Protein AF-0000000082537809 (afdb_homodimer)

pLDDT: mean 84.59, std 18.75, range [27.34, 98.88]

Secondary structure (DSSP, 8-state):
-HHHHHHHHHHHHHHHHHHHHTTT---------PEEEEEEEEHHHHHHTBTTTBS-----BTTB--TTHHHHHHTT-GGGTHHHH-SEEEEEEEEP-HHHHHHHHHHHHHSS--HHHHHHHHHHHHHH--HHHHHHHHSS-EEEE-SS-BSTTSTTTT--B-SHHHHHHHHTT--GGG-S-SHHHHHHTEEEEEEEE--TT--GGGEEEEEEETTEEEEEEES-TTS--HHHHTS-HHHHHHHHHHHHHHHHHHIIIIIHHH-TT-SSEEEEEEE-TTS-EEEEEEEE-STTSS---TTS-TTTTHHHHTTTTSEEEEEEEE-TTS-------S--PPPHHHHHHHHHHH-/-HHHHHHHHHHHHHHHHHHHHTTT---------PEEEEEEEEHHHHHHTBTTTBS-----BTTB--TTHHHHHHTT-GGGTHHHH-SEEEEEEEEP-HHHHHHHHHHHHHSS--HHHHHHHHHHHHHH--HHHHHHHHSS-EEEE-SS-BSTTSTTTT--B-SHHHHHHHHTT--GGG-S-SHHHHHHTEEEEEEEE--TT--GGGEEEEEEETTEEEEEEES-TTS--HHHHTS-HHHHHHHHHHHHHHHHHHIIIIIHHH-TT-SSEEEEEEE-TTS-EEEEEEEE-STTSS---TTS-TTTTHHHHTT-SSEEEEEEEE-TTS--EE---S--PPPHHHHHHHHHHH-

Foldseek 3Di:
DVLVVVLVVVVVVLVVVLVVVVVPDPPPPVPVFFWEFEFADALVVCVVCPCNFFFDAQDDDVSDADPCQVVLQLLFFCVQFVVQADVDWDKDKAFDDPVLQVLLVVLQVVLDRDPVVLVVLVVSCVVPVDPVNLCVLAVAWWQKDFRRATLQQFPQHRDRGRGDSRVSRSQSNGHPLHHPCDDVQVVVRITMMMTDHDDPQFDQLFKWKFWFAQLDTQEIERQPANDANPLLQVDDDVVNVQLVLLSVLQVVVCSVVRVSVSSVPDRTWIWTWGQGLQLHIDTDGIGGDARNHDGTRGGGDCPVCVCRSNCVVSHYYYYGYYHPPDPGRDTDTRDPRGDSNSSSVSSVSSD/DVLVVVLVVVVVVLVVVLVVVVVPDPPPPVPVWFWEFEWADALVVCVVCPCNFFFDAQDDDVSDADPCQVVLQLLFFCVQFVVQADVDWDKDKAFDDPVLQVLLVVLQVVLDRDPVVLVVLVVSCVPPVDPVNLCVLAVAWWQKDFRRATLQQFPQHRDRGRGDSRVSRSQSNGHPLHHPPDDVQVVVRITMMMTDHDDPQFDQLFKWKFWFAQLDTQEIERQPANDANPLLQVDDDVVNVLLVLLSVLQVVVCSVVRVSVSSVPDRTWIWTWGQGLQLHIDTDGIGGDARNHDGTRGGGDCPVCVCRSNCVVSHYYYYGYYHPPDPTGDGGTTRPRGDSNSSSVSSVSSD

Structure (mmCIF, N/CA/C/O backbone):
data_AF-0000000082537809-model_v1
#
loop_
_entity.id
_entity.type
_entity.pdbx_description
1 polymer 'Uncharacterized protein'
#
loop_
_atom_site.group_PDB
_atom_site.id
_atom_site.type_symbol
_atom_site.label_atom_id
_atom_site.label_alt_id
_atom_site.label_comp_id
_atom_site.label_asym_id
_atom_site.label_entity_id
_atom_site.label_seq_id
_atom_site.pdbx_PDB_ins_code
_atom_site.Cartn_x
_atom_site.Cartn_y
_atom_site.Cartn_z
_atom_site.occupancy
_atom_site.B_iso_or_equiv
_atom_site.auth_seq_id
_atom_site.auth_comp_id
_atom_site.auth_asym_id
_atom_site.auth_atom_id
_atom_site.pdbx_PDB_model_num
ATOM 1 N N . MET A 1 1 ? 3.301 32.938 42.406 1 27.34 1 MET A N 1
ATOM 2 C CA . MET A 1 1 ? 4.316 34 42.344 1 27.34 1 MET A CA 1
ATOM 3 C C . MET A 1 1 ? 5.707 33.375 42.156 1 27.34 1 MET A C 1
ATOM 5 O O . MET A 1 1 ? 6.527 33.938 41.406 1 27.34 1 MET A O 1
ATOM 9 N N . ALA A 1 2 ? 5.922 32.344 42.938 1 39 2 ALA A N 1
ATOM 10 C CA . ALA A 1 2 ? 7.242 31.719 42.875 1 39 2 ALA A CA 1
ATOM 11 C C . ALA A 1 2 ? 7.426 31 41.531 1 39 2 ALA A C 1
ATOM 13 O O . ALA A 1 2 ? 8.508 31.047 40.938 1 39 2 ALA A O 1
ATOM 14 N N . GLU A 1 3 ? 6.41 30.328 41.156 1 34.38 3 GLU A N 1
ATOM 15 C CA . GLU A 1 3 ? 6.469 29.5 39.938 1 34.38 3 GLU A CA 1
ATOM 16 C C . GLU A 1 3 ? 6.555 30.359 38.688 1 34.38 3 GLU A C 1
ATOM 18 O O . GLU A 1 3 ? 7.18 29.969 37.719 1 34.38 3 GLU A O 1
ATOM 23 N N . GLU A 1 4 ? 5.984 31.516 38.688 1 39.38 4 GLU A N 1
ATOM 24 C CA . GLU A 1 4 ? 6.094 32.5 37.594 1 39.38 4 GLU A CA 1
ATOM 25 C C . GLU A 1 4 ? 7.516 33.031 37.469 1 39.38 4 GLU A C 1
ATOM 27 O O . GLU A 1 4 ? 8.008 33.25 36.375 1 39.38 4 GLU A O 1
ATOM 32 N N . SER A 1 5 ? 8.133 33.219 38.531 1 43.84 5 SER A N 1
ATOM 33 C CA . SER A 1 5 ? 9.469 33.812 38.562 1 43.84 5 SER A CA 1
ATOM 34 C C . SER A 1 5 ? 10.508 32.844 37.969 1 43.84 5 SER A C 1
ATOM 36 O O . SER A 1 5 ? 11.414 33.281 37.25 1 43.84 5 SER A O 1
ATOM 38 N N . ASN A 1 6 ? 10.336 31.625 38.25 1 43.31 6 ASN A N 1
ATOM 39 C CA . ASN A 1 6 ? 11.32 30.656 37.781 1 43.31 6 ASN A CA 1
ATOM 40 C C . ASN A 1 6 ? 11.195 30.406 36.281 1 43.31 6 ASN A C 1
ATOM 42 O O . ASN A 1 6 ? 12.195 30.156 35.594 1 43.31 6 ASN A O 1
ATOM 46 N N . MET A 1 7 ? 10.008 30.609 35.75 1 42.69 7 MET A N 1
ATOM 47 C CA . MET A 1 7 ? 9.789 30.453 34.344 1 42.69 7 MET A CA 1
ATOM 48 C C . MET A 1 7 ? 10.406 31.609 33.562 1 42.69 7 MET A C 1
ATOM 50 O O . MET A 1 7 ? 10.977 31.406 32.469 1 42.69 7 MET A O 1
ATOM 54 N N . GLY A 1 8 ? 10.406 32.812 34.156 1 44.53 8 GLY A N 1
ATOM 55 C CA . GLY A 1 8 ? 11.039 33.969 33.562 1 44.53 8 GLY A CA 1
ATOM 56 C C . GLY A 1 8 ? 12.547 33.844 33.469 1 44.53 8 GLY A C 1
ATOM 57 O O . GLY A 1 8 ? 13.148 34.188 32.438 1 44.53 8 GLY A O 1
ATOM 58 N N . SER A 1 9 ? 13 33.281 34.5 1 49.69 9 SER A N 1
ATOM 59 C CA . SER A 1 9 ? 14.453 33.188 34.562 1 49.69 9 SER A CA 1
ATOM 60 C C . SER A 1 9 ? 14.992 32.188 33.562 1 49.69 9 SER A C 1
ATOM 62 O O . SER A 1 9 ? 15.977 32.438 32.875 1 49.69 9 SER A O 1
ATOM 64 N N . LEU A 1 10 ? 14.344 31.125 33.531 1 46.69 10 LEU A N 1
ATOM 65 C CA . LEU A 1 10 ? 14.789 30.094 32.594 1 46.69 10 LEU A CA 1
ATOM 66 C C . LEU A 1 10 ? 14.609 30.531 31.156 1 46.69 10 LEU A C 1
ATOM 68 O O . LEU A 1 10 ? 15.477 30.281 30.312 1 46.69 10 LEU A O 1
ATOM 72 N N . PHE A 1 11 ? 13.586 31.266 30.969 1 47.44 11 PHE A N 1
ATOM 73 C CA . PHE A 1 11 ? 13.391 31.859 29.656 1 47.44 11 PHE A CA 1
ATOM 74 C C . PHE A 1 11 ? 14.523 32.812 29.312 1 47.44 11 PHE A C 1
ATOM 76 O O . PHE A 1 11 ? 15.078 32.781 28.219 1 47.44 11 PHE A O 1
ATOM 83 N N . ASP A 1 12 ? 14.852 33.594 30.312 1 51.78 12 ASP A N 1
ATOM 84 C CA . ASP A 1 12 ? 15.922 34.562 30.094 1 51.78 12 ASP A CA 1
ATOM 85 C C . ASP A 1 12 ? 17.25 33.875 29.828 1 51.78 12 ASP A C 1
ATOM 87 O O . ASP A 1 12 ? 18.031 34.344 28.984 1 51.78 12 ASP A O 1
ATOM 91 N N . ASP A 1 13 ? 17.359 32.812 30.406 1 50.72 13 ASP A N 1
ATOM 92 C CA . ASP A 1 13 ? 18.609 32.062 30.219 1 50.72 13 ASP A CA 1
ATOM 93 C C . ASP A 1 13 ? 18.688 31.438 28.844 1 50.72 13 ASP A C 1
ATOM 95 O O . ASP A 1 13 ? 19.719 31.469 28.188 1 50.72 13 ASP A O 1
ATOM 99 N N . VAL A 1 14 ? 17.562 30.938 28.453 1 51.16 14 VAL A N 1
ATOM 100 C CA . VAL A 1 14 ? 17.547 30.266 27.156 1 51.16 14 VAL A CA 1
ATOM 101 C C . VAL A 1 14 ? 17.625 31.297 26.031 1 51.16 14 VAL A C 1
ATOM 103 O O . VAL A 1 14 ? 18.344 31.109 25.047 1 51.16 14 VAL A O 1
ATOM 106 N N . VAL A 1 15 ? 17.016 32.406 26.297 1 50.25 15 VAL A N 1
ATOM 107 C CA . VAL A 1 15 ? 17.047 33.469 25.312 1 50.25 15 VAL A CA 1
ATOM 108 C C . VAL A 1 15 ? 18.453 34.062 25.219 1 50.25 15 VAL A C 1
ATOM 110 O O . VAL A 1 15 ? 18.938 34.344 24.125 1 50.25 15 VAL A O 1
ATOM 113 N N . THR A 1 16 ? 19.047 34.219 26.359 1 48.84 16 THR A N 1
ATOM 114 C CA . THR A 1 16 ? 20.406 34.75 26.406 1 48.84 16 THR A CA 1
ATOM 115 C C . THR A 1 16 ? 21.391 33.781 25.734 1 48.84 16 THR A C 1
ATOM 117 O O . THR A 1 16 ? 22.266 34.219 24.984 1 48.84 16 THR A O 1
ATOM 120 N N . ASP A 1 17 ? 21.156 32.625 25.953 1 48.09 17 ASP A N 1
ATOM 121 C CA . ASP A 1 17 ? 22.047 31.641 25.375 1 48.09 17 ASP A CA 1
ATOM 122 C C . ASP A 1 17 ? 21.844 31.562 23.859 1 48.09 17 ASP A C 1
ATOM 124 O O . ASP A 1 17 ? 22.812 31.391 23.109 1 48.09 17 ASP A O 1
ATOM 128 N N . CYS A 1 18 ? 20.656 31.719 23.438 1 45.19 18 CYS A N 1
ATOM 129 C CA . CYS A 1 18 ? 20.359 31.719 22.016 1 45.19 18 CYS A CA 1
ATOM 130 C C . CYS A 1 18 ? 20.922 32.938 21.328 1 45.19 18 CYS A C 1
ATOM 132 O O . CYS A 1 18 ? 21.422 32.875 20.203 1 45.19 18 CYS A O 1
ATOM 134 N N . ARG A 1 19 ? 20.922 34.125 21.953 1 45.09 19 ARG A N 1
ATOM 135 C CA . ARG A 1 19 ? 21.469 35.344 21.406 1 45.09 19 ARG A CA 1
ATOM 136 C C . ARG A 1 19 ? 22.984 35.281 21.312 1 45.09 19 ARG A C 1
ATOM 138 O O . ARG A 1 19 ? 23.578 35.781 20.344 1 45.09 19 ARG A O 1
ATOM 145 N N . ASN A 1 20 ? 23.609 34.594 22.203 1 47.22 20 ASN A N 1
ATOM 146 C CA . ASN A 1 20 ? 25.062 34.562 22.203 1 47.22 20 ASN A CA 1
ATOM 147 C C . ASN A 1 20 ? 25.594 33.562 21.172 1 47.22 20 ASN A C 1
ATOM 149 O O . ASN A 1 20 ? 26.688 33.719 20.656 1 47.22 20 ASN A O 1
ATOM 153 N N . SER A 1 21 ? 24.875 32.5 20.891 1 41.09 21 SER A N 1
ATOM 154 C CA . SER A 1 21 ? 25.375 31.531 19.906 1 41.09 21 SER A CA 1
ATOM 155 C C . SER A 1 21 ? 25.188 32.062 18.484 1 41.09 21 SER A C 1
ATOM 157 O O . SER A 1 21 ? 25.828 31.578 17.547 1 41.09 21 SER A O 1
ATOM 159 N N . GLN A 1 22 ? 24.344 32.938 18.188 1 37.31 22 GLN A N 1
ATOM 160 C CA . GLN A 1 22 ? 24.188 33.562 16.875 1 37.31 22 GLN A CA 1
ATOM 161 C C . GLN A 1 22 ? 25.406 34.375 16.5 1 37.31 22 GLN A C 1
ATOM 163 O O . GLN A 1 22 ? 25.672 34.625 15.328 1 37.31 22 GLN A O 1
ATOM 168 N N . GLU A 1 23 ? 26.156 34.938 17.391 1 38.75 23 GLU A N 1
ATOM 169 C CA . GLU A 1 23 ? 27.25 35.844 17.016 1 38.75 23 GLU A CA 1
ATOM 170 C C . GLU A 1 23 ? 28.359 35.062 16.281 1 38.75 23 GLU A C 1
ATOM 172 O O . GLU A 1 23 ? 29.125 35.656 15.516 1 38.75 23 GLU A O 1
ATOM 177 N N . SER A 1 24 ? 28.609 33.75 16.516 1 36.19 24 SER A N 1
ATOM 178 C CA . SER A 1 24 ? 29.844 33.25 15.93 1 36.19 24 SER A CA 1
ATOM 179 C C . SER A 1 24 ? 29.594 32.656 14.531 1 36.19 24 SER A C 1
ATOM 181 O O . SER A 1 24 ? 30.531 32.438 13.773 1 36.19 24 SER A O 1
ATOM 183 N N . SER A 1 25 ? 28.531 31.859 14.188 1 35.66 25 SER A N 1
ATOM 184 C CA . SER A 1 25 ? 28.562 31.203 12.891 1 35.66 25 SER A CA 1
ATOM 185 C C . SER A 1 25 ? 28.141 32.156 11.773 1 35.66 25 SER A C 1
ATOM 187 O O . SER A 1 25 ? 26.969 32.531 11.695 1 35.66 25 SER A O 1
ATOM 189 N N . ASP A 1 26 ? 28.922 33.031 11.188 1 33.06 26 ASP A N 1
ATOM 190 C CA . ASP A 1 26 ? 28.875 33.875 9.992 1 33.06 26 ASP A CA 1
ATOM 191 C C . ASP A 1 26 ? 28.562 33.031 8.75 1 33.06 26 ASP A C 1
ATOM 193 O O . ASP A 1 26 ? 28.844 33.469 7.629 1 33.06 26 ASP A O 1
ATOM 197 N N . LYS A 1 27 ? 28.375 31.672 8.727 1 37.72 27 LYS A N 1
ATOM 198 C CA . LYS A 1 27 ? 28.062 31.172 7.387 1 37.72 27 LYS A CA 1
ATOM 199 C C . LYS A 1 27 ? 26.781 31.812 6.852 1 37.72 27 LYS A C 1
ATOM 201 O O . LYS A 1 27 ? 25.734 31.797 7.512 1 37.72 27 LYS A O 1
ATOM 206 N N . HIS A 1 28 ? 26.828 32.781 5.887 1 33.31 28 HIS A N 1
ATOM 207 C CA . HIS A 1 28 ? 25.859 33.438 5.039 1 33.31 28 HIS A CA 1
ATOM 208 C C . HIS A 1 28 ? 24.781 32.469 4.566 1 33.31 28 HIS A C 1
ATOM 210 O O . HIS A 1 28 ? 24.859 31.953 3.451 1 33.31 28 HIS A O 1
ATOM 216 N N . THR A 1 29 ? 24.406 31.562 5.258 1 35.88 29 THR A N 1
ATOM 217 C CA . THR A 1 29 ? 23.203 30.969 4.672 1 35.88 29 THR A CA 1
ATOM 218 C C . THR A 1 29 ? 22.188 32.031 4.305 1 35.88 29 THR A C 1
ATOM 220 O O . THR A 1 29 ? 21.875 32.906 5.113 1 35.88 29 THR A O 1
ATOM 223 N N . GLU A 1 30 ? 22.125 32.438 3.041 1 37.31 30 GLU A N 1
ATOM 224 C CA . GLU A 1 30 ? 21.031 33.281 2.547 1 37.31 30 GLU A CA 1
ATOM 225 C C . GLU A 1 30 ? 19.75 33 3.33 1 37.31 30 GLU A C 1
ATOM 227 O O . GLU A 1 30 ? 19.109 31.969 3.172 1 37.31 30 GLU A O 1
ATOM 232 N N . GLU A 1 31 ? 19.766 33.219 4.547 1 40.88 31 GLU A N 1
ATOM 233 C CA . GLU A 1 31 ? 18.547 33.25 5.348 1 40.88 31 GLU A CA 1
ATOM 234 C C . GLU A 1 31 ? 17.391 33.875 4.57 1 40.88 31 GLU A C 1
ATOM 236 O O . GLU A 1 31 ? 17.469 35.062 4.168 1 40.88 31 GLU A O 1
ATOM 241 N N . LYS A 1 32 ? 16.719 33.219 3.764 1 50.81 32 LYS A N 1
ATOM 242 C CA . LYS A 1 32 ? 15.5 33.656 3.096 1 50.81 32 LYS A CA 1
ATOM 243 C C . LYS A 1 32 ? 14.625 34.5 4.039 1 50.81 32 LYS A C 1
ATOM 245 O O . LYS A 1 32 ? 14 33.938 4.949 1 50.81 32 LYS A O 1
ATOM 250 N N . ASP A 1 33 ? 14.945 35.781 4.23 1 56.56 33 ASP A N 1
ATOM 251 C CA . ASP A 1 33 ? 14.375 36.812 5.074 1 56.56 33 ASP A CA 1
ATOM 252 C C . ASP A 1 33 ? 12.883 37 4.805 1 56.56 33 ASP A C 1
ATOM 254 O O . ASP A 1 33 ? 12.484 37.406 3.709 1 56.56 33 ASP A O 1
ATOM 258 N N . PHE A 1 34 ? 12.031 36.125 5.293 1 67.81 34 PHE A N 1
ATOM 259 C CA . PHE A 1 34 ? 10.625 36.5 5.152 1 67.81 34 PHE A CA 1
ATOM 260 C C . PHE A 1 34 ? 10.109 37.156 6.414 1 67.81 34 PHE A C 1
ATOM 262 O O . PHE A 1 34 ? 10.688 37 7.492 1 67.81 34 PHE A O 1
ATOM 269 N N . GLU A 1 35 ? 9.148 38.156 6.203 1 87.12 35 GLU A N 1
ATOM 270 C CA . GLU A 1 35 ? 8.422 38.812 7.289 1 87.12 35 GLU A CA 1
ATOM 271 C C . GLU A 1 35 ? 7.324 37.906 7.844 1 87.12 35 GLU A C 1
ATOM 273 O O . GLU A 1 35 ? 6.527 37.344 7.086 1 87.12 35 GLU A O 1
ATOM 278 N N . LEU A 1 36 ? 7.402 37.719 9.172 1 92.19 36 LEU A N 1
ATOM 279 C CA . LEU A 1 36 ? 6.414 36.875 9.867 1 92.19 36 LEU A CA 1
ATOM 280 C C . LEU A 1 36 ? 5.398 37.75 10.594 1 92.19 36 LEU A C 1
ATOM 282 O O . LEU A 1 36 ? 5.773 38.688 11.328 1 92.19 36 LEU A O 1
ATOM 286 N N . VAL A 1 37 ? 4.141 37.562 10.312 1 92.88 37 VAL A N 1
ATOM 287 C CA . VAL A 1 37 ? 3.049 38.219 11.008 1 92.88 37 VAL A CA 1
ATOM 288 C C . VAL A 1 37 ? 2.332 37.25 11.922 1 92.88 37 VAL A C 1
ATOM 290 O O . VAL A 1 37 ? 1.848 36.188 11.461 1 92.88 37 VAL A O 1
ATOM 293 N N . ILE A 1 38 ? 2.287 37.562 13.195 1 93.62 38 ILE A N 1
ATOM 294 C CA . ILE A 1 38 ? 1.622 36.719 14.18 1 93.62 38 ILE A CA 1
ATOM 295 C C . ILE A 1 38 ? 0.316 37.375 14.625 1 93.62 38 ILE A C 1
ATOM 297 O O . ILE A 1 38 ? 0.313 38.5 15.086 1 93.62 38 ILE A O 1
ATOM 301 N N . GLU A 1 39 ? -0.75 36.656 14.453 1 92.94 39 GLU A N 1
ATOM 302 C CA . GLU A 1 39 ? -2.059 37.188 14.82 1 92.94 39 GLU A CA 1
ATOM 303 C C . GLU A 1 39 ? -2.797 36.25 15.766 1 92.94 39 GLU A C 1
ATOM 305 O O . GLU A 1 39 ? -2.85 35.031 15.523 1 92.94 39 GLU A O 1
ATOM 310 N N . ALA A 1 40 ? -3.283 36.812 16.812 1 93.69 40 ALA A N 1
ATOM 311 C CA . ALA A 1 40 ? -4.168 36.094 17.703 1 93.69 40 ALA A CA 1
ATOM 312 C C . ALA A 1 40 ? -5.633 36.375 17.406 1 93.69 40 ALA A C 1
ATOM 314 O O . ALA A 1 40 ? -5.996 37.531 17.109 1 93.69 40 ALA A O 1
ATOM 315 N N . VAL A 1 41 ? -6.426 35.312 17.422 1 94.62 41 VAL A N 1
ATOM 316 C CA . VAL A 1 41 ? -7.859 35.469 17.203 1 94.62 41 VAL A CA 1
ATOM 317 C C . VAL A 1 41 ? -8.625 35.062 18.453 1 94.62 41 VAL A C 1
ATOM 319 O O . VAL A 1 41 ? -8.406 33.938 18.969 1 94.62 41 VAL A O 1
ATOM 322 N N . ALA A 1 42 ? -9.547 35.906 18.891 1 94.06 42 ALA A N 1
ATOM 323 C CA . ALA A 1 42 ? -10.328 35.562 20.078 1 94.06 42 ALA A CA 1
ATOM 324 C C . ALA A 1 42 ? -11.227 34.375 19.828 1 94.06 42 ALA A C 1
ATOM 326 O O . ALA A 1 42 ? -11.859 34.281 18.766 1 94.06 42 ALA A O 1
ATOM 327 N N . VAL A 1 43 ? -11.297 33.531 20.844 1 95.38 43 VAL A N 1
ATOM 328 C CA . VAL A 1 43 ? -12.031 32.281 20.703 1 95.38 43 VAL A CA 1
ATOM 329 C C . VAL A 1 43 ? -13.492 32.562 20.391 1 95.38 43 VAL A C 1
ATOM 331 O O . VAL A 1 43 ? -14.133 31.859 19.609 1 95.38 43 VAL A O 1
ATOM 334 N N . THR A 1 44 ? -14.039 33.625 20.938 1 95 44 THR A N 1
ATOM 335 C CA .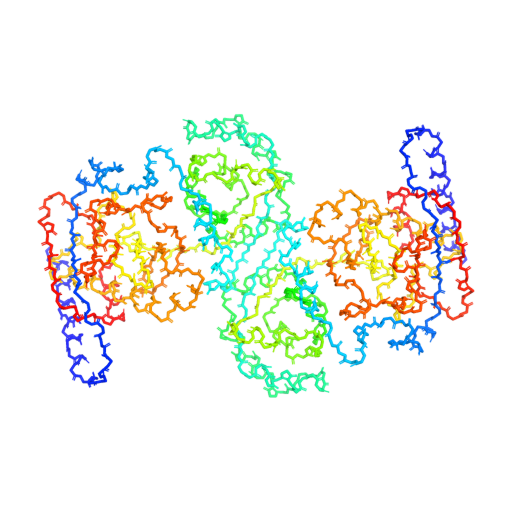 THR A 1 44 ? -15.43 33.969 20.688 1 95 44 THR A CA 1
ATOM 336 C C . THR A 1 44 ? -15.625 34.406 19.234 1 95 44 THR A C 1
ATOM 338 O O . THR A 1 44 ? -16.672 34.125 18.625 1 95 44 THR A O 1
ATOM 341 N N . ASP A 1 45 ? -14.688 35.094 18.719 1 94.12 45 ASP A N 1
ATOM 342 C CA . ASP A 1 45 ? -14.742 35.469 17.312 1 94.12 45 ASP A CA 1
ATOM 343 C C . ASP A 1 45 ? -14.68 34.25 16.391 1 94.12 45 ASP A C 1
ATOM 345 O O . ASP A 1 45 ? -15.367 34.188 15.375 1 94.12 45 ASP A O 1
ATOM 349 N N . VAL A 1 46 ? -13.805 33.312 16.734 1 96.12 46 VAL A N 1
ATOM 350 C CA . VAL A 1 46 ? -13.664 32.094 15.953 1 96.12 46 VAL A CA 1
ATOM 351 C C . VAL A 1 46 ? -15 31.359 15.914 1 96.12 46 VAL A C 1
ATOM 353 O O . VAL A 1 46 ? -15.461 30.953 14.844 1 96.12 46 VAL A O 1
ATOM 356 N N . LEU A 1 47 ? -15.578 31.203 17.047 1 96.38 47 LEU A N 1
ATOM 357 C CA . LEU A 1 47 ? -16.844 30.484 17.156 1 96.38 47 LEU A CA 1
ATOM 358 C C . LEU A 1 47 ? -17.938 31.219 16.391 1 96.38 47 LEU A C 1
ATOM 360 O O . LEU A 1 47 ? -18.734 30.594 15.68 1 96.38 47 LEU A O 1
ATOM 364 N N . ALA A 1 48 ? -17.984 32.5 16.5 1 95.19 48 ALA A N 1
ATOM 365 C CA . ALA A 1 48 ? -19 33.312 15.836 1 95.19 48 ALA A CA 1
ATOM 366 C C . ALA A 1 48 ? -18.812 33.312 14.32 1 95.19 48 ALA A C 1
ATOM 368 O O . ALA A 1 48 ? -19.797 33.375 13.57 1 95.19 48 ALA A O 1
ATOM 369 N N . GLY A 1 49 ? -17.625 33.219 13.891 1 96 49 GLY A N 1
ATOM 370 C CA . GLY A 1 49 ? -17.328 33.344 12.477 1 96 49 GLY A CA 1
ATOM 371 C C . GLY A 1 49 ? -17.094 31.984 11.812 1 96 49 GLY A C 1
ATOM 372 O O . GLY A 1 49 ? -16.625 31.906 10.68 1 96 49 GLY A O 1
ATOM 373 N N . ASP A 1 50 ? -17.406 30.906 12.461 1 95.94 50 ASP A N 1
ATOM 374 C CA . ASP A 1 50 ? -17.172 29.562 11.953 1 95.94 50 ASP A CA 1
ATOM 375 C C . ASP A 1 50 ? -17.906 29.328 10.641 1 95.94 50 ASP A C 1
ATOM 377 O O . ASP A 1 50 ? -19.109 29.625 10.531 1 95.94 50 ASP A O 1
ATOM 381 N N . LYS A 1 51 ? -17.188 28.844 9.617 1 95 51 LYS A N 1
ATOM 382 C CA . LYS A 1 51 ? -17.703 28.469 8.305 1 95 51 LYS A CA 1
ATOM 383 C C . LYS A 1 51 ? -18.172 29.703 7.531 1 95 51 LYS A C 1
ATOM 385 O O . LYS A 1 51 ? -18.859 29.594 6.52 1 95 51 LYS A O 1
ATOM 390 N N . GLU A 1 52 ? -17.812 30.859 7.98 1 95.12 52 GLU A N 1
ATOM 391 C CA . GLU A 1 52 ? -18.062 32.125 7.285 1 95.12 52 GLU A CA 1
ATOM 392 C C . GLU A 1 52 ? -16.766 32.906 7.086 1 95.12 52 GLU A C 1
ATOM 394 O O . GLU A 1 52 ? -16.375 33.188 5.953 1 95.12 52 GLU A O 1
ATOM 399 N N . ARG A 1 53 ? -16.141 33.125 8.203 1 95.31 53 ARG A N 1
ATOM 400 C CA . ARG A 1 53 ? -14.867 33.844 8.148 1 95.31 53 ARG A CA 1
ATOM 401 C C . ARG A 1 53 ? -13.703 32.875 8.32 1 95.31 53 ARG A C 1
ATOM 403 O O . ARG A 1 53 ? -12.594 33.125 7.848 1 95.31 53 ARG A O 1
ATOM 410 N N . PHE A 1 54 ? -13.977 31.844 9.023 1 97.31 54 PHE A N 1
ATOM 411 C CA . PHE A 1 54 ? -12.961 30.844 9.328 1 97.31 54 PHE A CA 1
ATOM 412 C C . PHE A 1 54 ? -13.414 29.453 8.867 1 97.31 54 PHE A C 1
ATOM 414 O O . PHE A 1 54 ? -14.609 29.203 8.711 1 97.31 54 PHE A O 1
ATOM 421 N N . ASN A 1 55 ? -12.422 28.594 8.562 1 97.56 55 ASN A N 1
ATOM 422 C CA . ASN A 1 55 ? -12.656 27.188 8.281 1 97.56 55 ASN A CA 1
ATOM 423 C C . ASN A 1 55 ? -13.672 27 7.168 1 97.56 55 ASN A C 1
ATOM 425 O O . ASN A 1 55 ? -14.578 26.156 7.281 1 97.56 55 ASN A O 1
ATOM 429 N N . THR A 1 56 ? -13.594 27.812 6.125 1 96.38 56 THR A N 1
ATOM 430 C CA . THR A 1 56 ? -14.461 27.719 4.961 1 96.38 56 THR A CA 1
ATOM 431 C C . THR A 1 56 ? -13.859 26.797 3.906 1 96.38 56 THR A C 1
ATOM 433 O O . THR A 1 56 ? -12.648 26.594 3.871 1 96.38 56 THR A O 1
ATOM 436 N N . ASN A 1 57 ? -14.648 26.172 3.113 1 96.06 57 ASN A N 1
ATOM 437 C CA . ASN A 1 57 ? -14.234 25.344 1.995 1 96.06 57 ASN A CA 1
ATOM 438 C C . ASN A 1 57 ? -15.367 25.141 0.994 1 96.06 57 ASN A C 1
ATOM 440 O O . ASN A 1 57 ? -16.484 25.625 1.205 1 96.06 57 ASN A O 1
ATOM 444 N N . ASN A 1 58 ? -15.016 24.594 -0.094 1 95.94 58 ASN A N 1
ATOM 445 C CA . ASN A 1 58 ? -16 24.234 -1.106 1 95.94 58 ASN A CA 1
ATOM 446 C C . ASN A 1 58 ? -16.812 25.438 -1.556 1 95.94 58 ASN A C 1
ATOM 448 O O . ASN A 1 58 ? -18.047 25.375 -1.598 1 95.94 58 ASN A O 1
ATOM 452 N N . ILE A 1 59 ? -16.156 26.469 -1.75 1 96.75 59 ILE A N 1
ATOM 453 C CA . ILE A 1 59 ? -16.797 27.672 -2.262 1 96.75 59 ILE A CA 1
ATOM 454 C C . ILE A 1 59 ? -16.828 27.641 -3.787 1 96.75 59 ILE A C 1
ATOM 456 O O . ILE A 1 59 ? -15.82 27.938 -4.438 1 96.75 59 ILE A O 1
ATOM 460 N N . TRP A 1 60 ? -17.984 27.375 -4.254 1 95.88 60 TRP A N 1
ATOM 461 C CA . TRP A 1 60 ? -18.125 27.141 -5.688 1 95.88 60 TRP A CA 1
ATOM 462 C C . TRP A 1 60 ? -18.812 28.328 -6.359 1 95.88 60 TRP A C 1
ATOM 464 O O . TRP A 1 60 ? -19.641 29 -5.742 1 95.88 60 TRP A O 1
ATOM 474 N N . THR A 1 61 ? -18.438 28.609 -7.539 1 91.44 61 THR A N 1
ATOM 475 C CA . THR A 1 61 ? -19.094 29.641 -8.344 1 91.44 61 THR A CA 1
ATOM 476 C C . THR A 1 61 ? -20.391 29.109 -8.945 1 91.44 61 THR A C 1
ATOM 478 O O . THR A 1 61 ? -20.406 28.047 -9.57 1 91.44 61 THR A O 1
ATOM 481 N N . ASP A 1 62 ? -21.5 29.766 -8.719 1 92.25 62 ASP A N 1
ATOM 482 C CA . ASP A 1 62 ? -22.812 29.406 -9.242 1 92.25 62 ASP A CA 1
ATOM 483 C C . ASP A 1 62 ? -23.203 28 -8.805 1 92.25 62 ASP A C 1
ATOM 485 O O . ASP A 1 62 ? -23.766 27.234 -9.586 1 92.25 62 ASP A O 1
ATOM 489 N N . SER A 1 63 ? -22.641 27.594 -7.691 1 91 63 SER A N 1
ATOM 490 C CA . SER A 1 63 ? -22.953 26.312 -7.07 1 91 63 SER A CA 1
ATOM 491 C C . SER A 1 63 ? -22.516 25.141 -7.941 1 91 63 SER A C 1
ATOM 493 O O . SER A 1 63 ? -23.125 24.078 -7.93 1 91 63 SER A O 1
ATOM 495 N N . LYS A 1 64 ? -21.578 25.516 -8.719 1 93.62 64 LYS A N 1
ATOM 496 C CA . LYS A 1 64 ? -21.078 24.469 -9.602 1 93.62 64 LYS A CA 1
ATOM 497 C C . LYS A 1 64 ? -19.734 23.938 -9.133 1 93.62 64 LYS A C 1
ATOM 499 O O . LYS A 1 64 ? -18.781 24.703 -9 1 93.62 64 LYS A O 1
ATOM 504 N N . LYS A 1 65 ? -19.625 22.688 -8.883 1 94.5 65 LYS A N 1
ATOM 505 C CA . LYS A 1 65 ? -18.391 22 -8.539 1 94.5 65 LYS A CA 1
ATOM 506 C C . LYS A 1 65 ? -17.375 22.094 -9.68 1 94.5 65 LYS A C 1
ATOM 508 O O . LYS A 1 65 ? -17.734 21.906 -10.844 1 94.5 65 LYS A O 1
ATOM 513 N N . PRO A 1 66 ? -16.141 22.5 -9.32 1 96.25 66 PRO A N 1
ATOM 514 C CA . PRO A 1 66 ? -15.156 22.625 -10.398 1 96.25 66 PRO A CA 1
ATOM 515 C C . PRO A 1 66 ? -14.875 21.297 -11.094 1 96.25 66 PRO A C 1
ATOM 517 O O . PRO A 1 66 ? -14.906 20.234 -10.453 1 96.25 66 PRO A O 1
ATOM 520 N N . ASP A 1 67 ? -14.5 21.359 -12.391 1 96.06 67 ASP A N 1
ATOM 521 C CA . ASP A 1 67 ? -14.281 20.172 -13.211 1 96.06 67 ASP A CA 1
ATOM 522 C C . ASP A 1 67 ? -13.094 19.359 -12.695 1 96.06 67 ASP A C 1
ATOM 524 O O . ASP A 1 67 ? -13.055 18.141 -12.859 1 96.06 67 ASP A O 1
ATOM 528 N N . ASP A 1 68 ? -12.148 20.016 -12.078 1 96.81 68 ASP A N 1
ATOM 529 C CA . ASP A 1 68 ? -10.93 19.328 -11.664 1 96.81 68 ASP A CA 1
ATOM 530 C C . ASP A 1 68 ? -10.984 18.969 -10.188 1 96.81 68 ASP A C 1
ATOM 532 O O . ASP A 1 68 ? -9.961 18.625 -9.586 1 96.81 68 ASP A O 1
ATOM 536 N N . TYR A 1 69 ? -12.164 19.047 -9.547 1 96.44 69 TYR A N 1
ATOM 537 C CA . TYR A 1 69 ? -12.328 18.812 -8.117 1 96.44 69 TYR A CA 1
ATOM 538 C C . TYR A 1 69 ? -11.758 17.453 -7.719 1 96.44 69 TYR A C 1
ATOM 540 O O . TYR A 1 69 ? -10.977 17.359 -6.773 1 96.44 69 TYR A O 1
ATOM 548 N N . GLU A 1 70 ? -12.117 16.453 -8.469 1 92.75 70 GLU A N 1
ATOM 549 C CA . GLU A 1 70 ? -11.672 15.094 -8.156 1 92.75 70 GLU A CA 1
ATOM 550 C C . GLU A 1 70 ? -10.172 14.938 -8.398 1 92.75 70 GLU A C 1
ATOM 552 O O . GLU A 1 70 ? -9.477 14.297 -7.609 1 92.75 70 GLU A O 1
ATOM 557 N N . PHE A 1 71 ? -9.719 15.523 -9.461 1 96.12 71 PHE A N 1
ATOM 558 C CA . PHE A 1 71 ? -8.305 15.438 -9.805 1 96.12 71 PHE A CA 1
ATOM 559 C C . PHE A 1 71 ? -7.449 16.062 -8.711 1 96.12 71 PHE A C 1
ATOM 561 O O . PHE A 1 71 ? -6.469 15.453 -8.266 1 96.12 71 PHE A O 1
ATOM 568 N N . VAL A 1 72 ? -7.824 17.219 -8.211 1 96.81 72 VAL A N 1
ATOM 569 C CA . VAL A 1 72 ? -7.07 17.922 -7.176 1 96.81 72 VAL A CA 1
ATOM 570 C C . VAL A 1 72 ? -7.098 17.125 -5.879 1 96.81 72 VAL A C 1
ATOM 572 O O . VAL A 1 72 ? -6.078 17 -5.199 1 96.81 72 VAL A O 1
ATOM 575 N N . GLY A 1 73 ? -8.219 16.609 -5.578 1 95.81 73 GLY A N 1
ATOM 576 C CA . GLY A 1 73 ? -8.328 15.742 -4.418 1 95.81 73 GLY A CA 1
ATOM 577 C C . GLY A 1 73 ? -7.418 14.523 -4.5 1 95.81 73 GLY A C 1
ATOM 578 O O . GLY A 1 73 ? -6.762 14.172 -3.521 1 95.81 73 GLY A O 1
ATOM 579 N N . GLU A 1 74 ? -7.32 13.93 -5.66 1 94.88 74 GLU A N 1
ATOM 580 C CA . GLU A 1 74 ? -6.543 12.711 -5.863 1 94.88 74 GLU A CA 1
ATOM 581 C C . GLU A 1 74 ? -5.047 12.977 -5.73 1 94.88 74 GLU A C 1
ATOM 583 O O . GLU A 1 74 ? -4.281 12.086 -5.363 1 94.88 74 GLU A O 1
ATOM 588 N N . GLN A 1 75 ? -4.676 14.172 -5.973 1 97.12 75 GLN A N 1
ATOM 589 C CA . GLN A 1 75 ? -3.27 14.531 -5.805 1 97.12 75 GLN A CA 1
ATOM 590 C C . GLN A 1 75 ? -2.857 14.461 -4.336 1 97.12 75 GLN A C 1
ATOM 592 O O . GLN A 1 75 ? -1.667 14.383 -4.023 1 97.12 75 GLN A O 1
ATOM 597 N N . CYS A 1 76 ? -3.863 14.453 -3.482 1 97.5 76 CYS A N 1
ATOM 598 C CA . CYS A 1 76 ? -3.564 14.477 -2.057 1 97.5 76 CYS A CA 1
ATOM 599 C C . CYS A 1 76 ? -3.875 13.133 -1.408 1 97.5 76 CYS A C 1
ATOM 601 O O . CYS A 1 76 ? -3.848 13.008 -0.182 1 97.5 76 CYS A O 1
ATOM 603 N N . ASN A 1 77 ? -4.113 12.125 -2.234 1 96.12 77 ASN A N 1
ATOM 604 C CA . ASN A 1 77 ? -4.418 10.797 -1.717 1 96.12 77 ASN A CA 1
ATOM 605 C C . ASN A 1 77 ? -3.26 10.242 -0.891 1 96.12 77 ASN A C 1
ATOM 607 O O . ASN A 1 77 ? -2.094 10.5 -1.192 1 96.12 77 ASN A O 1
ATOM 611 N N . THR A 1 78 ? -3.588 9.414 0.089 1 97.25 78 THR A N 1
ATOM 612 C CA . THR A 1 78 ? -2.617 8.812 0.994 1 97.25 78 THR A CA 1
ATOM 613 C C . THR A 1 78 ? -1.574 8.016 0.215 1 97.25 78 THR A C 1
ATOM 615 O O . THR A 1 78 ? -0.384 8.07 0.529 1 97.25 78 THR A O 1
ATOM 618 N N . CYS A 1 79 ? -1.984 7.371 -0.82 1 96.19 79 CYS A N 1
ATOM 619 C CA . CYS A 1 79 ? -1.093 6.5 -1.577 1 96.19 79 CYS A CA 1
ATOM 620 C C . CYS A 1 79 ? 0.013 7.305 -2.25 1 96.19 79 CYS A C 1
ATOM 622 O O . CYS A 1 79 ? 1.042 6.746 -2.639 1 96.19 79 CYS A O 1
ATOM 624 N N . ARG A 1 80 ? -0.143 8.586 -2.348 1 96.56 80 ARG A N 1
ATOM 625 C CA . ARG A 1 80 ? 0.814 9.406 -3.08 1 96.56 80 ARG A CA 1
ATOM 626 C C . ARG A 1 80 ? 1.937 9.883 -2.164 1 96.56 80 ARG A C 1
ATOM 628 O O . ARG A 1 80 ? 2.973 10.359 -2.639 1 96.56 80 ARG A O 1
ATOM 635 N N . TRP A 1 81 ? 1.694 9.766 -0.881 1 97.25 81 TRP A N 1
ATOM 636 C CA . TRP A 1 81 ? 2.721 10.344 -0.017 1 97.25 81 TRP A CA 1
ATOM 637 C C . TRP A 1 81 ? 3.127 9.359 1.074 1 97.25 81 TRP A C 1
ATOM 639 O O . TRP A 1 81 ? 4.16 9.531 1.722 1 97.25 81 TRP A O 1
ATOM 649 N N . ILE A 1 82 ? 2.408 8.305 1.371 1 97.75 82 ILE A N 1
ATOM 650 C CA . ILE A 1 82 ? 2.617 7.477 2.553 1 97.75 82 ILE A CA 1
ATOM 651 C C . ILE A 1 82 ? 3.986 6.805 2.475 1 97.75 82 ILE A C 1
ATOM 653 O O . ILE A 1 82 ? 4.703 6.723 3.475 1 97.75 82 ILE A O 1
ATOM 657 N N . ASP A 1 83 ? 4.402 6.359 1.318 1 95.44 83 ASP A N 1
ATOM 658 C CA . ASP A 1 83 ? 5.68 5.672 1.151 1 95.44 83 ASP A CA 1
ATOM 659 C C . ASP A 1 83 ? 6.848 6.629 1.349 1 95.44 83 ASP A C 1
ATOM 661 O O . ASP A 1 83 ? 7.969 6.203 1.637 1 95.44 83 ASP A O 1
ATOM 665 N N . LYS A 1 84 ? 6.586 7.895 1.189 1 94.75 84 LYS A N 1
ATOM 666 C CA . LYS A 1 84 ? 7.629 8.906 1.278 1 94.75 84 LYS A CA 1
ATOM 667 C C . LYS A 1 84 ? 7.855 9.336 2.725 1 94.75 84 LYS A C 1
ATOM 669 O O . LYS A 1 84 ? 8.938 9.82 3.072 1 94.75 84 LYS A O 1
ATOM 674 N N . PHE A 1 85 ? 6.863 9.125 3.551 1 95.69 85 PHE A N 1
ATOM 675 C CA . PHE A 1 85 ? 6.965 9.703 4.887 1 95.69 85 PHE A CA 1
ATOM 676 C C . PHE A 1 85 ? 6.883 8.617 5.953 1 95.69 85 PHE A C 1
ATOM 678 O O . PHE A 1 85 ? 7.125 8.883 7.133 1 95.69 85 PHE A O 1
ATOM 685 N N . HIS A 1 86 ? 6.531 7.395 5.559 1 94.81 86 HIS A N 1
ATOM 686 C CA . HIS A 1 86 ? 6.453 6.293 6.512 1 94.81 86 HIS A CA 1
ATOM 687 C C . HIS A 1 86 ? 7.332 5.125 6.074 1 94.81 86 HIS A C 1
ATOM 689 O O . HIS A 1 86 ? 7.168 4.598 4.973 1 94.81 86 HIS A O 1
ATOM 695 N N . GLN A 1 87 ? 8.18 4.719 6.957 1 93.12 87 GLN A N 1
ATOM 696 C CA . GLN A 1 87 ? 9.031 3.566 6.68 1 93.12 87 GLN A CA 1
ATOM 697 C C . GLN A 1 87 ? 8.234 2.268 6.758 1 93.12 87 GLN A C 1
ATOM 699 O O . GLN A 1 87 ? 8.602 1.269 6.137 1 93.12 87 GLN A O 1
ATOM 704 N N . GLN A 1 88 ? 7.234 2.357 7.543 1 95.31 88 GLN A N 1
ATOM 705 C CA . GLN A 1 88 ? 6.406 1.169 7.727 1 95.31 88 GLN A CA 1
ATOM 706 C C . GLN A 1 88 ? 4.945 1.545 7.938 1 95.31 88 GLN A C 1
ATOM 708 O O . GLN A 1 88 ? 4.641 2.502 8.648 1 95.31 88 GLN A O 1
ATOM 713 N N . TYR A 1 89 ? 4.016 0.797 7.32 1 97.25 89 TYR A N 1
ATOM 714 C CA . TYR A 1 89 ? 2.582 0.857 7.582 1 97.25 89 TYR A CA 1
ATOM 715 C C . TYR A 1 89 ? 1.903 -0.453 7.203 1 97.25 89 TYR A C 1
ATOM 717 O O . TYR A 1 89 ? 2.535 -1.343 6.629 1 97.25 89 TYR A O 1
ATOM 725 N N . SER A 1 90 ? 0.701 -0.607 7.613 1 97.12 90 SER A N 1
ATOM 726 C CA . SER A 1 90 ? -0.088 -1.773 7.23 1 97.12 90 SER A CA 1
ATOM 727 C C . SER A 1 90 ? -1.33 -1.366 6.445 1 97.12 90 SER A C 1
ATOM 729 O O . SER A 1 90 ? -1.746 -0.207 6.488 1 97.12 90 SER A O 1
ATOM 731 N N . VAL A 1 91 ? -1.821 -2.291 5.668 1 97.75 91 VAL A N 1
ATOM 732 C CA . VAL A 1 91 ? -3.043 -2.078 4.898 1 97.75 91 VAL A CA 1
ATOM 733 C C . VAL A 1 91 ? -4.074 -3.145 5.262 1 97.75 91 VAL A C 1
ATOM 735 O O . VAL A 1 91 ? -3.736 -4.324 5.402 1 97.75 91 VAL A O 1
ATOM 738 N N . VAL A 1 92 ? -5.281 -2.705 5.445 1 96.56 92 VAL A N 1
ATOM 739 C CA . VAL A 1 92 ? -6.422 -3.604 5.57 1 96.56 92 VAL A CA 1
ATOM 740 C C . VAL A 1 92 ? -7.488 -3.234 4.543 1 96.56 92 VAL A C 1
ATOM 742 O O . VAL A 1 92 ? -7.891 -2.072 4.445 1 96.56 92 VAL A O 1
ATOM 745 N N . ASN A 1 93 ? -7.879 -4.176 3.77 1 94.56 93 ASN A N 1
ATOM 746 C CA . ASN A 1 93 ? -8.992 -4.023 2.836 1 94.56 93 ASN A CA 1
ATOM 747 C C . ASN A 1 93 ? -10.297 -4.559 3.426 1 94.56 93 ASN A C 1
ATOM 749 O O . ASN A 1 93 ? -10.453 -5.77 3.6 1 94.56 93 ASN A O 1
ATOM 753 N N . ILE A 1 94 ? -11.219 -3.676 3.646 1 91.81 94 ILE A N 1
ATOM 754 C CA . ILE A 1 94 ? -12.461 -4.02 4.336 1 91.81 94 ILE A CA 1
ATOM 755 C C . ILE A 1 94 ? -13.578 -4.207 3.316 1 91.81 94 ILE A C 1
ATOM 757 O O . ILE A 1 94 ? -13.953 -3.268 2.609 1 91.81 94 ILE A O 1
ATOM 761 N N . PRO A 1 95 ? -14.148 -5.414 3.291 1 91.25 95 PRO A N 1
ATOM 762 C CA . PRO A 1 95 ? -15.312 -5.57 2.414 1 91.25 95 PRO A CA 1
ATOM 763 C C . PRO A 1 95 ? -16.484 -4.688 2.828 1 91.25 95 PRO A C 1
ATOM 765 O O . PRO A 1 95 ? -16.75 -4.512 4.023 1 91.25 95 PRO A O 1
ATOM 768 N N . VAL A 1 96 ? -17.141 -4.094 1.896 1 89.5 96 VAL A N 1
ATOM 769 C CA . VAL A 1 96 ? -18.281 -3.24 2.176 1 89.5 96 VAL A CA 1
ATOM 770 C C . VAL A 1 96 ? -19.578 -3.998 1.865 1 89.5 96 VAL A C 1
ATOM 772 O O . VAL A 1 96 ? -19.641 -4.738 0.881 1 89.5 96 VAL A O 1
ATOM 775 N N . SER A 1 97 ? -20.469 -3.904 2.766 1 83.88 97 SER A N 1
ATOM 776 C CA . SER A 1 97 ? -21.766 -4.562 2.635 1 83.88 97 SER A CA 1
ATOM 777 C C . SER A 1 97 ? -22.891 -3.545 2.506 1 83.88 97 SER A C 1
ATOM 779 O O . SER A 1 97 ? -22.75 -2.4 2.945 1 83.88 97 SER A O 1
ATOM 781 N N . SER A 1 98 ? -23.984 -3.992 1.901 1 84.5 98 SER A N 1
ATOM 782 C CA . SER A 1 98 ? -25.125 -3.109 1.668 1 84.5 98 SER A CA 1
ATOM 783 C C . SER A 1 98 ? -25.672 -2.549 2.979 1 84.5 98 SER A C 1
ATOM 785 O O . SER A 1 98 ? -26.094 -1.393 3.037 1 84.5 98 SER A O 1
ATOM 787 N N . TRP A 1 99 ? -25.609 -3.303 3.961 1 88.06 99 TRP A N 1
ATOM 788 C CA . TRP A 1 99 ? -26.156 -2.842 5.238 1 88.06 99 TRP A CA 1
ATOM 789 C C . TRP A 1 99 ? -25.344 -1.671 5.781 1 88.06 99 TRP A C 1
ATOM 791 O O . TRP A 1 99 ? -25.859 -0.829 6.512 1 88.06 99 TRP A O 1
ATOM 801 N N . MET A 1 100 ? -24.062 -1.592 5.512 1 89.88 100 MET A N 1
ATOM 802 C CA . MET A 1 100 ? -23.203 -0.517 5.996 1 89.88 100 MET A CA 1
ATOM 803 C C . MET A 1 100 ? -23.641 0.831 5.438 1 89.88 100 MET A C 1
ATOM 805 O O . MET A 1 100 ? -23.641 1.836 6.148 1 89.88 100 MET A O 1
ATOM 809 N N . LYS A 1 101 ? -23.938 0.785 4.203 1 85.69 101 LYS A N 1
ATOM 810 C CA . LYS A 1 101 ? -24.438 2.01 3.58 1 85.69 101 LYS A CA 1
ATOM 811 C C . LYS A 1 101 ? -25.75 2.461 4.215 1 85.69 101 LYS A C 1
ATOM 813 O O . LYS A 1 101 ? -25.953 3.654 4.453 1 85.69 101 LYS A O 1
ATOM 818 N N . GLN A 1 102 ? -26.578 1.53 4.477 1 84.88 102 GLN A N 1
ATOM 819 C CA . GLN A 1 102 ? -27.844 1.838 5.141 1 84.88 102 GLN A CA 1
ATOM 820 C C . GLN A 1 102 ? -27.609 2.369 6.551 1 84.88 102 GLN A C 1
ATOM 822 O O . GLN A 1 102 ? -28.234 3.348 6.965 1 84.88 102 GLN A O 1
ATOM 827 N N . ALA A 1 103 ? -26.734 1.688 7.191 1 87.44 103 ALA A N 1
ATOM 828 C CA . ALA A 1 103 ? -26.406 2.105 8.547 1 87.44 103 ALA A CA 1
ATOM 829 C C . ALA A 1 103 ? -25.812 3.508 8.562 1 87.44 103 ALA A C 1
ATOM 831 O O . ALA A 1 103 ? -26.109 4.316 9.438 1 87.44 103 ALA A O 1
ATOM 832 N N . TRP A 1 104 ? -24.984 3.777 7.637 1 85.88 104 TRP A N 1
ATOM 833 C CA . TRP A 1 104 ? -24.359 5.094 7.531 1 85.88 104 TRP A CA 1
ATOM 834 C C . TRP A 1 104 ? -25.422 6.176 7.309 1 85.88 104 TRP A C 1
ATOM 836 O O . TRP A 1 104 ? -25.344 7.25 7.906 1 85.88 104 TRP A O 1
ATOM 846 N N . GLY A 1 105 ? -26.344 5.918 6.434 1 81.56 105 GLY A N 1
ATOM 847 C CA . GLY A 1 105 ? -27.422 6.859 6.23 1 81.56 105 GLY A CA 1
ATOM 848 C C . GLY A 1 105 ? -28.125 7.242 7.52 1 81.56 105 GLY A C 1
ATOM 849 O O . GLY A 1 105 ? -28.453 8.414 7.727 1 81.56 105 GLY A O 1
ATOM 850 N N . PHE A 1 106 ? -28.266 6.301 8.422 1 79.5 106 PHE A N 1
ATOM 851 C CA . PHE A 1 106 ? -28.891 6.535 9.719 1 79.5 106 PHE A CA 1
ATOM 852 C C . PHE A 1 106 ? -27.906 7.199 10.68 1 79.5 106 PHE A C 1
ATOM 854 O O . PHE A 1 106 ? -28.281 8.125 11.406 1 79.5 106 PHE A O 1
ATOM 861 N N . GLY A 1 107 ? -26.766 6.676 10.648 1 75.31 107 GLY A N 1
ATOM 862 C CA . GLY A 1 107 ? -25.734 7.156 11.555 1 75.31 107 GLY A CA 1
ATOM 863 C C . GLY A 1 107 ? -25.375 8.609 11.32 1 75.31 107 GLY A C 1
ATOM 864 O O . GLY A 1 107 ? -25.156 9.359 12.273 1 75.31 107 GLY A O 1
ATOM 865 N N . VAL A 1 108 ? -25.312 8.953 10.07 1 75.19 108 VAL A N 1
ATOM 866 C CA . VAL A 1 108 ? -24.938 10.32 9.719 1 75.19 108 VAL A CA 1
ATOM 867 C C . VAL A 1 108 ? -25.969 11.297 10.281 1 75.19 108 VAL A C 1
ATOM 869 O O . VAL A 1 108 ? -25.609 12.406 10.703 1 75.19 108 VAL A O 1
ATOM 872 N N . MET A 1 109 ? -27.141 10.906 10.398 1 76.88 109 MET A N 1
ATOM 873 C CA . MET A 1 109 ? -28.219 11.773 10.867 1 76.88 109 MET A CA 1
ATOM 874 C C . MET A 1 109 ? -28.234 11.844 12.391 1 76.88 109 MET A C 1
ATOM 876 O O . MET A 1 109 ? -28.516 12.898 12.961 1 76.88 109 MET A O 1
ATOM 880 N N . THR A 1 110 ? -27.891 10.789 13.016 1 74.25 110 THR A N 1
ATOM 881 C CA . THR A 1 110 ? -28.047 10.727 14.461 1 74.25 110 THR A CA 1
ATOM 882 C C . THR A 1 110 ? -26.703 10.938 15.164 1 74.25 110 THR A C 1
ATOM 884 O O . THR A 1 110 ? -26.672 11.266 16.344 1 74.25 110 THR A O 1
ATOM 887 N N . GLY A 1 111 ? -25.672 10.727 14.445 1 69.12 111 GLY A N 1
ATOM 888 C CA . GLY A 1 111 ? -24.328 10.766 14.984 1 69.12 111 GLY A CA 1
ATOM 889 C C . GLY A 1 111 ? -24.047 9.648 15.977 1 69.12 111 GLY A C 1
ATOM 890 O O . GLY A 1 111 ? -23.031 9.672 16.688 1 69.12 111 GLY A O 1
ATOM 891 N N . LYS A 1 112 ? -25.031 8.719 16.109 1 77 112 LYS A N 1
ATOM 892 C CA . LYS A 1 112 ? -24.906 7.645 17.094 1 77 112 LYS A CA 1
ATOM 893 C C . LYS A 1 112 ? -25.125 6.281 16.438 1 77 112 LYS A C 1
ATOM 895 O O . LYS A 1 112 ? -25.734 6.188 15.367 1 77 112 LYS A O 1
ATOM 900 N N . LEU A 1 113 ? -24.484 5.316 17.078 1 80.56 113 LEU A N 1
ATOM 901 C CA . LEU A 1 113 ? -24.688 3.932 16.656 1 80.56 113 LEU A CA 1
ATOM 902 C C . LEU A 1 113 ? -25.984 3.379 17.234 1 80.56 113 LEU A C 1
ATOM 904 O O . LEU A 1 113 ? -26.188 3.398 18.453 1 80.56 113 LEU A O 1
ATOM 908 N N . SER A 1 114 ? -26.906 3.049 16.328 1 79.31 114 SER A N 1
ATOM 909 C CA . SER A 1 114 ? -28.156 2.443 16.797 1 79.31 114 SER A CA 1
ATOM 910 C C . SER A 1 114 ? -27.938 1.009 17.266 1 79.31 114 SER A C 1
ATOM 912 O O . SER A 1 114 ? -26.938 0.384 16.906 1 79.31 114 SER A O 1
ATOM 914 N N . LYS A 1 115 ? -28.844 0.514 18.125 1 80.06 115 LYS A N 1
ATOM 915 C CA . LYS A 1 115 ? -28.75 -0.856 18.625 1 80.06 115 LYS A CA 1
ATOM 916 C C . LYS A 1 115 ? -28.797 -1.859 17.469 1 80.06 115 LYS A C 1
ATOM 918 O O . LYS A 1 115 ? -28.047 -2.84 17.469 1 80.06 115 LYS A O 1
ATOM 923 N N . LEU A 1 116 ? -29.75 -1.644 16.547 1 77.75 116 LEU A N 1
ATOM 924 C CA . LEU A 1 116 ? -29.844 -2.506 15.367 1 77.75 116 LEU A CA 1
ATOM 925 C C . LEU A 1 116 ? -28.516 -2.562 14.625 1 77.75 116 LEU A C 1
ATOM 927 O O . LEU A 1 116 ? -28.047 -3.645 14.25 1 77.75 116 LEU A O 1
ATOM 931 N N . HIS A 1 117 ? -27.891 -1.526 14.547 1 85.81 117 HIS A N 1
ATOM 932 C CA . HIS A 1 117 ? -26.641 -1.497 13.797 1 85.81 117 HIS A CA 1
ATOM 933 C C . HIS A 1 117 ? -25.484 -2.102 14.602 1 85.81 117 HIS A C 1
ATOM 935 O O . HIS A 1 117 ? -24.547 -2.658 14.023 1 85.81 117 HIS A O 1
ATOM 941 N N . SER A 1 118 ? -25.703 -2.162 15.859 1 88.75 118 SER A N 1
ATOM 942 C CA . SER A 1 118 ? -24.688 -2.787 16.703 1 88.75 118 SER A CA 1
ATOM 943 C C . SER A 1 118 ? -24.625 -4.293 16.469 1 88.75 118 SER A C 1
ATOM 945 O O . SER A 1 118 ? -23.531 -4.879 16.438 1 88.75 118 SER A O 1
ATOM 947 N N . GLU A 1 119 ? -25.719 -4.902 16.281 1 91.75 119 GLU A N 1
ATOM 948 C CA . GLU A 1 119 ? -25.766 -6.336 15.992 1 91.75 119 GLU A CA 1
ATOM 949 C C . GLU A 1 119 ? -25.141 -6.645 14.625 1 91.75 119 GLU A C 1
ATOM 951 O O . GLU A 1 119 ? -24.453 -7.648 14.469 1 91.75 119 GLU A O 1
ATOM 956 N N . ASP A 1 120 ? -25.469 -5.742 13.742 1 93.12 120 ASP A N 1
ATOM 957 C CA . ASP A 1 120 ? -24.875 -5.898 12.414 1 93.12 120 ASP A CA 1
ATOM 958 C C . ASP A 1 120 ? -23.359 -5.797 12.469 1 93.12 120 ASP A C 1
ATOM 960 O O . ASP A 1 120 ? -22.641 -6.559 11.805 1 93.12 120 ASP A O 1
ATOM 964 N N . VAL A 1 121 ? -22.906 -4.914 13.281 1 95.06 121 VAL A N 1
ATOM 965 C CA . VAL A 1 121 ? -21.469 -4.723 13.445 1 95.06 121 VAL A CA 1
ATOM 966 C C . VAL A 1 121 ? -20.844 -5.977 14.055 1 95.06 121 VAL A C 1
ATOM 968 O O . VAL A 1 121 ? -19.828 -6.469 13.57 1 95.06 121 VAL A O 1
ATOM 971 N N . ASP A 1 122 ? -21.5 -6.523 15.07 1 95.44 122 ASP A N 1
ATOM 972 C CA . ASP A 1 122 ? -20.984 -7.715 15.734 1 95.44 122 ASP A CA 1
ATOM 973 C C . ASP A 1 122 ? -20.922 -8.898 14.766 1 95.44 122 ASP A C 1
ATOM 975 O O . ASP A 1 122 ? -19.938 -9.641 14.758 1 95.44 122 ASP A O 1
ATOM 979 N N . SER A 1 123 ? -21.938 -9.008 13.984 1 94.88 123 SER A N 1
ATOM 980 C CA . SER A 1 123 ? -21.984 -10.086 13.008 1 94.88 123 SER A CA 1
ATOM 981 C C . SER A 1 123 ? -20.891 -9.914 11.953 1 94.88 123 SER A C 1
ATOM 983 O O . SER A 1 123 ? -20.25 -10.891 11.547 1 94.88 123 SER A O 1
ATOM 985 N N . TYR A 1 124 ? -20.75 -8.719 11.539 1 95.38 124 TYR A N 1
ATOM 986 C CA . TYR A 1 124 ? -19.719 -8.406 10.547 1 95.38 124 TYR A CA 1
ATOM 987 C C . TYR A 1 124 ? -18.328 -8.727 11.07 1 95.38 124 TYR A C 1
ATOM 989 O O . TYR A 1 124 ? -17.531 -9.352 10.375 1 95.38 124 TYR A O 1
ATOM 997 N N . VAL A 1 125 ? -18.078 -8.336 12.266 1 95.75 125 VAL A N 1
ATOM 998 C CA . VAL A 1 125 ? -16.781 -8.539 12.891 1 95.75 125 VAL A CA 1
ATOM 999 C C . VAL A 1 125 ? -16.516 -10.031 13.07 1 95.75 125 VAL A C 1
ATOM 1001 O O . VAL A 1 125 ? -15.398 -10.5 12.844 1 95.75 125 VAL A O 1
ATOM 1004 N N . ALA A 1 126 ? -17.5 -10.773 13.398 1 94.81 126 ALA A N 1
ATOM 1005 C CA . ALA A 1 126 ? -17.359 -12.211 13.586 1 94.81 126 ALA A CA 1
ATOM 1006 C C . ALA A 1 126 ? -16.906 -12.898 12.297 1 94.81 126 ALA A C 1
ATOM 1008 O O . ALA A 1 126 ? -16.156 -13.867 12.336 1 94.81 126 ALA A O 1
ATOM 1009 N N . VAL A 1 127 ? -17.312 -12.344 11.227 1 93.56 127 VAL A N 1
ATOM 1010 C CA . VAL A 1 127 ? -17.047 -12.969 9.938 1 93.56 127 VAL A CA 1
ATOM 1011 C C . VAL A 1 127 ? -15.719 -12.477 9.383 1 93.56 127 VAL A C 1
ATOM 1013 O O . VAL A 1 127 ? -14.953 -13.258 8.805 1 93.56 127 VAL A O 1
ATOM 1016 N N . HIS A 1 128 ? -15.383 -11.234 9.578 1 93.56 128 HIS A N 1
ATOM 1017 C CA . HIS A 1 128 ? -14.32 -10.625 8.789 1 93.56 128 HIS A CA 1
ATOM 1018 C C . HIS A 1 128 ? -13.07 -10.391 9.633 1 93.56 128 HIS A C 1
ATOM 1020 O O . HIS A 1 128 ? -12.008 -10.055 9.094 1 93.56 128 HIS A O 1
ATOM 1026 N N . ASN A 1 129 ? -13.188 -10.57 10.914 1 93.81 129 ASN A N 1
ATOM 1027 C CA . ASN A 1 129 ? -12.023 -10.383 11.773 1 93.81 129 ASN A CA 1
ATOM 1028 C C . ASN A 1 129 ? -11.125 -11.625 11.781 1 93.81 129 ASN A C 1
ATOM 1030 O O . ASN A 1 129 ? -10.891 -12.219 12.828 1 93.81 129 ASN A O 1
ATOM 1034 N N . LYS A 1 130 ? -10.555 -11.922 10.672 1 91.06 130 LYS A N 1
ATOM 1035 C CA . LYS A 1 130 ? -9.648 -13.062 10.523 1 91.06 130 LYS A CA 1
ATOM 1036 C C . LYS A 1 130 ? -8.375 -12.859 11.344 1 91.06 130 LYS A C 1
ATOM 1038 O O . LYS A 1 130 ? -8.07 -11.742 11.766 1 91.06 130 LYS A O 1
ATOM 1043 N N . GLN A 1 131 ? -7.656 -13.891 11.492 1 88.75 131 GLN A N 1
ATOM 1044 C CA . GLN A 1 131 ? -6.484 -13.891 12.359 1 88.75 131 GLN A CA 1
ATOM 1045 C C . GLN A 1 131 ? -5.457 -12.867 11.898 1 88.75 131 GLN A C 1
ATOM 1047 O O . GLN A 1 131 ? -4.863 -12.156 12.711 1 88.75 131 GLN A O 1
ATOM 1052 N N . SER A 1 132 ? -5.273 -12.773 10.656 1 87.5 132 SER A N 1
ATOM 1053 C CA . SER A 1 132 ? -4.293 -11.844 10.109 1 87.5 132 SER A CA 1
ATOM 1054 C C . SER A 1 132 ? -4.672 -10.398 10.422 1 87.5 132 SER A C 1
ATOM 1056 O O . SER A 1 132 ? -3.811 -9.578 10.734 1 87.5 132 SER A O 1
ATOM 1058 N N . ILE A 1 133 ? -5.906 -10.086 10.367 1 92.81 133 ILE A N 1
ATOM 1059 C CA . ILE A 1 133 ? -6.41 -8.75 10.641 1 92.81 133 ILE A CA 1
ATOM 1060 C C . ILE A 1 133 ? -6.348 -8.469 12.141 1 92.81 133 ILE A C 1
ATOM 1062 O O . ILE A 1 133 ? -5.871 -7.414 12.562 1 92.81 133 ILE A O 1
ATOM 1066 N N . LYS A 1 134 ? -6.801 -9.469 12.867 1 92.69 134 LYS A N 1
ATOM 1067 C CA . LYS A 1 134 ? -6.789 -9.352 14.32 1 92.69 134 LYS A CA 1
ATOM 1068 C C . LYS A 1 134 ? -5.379 -9.078 14.836 1 92.69 134 LYS A C 1
ATOM 1070 O O . LYS A 1 134 ? -5.18 -8.195 15.672 1 92.69 134 LYS A O 1
ATOM 1075 N N . GLN A 1 135 ? -4.465 -9.75 14.297 1 91.06 135 GLN A N 1
ATOM 1076 C CA . GLN A 1 135 ? -3.086 -9.641 14.758 1 91.06 135 GLN A CA 1
ATOM 1077 C C . GLN A 1 135 ? -2.521 -8.25 14.477 1 91.06 135 GLN A C 1
ATOM 1079 O O . GLN A 1 135 ? -1.864 -7.652 15.328 1 91.06 135 GLN A O 1
ATOM 1084 N N . VAL A 1 136 ? -2.775 -7.75 13.328 1 92.19 136 VAL A N 1
ATOM 1085 C CA . VAL A 1 136 ? -2.215 -6.453 12.969 1 92.19 136 VAL A CA 1
ATOM 1086 C C . VAL A 1 136 ? -2.906 -5.348 13.766 1 92.19 136 VAL A C 1
ATOM 1088 O O . VAL A 1 136 ? -2.252 -4.426 14.258 1 92.19 136 VAL A O 1
ATOM 1091 N N . LEU A 1 137 ? -4.184 -5.434 13.984 1 93.75 137 LEU A N 1
ATOM 1092 C CA . LEU A 1 137 ? -4.949 -4.371 14.633 1 93.75 137 LEU A CA 1
ATOM 1093 C C . LEU A 1 137 ? -4.723 -4.375 16.141 1 93.75 137 LEU A C 1
ATOM 1095 O O . LEU A 1 137 ? -4.688 -3.316 16.766 1 93.75 137 LEU A O 1
ATOM 1099 N N . GLU A 1 138 ? -4.48 -5.492 16.641 1 91.19 138 GLU A N 1
ATOM 1100 C CA . GLU A 1 138 ? -4.469 -5.578 18.094 1 91.19 138 GLU A CA 1
ATOM 1101 C C . GLU A 1 138 ? -3.041 -5.535 18.641 1 91.19 138 GLU A C 1
ATOM 1103 O O . GLU A 1 138 ? -2.834 -5.379 19.844 1 91.19 138 GLU A O 1
ATOM 1108 N N . SER A 1 139 ? -2.061 -5.68 17.734 1 87.44 139 SER A N 1
ATOM 1109 C CA . SER A 1 139 ? -0.67 -5.699 18.188 1 87.44 139 SER A CA 1
ATOM 1110 C C . SER A 1 139 ? -0.213 -4.32 18.641 1 87.44 139 SER A C 1
ATOM 1112 O O . SER A 1 139 ? 0.753 -4.195 19.391 1 87.44 139 SER A O 1
ATOM 1114 N N . LYS A 1 140 ? -0.842 -3.299 18.156 1 89.38 140 LYS A N 1
ATOM 1115 C CA . LYS A 1 140 ? -0.527 -1.922 18.531 1 89.38 140 LYS A CA 1
ATOM 1116 C C . LYS A 1 140 ? -1.694 -0.989 18.219 1 89.38 140 LYS A C 1
ATOM 1118 O O . LYS A 1 140 ? -2.754 -1.438 17.766 1 89.38 140 LYS A O 1
ATOM 1123 N N . LYS A 1 141 ? -1.497 0.255 18.562 1 94.44 141 LYS A N 1
ATOM 1124 C CA . LYS A 1 141 ? -2.51 1.27 18.297 1 94.44 141 LYS A CA 1
ATOM 1125 C C . LYS A 1 141 ? -2.25 1.958 16.953 1 94.44 141 LYS A C 1
ATOM 1127 O O . LYS A 1 141 ? -1.098 2.15 16.562 1 94.44 141 LYS A O 1
ATOM 1132 N N . HIS A 1 142 ? -3.4 2.32 16.344 1 96.62 142 HIS A N 1
ATOM 1133 C CA . HIS A 1 142 ? -3.221 2.791 14.969 1 96.62 142 HIS A CA 1
ATOM 1134 C C . HIS A 1 142 ? -3.955 4.105 14.742 1 96.62 142 HIS A C 1
ATOM 1136 O O . HIS A 1 142 ? -5.02 4.34 15.32 1 96.62 142 HIS A O 1
ATOM 1142 N N . PHE A 1 143 ? -3.369 5.008 13.984 1 97.12 143 PHE A N 1
ATOM 1143 C CA . PHE A 1 143 ? -4.086 6.031 13.227 1 97.12 143 PHE A CA 1
ATOM 1144 C C . PHE A 1 143 ? -4.488 5.504 11.852 1 97.12 143 PHE A C 1
ATOM 1146 O O . PHE A 1 143 ? -3.654 4.961 11.125 1 97.12 143 PHE A O 1
ATOM 1153 N N . ILE A 1 144 ? -5.742 5.656 11.445 1 97.12 144 ILE A N 1
ATOM 1154 C CA . ILE A 1 144 ? -6.23 4.973 10.258 1 97.12 144 ILE A CA 1
ATOM 1155 C C . ILE A 1 144 ? -6.777 5.992 9.258 1 97.12 144 ILE A C 1
ATOM 1157 O O . ILE A 1 144 ? -7.484 6.926 9.648 1 97.12 144 ILE A O 1
ATOM 1161 N N . ARG A 1 145 ? -6.375 5.777 7.996 1 95.81 145 ARG A N 1
ATOM 1162 C CA . ARG A 1 145 ? -6.883 6.621 6.922 1 95.81 145 ARG A CA 1
ATOM 1163 C C . ARG A 1 145 ? -7.215 5.789 5.684 1 95.81 145 ARG A C 1
ATOM 1165 O O . ARG A 1 145 ? -6.617 4.734 5.461 1 95.81 145 ARG A O 1
ATOM 1172 N N . SER A 1 146 ? -8.203 6.262 4.949 1 94.31 146 SER A N 1
ATOM 1173 C CA . SER A 1 146 ? -8.336 5.891 3.543 1 94.31 146 SER A CA 1
ATOM 1174 C C . SER A 1 146 ? -7.484 6.789 2.652 1 94.31 146 SER A C 1
ATOM 1176 O O . SER A 1 146 ? -6.652 7.555 3.145 1 94.31 146 SER A O 1
ATOM 1178 N N . ASP A 1 147 ? -7.637 6.656 1.385 1 92.38 147 ASP A N 1
ATOM 1179 C CA . ASP A 1 147 ? -6.91 7.539 0.475 1 92.38 147 ASP A CA 1
ATOM 1180 C C . ASP A 1 147 ? -7.367 8.984 0.632 1 92.38 147 ASP A C 1
ATOM 1182 O O . ASP A 1 147 ? -6.57 9.914 0.49 1 92.38 147 ASP A O 1
ATOM 1186 N N . HIS A 1 148 ? -8.586 9.125 1.164 1 89.56 148 HIS A N 1
ATOM 1187 C CA . HIS A 1 148 ? -9.148 10.469 1.082 1 89.56 148 HIS A CA 1
ATOM 1188 C C . HIS A 1 148 ? -9.289 11.094 2.467 1 89.56 148 HIS A C 1
ATOM 1190 O O . HIS A 1 148 ? -9.156 12.305 2.621 1 89.56 148 HIS A O 1
ATOM 1196 N N . VAL A 1 149 ? -9.648 10.281 3.391 1 92.12 149 VAL A N 1
ATOM 1197 C CA . VAL A 1 149 ? -9.953 10.844 4.703 1 92.12 149 VAL A CA 1
ATOM 1198 C C . VAL A 1 149 ? -9.516 9.875 5.797 1 92.12 149 VAL A C 1
ATOM 1200 O O . VAL A 1 149 ? -9.383 8.672 5.555 1 92.12 149 VAL A O 1
ATOM 1203 N N . SER A 1 150 ? -9.305 10.469 6.945 1 93.31 150 SER A N 1
ATOM 1204 C CA . SER A 1 150 ? -9.156 9.648 8.141 1 93.31 150 SER A CA 1
ATOM 1205 C C . SER A 1 150 ? -10.508 9.273 8.727 1 93.31 150 SER A C 1
ATOM 1207 O O . SER A 1 150 ? -11.547 9.758 8.273 1 93.31 150 SER A O 1
ATOM 1209 N N . LEU A 1 151 ? -10.531 8.477 9.758 1 92.75 151 LEU A N 1
ATOM 1210 C CA . LEU A 1 151 ? -11.773 8.055 10.398 1 92.75 151 LEU A CA 1
ATOM 1211 C C . LEU A 1 151 ? -12.141 8.992 11.539 1 92.75 151 LEU A C 1
ATOM 1213 O O . LEU A 1 151 ? -13.023 8.688 12.336 1 92.75 151 LEU A O 1
ATOM 1217 N N . LYS A 1 152 ? -11.594 10.141 11.562 1 91.69 152 LYS A N 1
ATOM 1218 C CA . LYS A 1 152 ? -11.648 11.031 12.719 1 91.69 152 LYS A CA 1
ATOM 1219 C C . LYS A 1 152 ? -13.07 11.531 12.961 1 91.69 152 LYS A C 1
ATOM 1221 O O . LYS A 1 152 ? -13.375 12.055 14.039 1 91.69 152 LYS A O 1
ATOM 1226 N N . ARG A 1 153 ? -13.906 11.422 12.039 1 89.19 153 ARG A N 1
ATOM 1227 C CA . ARG A 1 153 ? -15.25 11.977 12.195 1 89.19 153 ARG A CA 1
ATOM 1228 C C . ARG A 1 153 ? -16.25 10.883 12.562 1 89.19 153 ARG A C 1
ATOM 1230 O O . ARG A 1 153 ? -17.453 11.133 12.625 1 89.19 153 ARG A O 1
ATOM 1237 N N . GLY A 1 154 ? -15.75 9.727 12.773 1 90.12 154 GLY A N 1
ATOM 1238 C CA . GLY A 1 154 ? -16.578 8.648 13.297 1 90.12 154 GLY A CA 1
ATOM 1239 C C . GLY A 1 154 ? -16.703 8.68 14.805 1 90.12 154 GLY A C 1
ATOM 1240 O O . GLY A 1 154 ? -16.156 9.562 15.469 1 90.12 154 GLY A O 1
ATOM 1241 N N . VAL A 1 155 ? -17.375 7.719 15.336 1 90.62 155 VAL A N 1
ATOM 1242 C CA . VAL A 1 155 ? -17.75 7.699 16.734 1 90.62 155 VAL A CA 1
ATOM 1243 C C . VAL A 1 155 ? -16.5 7.605 17.609 1 90.62 155 VAL A C 1
ATOM 1245 O O . VAL A 1 155 ? -16.5 8.062 18.766 1 90.62 155 VAL A O 1
ATOM 1248 N N . HIS A 1 156 ? -15.453 7.074 17.062 1 93.5 156 HIS A N 1
ATOM 1249 C CA . HIS A 1 156 ? -14.242 6.91 17.859 1 93.5 156 HIS A CA 1
ATOM 1250 C C . HIS A 1 156 ? -13.227 8.008 17.547 1 93.5 156 HIS A C 1
ATOM 1252 O O . HIS A 1 156 ? -12.055 7.902 17.922 1 93.5 156 HIS A O 1
ATOM 1258 N N . ASN A 1 157 ? -13.672 8.922 16.781 1 92.06 157 ASN A N 1
ATOM 1259 C CA . ASN A 1 157 ? -12.852 10.078 16.453 1 92.06 157 ASN A CA 1
ATOM 1260 C C . ASN A 1 157 ? -11.516 9.664 15.836 1 92.06 157 ASN A C 1
ATOM 1262 O O . ASN A 1 157 ? -11.477 8.781 14.977 1 92.06 157 ASN A O 1
ATOM 1266 N N . ALA A 1 158 ? -10.484 10.344 16.109 1 91.56 158 ALA A N 1
ATOM 1267 C CA . ALA A 1 158 ? -9.203 10.062 15.469 1 91.56 158 ALA A CA 1
ATOM 1268 C C . ALA A 1 158 ? -8.617 8.742 15.961 1 91.56 158 ALA A C 1
ATOM 1270 O O . ALA A 1 158 ? -7.723 8.18 15.336 1 91.56 158 ALA A O 1
ATOM 1271 N N . GLY A 1 159 ? -9.156 8.266 17.078 1 94 159 GLY A N 1
ATOM 1272 C CA . GLY A 1 159 ? -8.602 7.066 17.688 1 94 159 GLY A CA 1
ATOM 1273 C C . GLY A 1 159 ? -8.016 7.309 19.062 1 94 159 GLY A C 1
ATOM 1274 O O . GLY A 1 159 ? -8.383 8.273 19.75 1 94 159 GLY A O 1
ATOM 1275 N N . PRO A 1 160 ? -7.074 6.371 19.359 1 96.75 160 PRO A N 1
ATOM 1276 C CA . PRO A 1 160 ? -6.449 5.301 18.578 1 96.75 160 PRO A CA 1
ATOM 1277 C C . PRO A 1 160 ? -7.402 4.145 18.297 1 96.75 160 PRO A C 1
ATOM 1279 O O . PRO A 1 160 ? -8.273 3.842 19.109 1 96.75 160 PRO A O 1
ATOM 1282 N N . TYR A 1 161 ? -7.188 3.463 17.156 1 97.56 161 TYR A N 1
ATOM 1283 C CA . TYR A 1 161 ? -7.922 2.27 16.766 1 97.56 161 TYR A CA 1
ATOM 1284 C C . TYR A 1 161 ? -7.129 1.008 17.078 1 97.56 161 TYR A C 1
ATOM 1286 O O . TYR A 1 161 ? -5.91 0.974 16.906 1 97.56 161 TYR A O 1
ATOM 1294 N N . SER A 1 162 ? -7.816 -0.054 17.531 1 96.69 162 SER A N 1
ATOM 1295 C CA . SER A 1 162 ? -7.086 -1.245 17.953 1 96.69 162 SER A CA 1
ATOM 1296 C C . SER A 1 162 ? -7.832 -2.518 17.562 1 96.69 162 SER A C 1
ATOM 1298 O O . SER A 1 162 ? -7.387 -3.625 17.875 1 96.69 162 SER A O 1
ATOM 1300 N N . ASN A 1 163 ? -8.953 -2.391 16.938 1 96.81 163 ASN A N 1
ATOM 1301 C CA . ASN A 1 163 ? -9.68 -3.576 16.5 1 96.81 163 ASN A CA 1
ATOM 1302 C C . ASN A 1 163 ? -10.656 -3.25 15.375 1 96.81 163 ASN A C 1
ATOM 1304 O O . ASN A 1 163 ? -10.961 -2.08 15.133 1 96.81 163 ASN A O 1
ATOM 1308 N N . LEU A 1 164 ? -11.18 -4.297 14.789 1 97 164 LEU A N 1
ATOM 1309 C CA . LEU A 1 164 ? -12.039 -4.152 13.617 1 97 164 LEU A CA 1
ATOM 1310 C C . LEU A 1 164 ? -13.383 -3.537 13.992 1 97 164 LEU A C 1
ATOM 1312 O O . LEU A 1 164 ? -13.953 -2.766 13.219 1 97 164 LEU A O 1
ATOM 1316 N N . LYS A 1 165 ? -13.867 -3.805 15.133 1 96.44 165 LYS A N 1
ATOM 1317 C CA . LYS A 1 165 ? -15.156 -3.273 15.57 1 96.44 165 LYS A CA 1
ATOM 1318 C C . LYS A 1 165 ? -15.141 -1.747 15.594 1 96.44 165 LYS A C 1
ATOM 1320 O O . LYS A 1 165 ? -16.062 -1.105 15.07 1 96.44 165 LYS A O 1
ATOM 1325 N N . MET A 1 166 ? -14.141 -1.171 16.156 1 96.19 166 MET A N 1
ATOM 1326 C CA . MET A 1 166 ? -13.992 0.281 16.203 1 96.19 166 MET A CA 1
ATOM 1327 C C . MET A 1 166 ? -14 0.879 14.805 1 96.19 166 MET A C 1
ATOM 1329 O O . MET A 1 166 ? -14.617 1.92 14.57 1 96.19 166 MET A O 1
ATOM 1333 N N . ILE A 1 167 ? -13.305 0.207 13.938 1 96.5 167 ILE A N 1
ATOM 1334 C CA . ILE A 1 167 ? -13.18 0.688 12.57 1 96.5 167 ILE A CA 1
ATOM 1335 C C . ILE A 1 167 ? -14.555 0.717 11.906 1 96.5 167 ILE A C 1
ATOM 1337 O O . ILE A 1 167 ? -14.969 1.744 11.367 1 96.5 167 ILE A O 1
ATOM 1341 N N . VAL A 1 168 ? -15.266 -0.326 12.039 1 95 168 VAL A N 1
ATOM 1342 C CA . VAL A 1 168 ? -16.562 -0.447 11.391 1 95 168 VAL A CA 1
ATOM 1343 C C . VAL A 1 168 ? -17.547 0.558 12 1 95 168 VAL A C 1
ATOM 1345 O O . VAL A 1 168 ? -18.297 1.218 11.273 1 95 168 VAL A O 1
ATOM 1348 N N . GLU A 1 169 ? -17.469 0.678 13.258 1 93.88 169 GLU A N 1
ATOM 1349 C CA . GLU A 1 169 ? -18.344 1.642 13.93 1 93.88 169 GLU A CA 1
ATOM 1350 C C . GLU A 1 169 ? -18.078 3.061 13.438 1 93.88 169 GLU A C 1
ATOM 1352 O O . GLU A 1 169 ? -19.016 3.83 13.203 1 93.88 169 GLU A O 1
ATOM 1357 N N . SER A 1 170 ? -16.906 3.396 13.273 1 92.94 170 SER A N 1
ATOM 1358 C CA . SER A 1 170 ? -16.562 4.734 12.781 1 92.94 170 SER A CA 1
ATOM 1359 C C . SER A 1 170 ? -16.953 4.902 11.32 1 92.94 170 SER A C 1
ATOM 1361 O O . SER A 1 170 ? -17.422 5.973 10.914 1 92.94 170 SER A O 1
ATOM 1363 N N . LEU A 1 171 ? -16.797 3.877 10.539 1 91.75 171 LEU A N 1
ATOM 1364 C CA . LEU A 1 171 ? -17.141 3.938 9.125 1 91.75 171 LEU A CA 1
ATOM 1365 C C . LEU A 1 171 ? -18.625 4.227 8.93 1 91.75 171 LEU A C 1
ATOM 1367 O O . LEU A 1 171 ? -19 4.953 8.016 1 91.75 171 LEU A O 1
ATOM 1371 N N . ILE A 1 172 ? -19.422 3.766 9.82 1 90.81 172 ILE A N 1
ATOM 1372 C CA . ILE A 1 172 ? -20.859 3.861 9.586 1 90.81 172 ILE A CA 1
ATOM 1373 C C . ILE A 1 172 ? -21.438 5.047 10.359 1 90.81 172 ILE A C 1
ATOM 1375 O O . ILE A 1 172 ? -22.656 5.25 10.375 1 90.81 172 ILE A O 1
ATOM 1379 N N . THR A 1 173 ? -20.578 5.824 11.008 1 90.25 173 THR A N 1
ATOM 1380 C CA . THR A 1 173 ? -21.078 6.949 11.789 1 90.25 173 THR A CA 1
ATOM 1381 C C . THR A 1 173 ? -20.422 8.25 11.344 1 90.25 173 THR A C 1
ATOM 1383 O O . THR A 1 173 ? -20.719 9.32 11.883 1 90.25 173 THR A O 1
ATOM 1386 N N . THR A 1 174 ? -19.547 8.141 10.422 1 88.5 174 THR A N 1
ATOM 1387 C CA . THR A 1 174 ? -18.828 9.328 9.961 1 88.5 174 THR A CA 1
ATOM 1388 C C . THR A 1 174 ? -19.781 10.305 9.281 1 88.5 174 THR A C 1
ATOM 1390 O O . THR A 1 174 ? -20.859 9.914 8.797 1 88.5 174 THR A O 1
ATOM 1393 N N . ASP A 1 175 ? -19.391 11.523 9.266 1 85.88 175 ASP A N 1
ATOM 1394 C CA . ASP A 1 175 ? -20.219 12.523 8.602 1 85.88 175 ASP A CA 1
ATOM 1395 C C . ASP A 1 175 ? -20.094 12.406 7.082 1 85.88 175 ASP A C 1
ATOM 1397 O O . ASP A 1 175 ? -19.25 11.672 6.574 1 85.88 175 ASP A O 1
ATOM 1401 N N . THR A 1 176 ? -20.922 13.07 6.301 1 78.25 176 THR A N 1
ATOM 1402 C CA . THR A 1 176 ? -21.062 12.938 4.855 1 78.25 176 THR A CA 1
ATOM 1403 C C . THR A 1 176 ? -19.766 13.344 4.148 1 78.25 176 THR A C 1
ATOM 1405 O O . THR A 1 176 ? -19.344 12.688 3.193 1 78.25 176 THR A O 1
ATOM 1408 N N . GLY A 1 177 ? -19.141 14.344 4.617 1 78.5 177 GLY A N 1
ATOM 1409 C CA . GLY A 1 177 ? -17.938 14.844 3.963 1 78.5 177 GLY A CA 1
ATOM 1410 C C . GLY A 1 177 ? -16.734 13.961 4.188 1 78.5 177 GLY A C 1
ATOM 1411 O O . GLY A 1 177 ? -15.727 14.086 3.488 1 78.5 177 GLY A O 1
ATOM 1412 N N . HIS A 1 178 ? -16.875 13.023 5.07 1 84.06 178 HIS A N 1
ATOM 1413 C CA . HIS A 1 178 ? -15.742 12.188 5.434 1 84.06 178 HIS A CA 1
ATOM 1414 C C . HIS A 1 178 ? -16.078 10.711 5.258 1 84.06 178 HIS A C 1
ATOM 1416 O O . HIS A 1 178 ? -15.383 9.852 5.809 1 84.06 178 HIS A O 1
ATOM 1422 N N . SER A 1 179 ? -17.094 10.477 4.574 1 85.5 179 SER A N 1
ATOM 1423 C CA . SER A 1 179 ? -17.469 9.07 4.398 1 85.5 179 SER A CA 1
ATOM 1424 C C . SER A 1 179 ? -16.625 8.406 3.314 1 85.5 179 SER A C 1
ATOM 1426 O O . SER A 1 179 ? -16.391 9 2.262 1 85.5 179 SER A O 1
ATOM 1428 N N . VAL A 1 180 ? -16.25 7.184 3.678 1 85.62 180 VAL A N 1
ATOM 1429 C CA . VAL A 1 180 ? -15.523 6.379 2.695 1 85.62 180 VAL A CA 1
ATOM 1430 C C . VAL A 1 180 ? -16.484 5.383 2.043 1 85.62 180 VAL A C 1
ATOM 1432 O O . VAL A 1 180 ? -16.094 4.645 1.131 1 85.62 180 VAL A O 1
ATOM 1435 N N . LEU A 1 181 ? -17.672 5.324 2.547 1 82.88 181 LEU A N 1
ATOM 1436 C CA . LEU A 1 181 ? -18.688 4.418 1.996 1 82.88 181 LEU A CA 1
ATOM 1437 C C . LEU A 1 181 ? -19.406 5.059 0.815 1 82.88 181 LEU A C 1
ATOM 1439 O O . LEU A 1 181 ? -20.594 4.848 0.626 1 82.88 181 LEU A O 1
ATOM 1443 N N . ASN A 1 182 ? -18.578 5.754 0.052 1 71.06 182 ASN A N 1
ATOM 1444 C CA . ASN A 1 182 ? -19.141 6.414 -1.125 1 71.06 182 ASN A CA 1
ATOM 1445 C C . ASN A 1 182 ? -19.266 5.453 -2.303 1 71.06 182 ASN A C 1
ATOM 1447 O O . ASN A 1 182 ? -18.938 4.27 -2.182 1 71.06 182 ASN A O 1
ATOM 1451 N N . ASP A 1 183 ? -19.656 5.953 -3.332 1 63.19 183 ASP A N 1
ATOM 1452 C CA . ASP A 1 183 ? -20.016 5.148 -4.492 1 63.19 183 ASP A CA 1
ATOM 1453 C C . ASP A 1 183 ? -18.797 4.434 -5.066 1 63.19 183 ASP A C 1
ATOM 1455 O O . ASP A 1 183 ? -18.875 3.262 -5.441 1 63.19 183 ASP A O 1
ATOM 1459 N N . LYS A 1 184 ? -17.688 5.098 -5.055 1 67.88 184 LYS A N 1
ATOM 1460 C CA . LYS A 1 184 ? -16.5 4.488 -5.656 1 67.88 184 LYS A CA 1
ATOM 1461 C C . LYS A 1 184 ? -16.062 3.254 -4.875 1 67.88 184 LYS A C 1
ATOM 1463 O O . LYS A 1 184 ? -15.797 2.201 -5.461 1 67.88 184 LYS A O 1
ATOM 1468 N N . ASN A 1 185 ? -16.078 3.393 -3.619 1 68.38 185 ASN A N 1
ATOM 1469 C CA . ASN A 1 185 ? -15.648 2.273 -2.791 1 68.38 185 ASN A CA 1
ATOM 1470 C C . ASN A 1 185 ? -16.703 1.172 -2.74 1 68.38 185 ASN A C 1
ATOM 1472 O O . ASN A 1 185 ? -16.375 -0.008 -2.617 1 68.38 185 ASN A O 1
ATOM 1476 N N . PHE A 1 186 ? -17.875 1.604 -2.861 1 68.88 186 PHE A N 1
ATOM 1477 C CA . PHE A 1 186 ? -18.922 0.605 -2.91 1 68.88 186 PHE A CA 1
ATOM 1478 C C . PHE A 1 186 ? -18.859 -0.191 -4.207 1 68.88 186 PHE A C 1
ATOM 1480 O O . PHE A 1 186 ? -19.062 -1.407 -4.207 1 68.88 186 PHE A O 1
ATOM 1487 N N . GLU A 1 187 ? -18.531 0.517 -5.168 1 71.69 187 GLU A N 1
ATOM 1488 C CA . GLU A 1 187 ? -18.422 -0.165 -6.453 1 71.69 187 GLU A CA 1
ATOM 1489 C C . GLU A 1 187 ? -17.281 -1.167 -6.457 1 71.69 187 GLU A C 1
ATOM 1491 O O . GLU A 1 187 ? -17.391 -2.246 -7.039 1 71.69 187 GLU A O 1
ATOM 1496 N N . SER A 1 188 ? -16.281 -0.892 -5.715 1 77.31 188 SER A N 1
ATOM 1497 C CA . SER A 1 188 ? -15.133 -1.786 -5.652 1 77.31 188 SER A CA 1
ATOM 1498 C C . SER A 1 188 ? -15.367 -2.928 -4.668 1 77.31 188 SER A C 1
ATOM 1500 O O . SER A 1 188 ? -14.656 -3.93 -4.688 1 77.31 188 SER A O 1
ATOM 1502 N N . GLY A 1 189 ? -16.359 -2.742 -3.83 1 85.94 189 GLY A N 1
ATOM 1503 C CA . GLY A 1 189 ? -16.719 -3.779 -2.879 1 85.94 189 GLY A CA 1
ATOM 1504 C C . GLY A 1 189 ? -15.867 -3.771 -1.626 1 85.94 189 GLY A C 1
ATOM 1505 O O . GLY A 1 189 ? -16.047 -4.609 -0.74 1 85.94 189 GLY A O 1
ATOM 1506 N N . GLN A 1 190 ? -14.883 -2.859 -1.599 1 90.94 190 GLN A N 1
ATOM 1507 C CA . GLN A 1 190 ? -14.031 -2.812 -0.415 1 90.94 190 GLN A CA 1
ATOM 1508 C C . GLN A 1 190 ? -13.5 -1.4 -0.174 1 90.94 190 GLN A C 1
ATOM 1510 O O . GLN A 1 190 ? -13.516 -0.563 -1.078 1 90.94 190 GLN A O 1
ATOM 1515 N N . VAL A 1 191 ? -13.109 -1.155 1.076 1 92.44 191 VAL A N 1
ATOM 1516 C CA . VAL A 1 191 ? -12.43 0.075 1.467 1 92.44 191 VAL A CA 1
ATOM 1517 C C . VAL A 1 191 ? -10.992 -0.238 1.88 1 92.44 191 VAL A C 1
ATOM 1519 O O . VAL A 1 191 ? -10.766 -1.101 2.73 1 92.44 191 VAL A O 1
ATOM 1522 N N . LYS A 1 192 ? -10.086 0.383 1.153 1 95.06 192 LYS A N 1
ATOM 1523 C CA . LYS A 1 192 ? -8.68 0.26 1.532 1 95.06 192 LYS A CA 1
ATOM 1524 C C . LYS A 1 192 ? -8.328 1.225 2.662 1 95.06 192 LYS A C 1
ATOM 1526 O O . LYS A 1 192 ? -8.531 2.434 2.537 1 95.06 192 LYS A O 1
ATOM 1531 N N . LEU A 1 193 ? -7.82 0.695 3.762 1 96.81 193 LEU A N 1
ATOM 1532 C CA . LEU A 1 193 ? -7.422 1.502 4.91 1 96.81 193 LEU A CA 1
ATOM 1533 C C . LEU A 1 193 ? -5.926 1.354 5.184 1 96.81 193 LEU A C 1
ATOM 1535 O O . LEU A 1 193 ? -5.402 0.239 5.191 1 96.81 193 LEU A O 1
ATOM 1539 N N . TYR A 1 194 ? -5.289 2.459 5.344 1 98.06 194 TYR A N 1
ATOM 1540 C CA . TYR A 1 194 ? -3.896 2.523 5.77 1 98.06 194 TYR A CA 1
ATOM 1541 C C . TYR A 1 194 ? -3.795 2.65 7.285 1 98.06 194 TYR A C 1
ATOM 1543 O O . TYR A 1 194 ? -4.414 3.533 7.883 1 98.06 194 TYR A O 1
ATOM 1551 N N . LEU A 1 195 ? -3.08 1.75 7.902 1 97.69 195 LEU A N 1
ATOM 1552 C CA . LEU A 1 195 ? -2.834 1.767 9.344 1 97.69 195 LEU A CA 1
ATOM 1553 C C . LEU A 1 195 ? -1.436 2.293 9.648 1 97.69 195 LEU A C 1
ATOM 1555 O O . LEU A 1 195 ? -0.439 1.624 9.367 1 97.69 195 LEU A O 1
ATOM 1559 N N . MET A 1 196 ? -1.392 3.465 10.203 1 96.38 196 MET A N 1
ATOM 1560 C CA . MET A 1 196 ? -0.137 4.078 10.633 1 96.38 196 MET A CA 1
ATOM 1561 C C . MET A 1 196 ? -0.006 4.047 12.156 1 96.38 196 MET A C 1
ATOM 1563 O O . MET A 1 196 ? -1.007 3.941 12.867 1 96.38 196 MET A O 1
ATOM 1567 N N . GLU A 1 197 ? 1.208 4.176 12.602 1 92.44 197 GLU A N 1
ATOM 1568 C CA . GLU A 1 197 ? 1.443 4.137 14.039 1 92.44 197 GLU A CA 1
ATOM 1569 C C . GLU A 1 197 ? 0.764 5.309 14.742 1 92.44 197 GLU A C 1
ATOM 1571 O O . GLU A 1 197 ? 0.83 6.445 14.273 1 92.44 197 GLU A O 1
ATOM 1576 N N . TRP A 1 198 ? 0.094 4.973 15.852 1 94.81 198 TRP A N 1
ATOM 1577 C CA . TRP A 1 198 ? -0.488 6.02 16.688 1 94.81 198 TRP A CA 1
ATOM 1578 C C . TRP A 1 198 ? 0.599 6.805 17.406 1 94.81 198 TRP A C 1
ATOM 1580 O O . TRP A 1 198 ? 1.51 6.219 18 1 94.81 198 TRP A O 1
ATOM 1590 N N . ARG A 1 199 ? 0.512 8.102 17.406 1 93.19 199 ARG A N 1
ATOM 1591 C CA . ARG A 1 199 ? 1.486 8.969 18.062 1 93.19 199 ARG A CA 1
ATOM 1592 C C . ARG A 1 199 ? 0.938 9.508 19.375 1 93.19 199 ARG A C 1
ATOM 1594 O O . ARG A 1 199 ? 0.113 10.422 19.375 1 93.19 199 ARG A O 1
ATOM 1601 N N . ASP A 1 200 ? 1.499 9.016 20.406 1 91.94 200 ASP A N 1
ATOM 1602 C CA . ASP A 1 200 ? 1.082 9.461 21.734 1 91.94 200 ASP A CA 1
ATOM 1603 C C . ASP A 1 200 ? 1.825 10.727 22.141 1 91.94 200 ASP A C 1
ATOM 1605 O O . ASP A 1 200 ? 1.492 11.352 23.156 1 91.94 200 ASP A O 1
ATOM 1609 N N . ASP A 1 201 ? 2.758 11.125 21.391 1 93.06 201 ASP A N 1
ATOM 1610 C CA . ASP A 1 201 ? 3.6 12.258 21.766 1 93.06 201 ASP A CA 1
ATOM 1611 C C . ASP A 1 201 ? 3.195 13.516 21 1 93.06 201 ASP A C 1
ATOM 1613 O O . ASP A 1 201 ? 3.938 14.5 20.969 1 93.06 201 ASP A O 1
ATOM 1617 N N . MET A 1 202 ? 2.068 13.484 20.406 1 93.56 202 MET A N 1
ATOM 1618 C CA . MET A 1 202 ? 1.536 14.688 19.781 1 93.56 202 MET A CA 1
ATOM 1619 C C . MET A 1 202 ? 0.975 15.641 20.828 1 93.56 202 MET A C 1
ATOM 1621 O O . MET A 1 202 ? 0.371 15.211 21.812 1 93.56 202 MET A O 1
ATOM 1625 N N . VAL A 1 203 ? 1.16 16.906 20.609 1 91.69 203 VAL A N 1
ATOM 1626 C CA . VAL A 1 203 ? 0.667 17.969 21.484 1 91.69 203 VAL A CA 1
ATOM 1627 C C . VAL A 1 203 ? -0.471 18.719 20.797 1 91.69 203 VAL A C 1
ATOM 1629 O O . VAL A 1 203 ? -0.289 19.281 19.719 1 91.69 203 VAL A O 1
ATOM 1632 N N . TYR A 1 204 ? -1.524 18.75 21.438 1 92.81 204 TYR A N 1
ATOM 1633 C CA . TYR A 1 204 ? -2.762 19.297 20.906 1 92.81 204 TYR A CA 1
ATOM 1634 C C . TYR A 1 204 ? -2.549 20.719 20.391 1 92.81 204 TYR A C 1
ATOM 1636 O O . TYR A 1 204 ? -2.992 21.078 19.297 1 92.81 204 TYR A O 1
ATOM 1644 N N . ASP A 1 205 ? -1.824 21.531 21.141 1 95.12 205 ASP A N 1
ATOM 1645 C CA . ASP A 1 205 ? -1.625 22.953 20.875 1 95.12 205 ASP A CA 1
ATOM 1646 C C . ASP A 1 205 ? -0.523 23.156 19.828 1 95.12 205 ASP A C 1
ATOM 1648 O O . ASP A 1 205 ? -0.258 24.297 19.422 1 95.12 205 ASP A O 1
ATOM 1652 N N . GLN A 1 206 ? 0.1 22.078 19.391 1 96.75 206 GLN A N 1
ATOM 1653 C CA . GLN A 1 206 ? 1.206 22.188 18.453 1 96.75 206 GLN A CA 1
ATOM 1654 C C . GLN A 1 206 ? 0.894 21.438 17.156 1 96.75 206 GLN A C 1
ATOM 1656 O O . GLN A 1 206 ? 1.774 20.812 16.562 1 96.75 206 GLN A O 1
ATOM 1661 N N . GLU A 1 207 ? -0.333 21.297 16.844 1 97.75 207 GLU A N 1
ATOM 1662 C CA . GLU A 1 207 ? -0.804 20.859 15.539 1 97.75 207 GLU A CA 1
ATOM 1663 C C . GLU A 1 207 ? -1.238 22.031 14.672 1 97.75 207 GLU A C 1
ATOM 1665 O O . GLU A 1 207 ? -1.915 22.938 15.148 1 97.75 207 GLU A O 1
ATOM 1670 N N . PHE A 1 208 ? -0.816 21.984 13.438 1 98.69 208 PHE A N 1
ATOM 1671 C CA . PHE A 1 208 ? -1 23.156 12.578 1 98.69 208 PHE A CA 1
ATOM 1672 C C . PHE A 1 208 ? -1.497 22.734 11.195 1 98.69 208 PHE A C 1
ATOM 1674 O O . PHE A 1 208 ? -1.224 21.625 10.742 1 98.69 208 PHE A O 1
ATOM 1681 N N . ARG A 1 209 ? -2.248 23.594 10.625 1 98.75 209 ARG A N 1
ATOM 1682 C CA . ARG A 1 209 ? -2.471 23.562 9.18 1 98.75 209 ARG A CA 1
ATOM 1683 C C . ARG A 1 209 ? -1.575 24.562 8.461 1 98.75 209 ARG A C 1
ATOM 1685 O O . ARG A 1 209 ? -1.618 25.766 8.75 1 98.75 209 ARG A O 1
ATOM 1692 N N . VAL A 1 210 ? -0.789 24.062 7.598 1 98.88 210 VAL A N 1
ATOM 1693 C CA . VAL A 1 210 ? 0.184 24.875 6.863 1 98.88 210 VAL A CA 1
ATOM 1694 C C . VAL A 1 210 ? -0.254 25 5.41 1 98.88 210 VAL A C 1
ATOM 1696 O O . VAL A 1 210 ? -0.471 24 4.723 1 98.88 210 VAL A O 1
ATOM 1699 N N . PHE A 1 211 ? -0.354 26.219 4.922 1 98.88 211 PHE A N 1
ATOM 1700 C CA . PHE A 1 211 ? -0.771 26.484 3.551 1 98.88 211 PHE A CA 1
ATOM 1701 C C . PHE A 1 211 ? 0.44 26.672 2.643 1 98.88 211 PHE A C 1
ATOM 1703 O O . PHE A 1 211 ? 1.315 27.5 2.926 1 98.88 211 PHE A O 1
ATOM 1710 N N . VAL A 1 212 ? 0.445 25.875 1.622 1 98.81 212 VAL A N 1
ATOM 1711 C CA . VAL A 1 212 ? 1.531 25.922 0.648 1 98.81 212 VAL A CA 1
ATOM 1712 C C . VAL A 1 212 ? 0.974 26.281 -0.729 1 98.81 212 VAL A C 1
ATOM 1714 O O . VAL A 1 212 ? 0.127 25.562 -1.266 1 98.81 212 VAL A O 1
ATOM 1717 N N . HIS A 1 213 ? 1.428 27.328 -1.314 1 98.56 213 HIS A N 1
ATOM 1718 C CA . HIS A 1 213 ? 1.066 27.734 -2.668 1 98.56 213 HIS A CA 1
ATOM 1719 C C . HIS A 1 213 ? 2.307 27.938 -3.533 1 98.56 213 HIS A C 1
ATOM 1721 O O . HIS A 1 213 ? 3.209 28.688 -3.164 1 98.56 213 HIS A O 1
ATOM 1727 N N . ASN A 1 214 ? 2.322 27.156 -4.676 1 97.5 214 ASN A N 1
ATOM 1728 C CA . ASN A 1 214 ? 3.457 27.219 -5.594 1 97.5 214 ASN A CA 1
ATOM 1729 C C . ASN A 1 214 ? 4.773 26.938 -4.871 1 97.5 214 ASN A C 1
ATOM 1731 O O . ASN A 1 214 ? 5.727 27.703 -4.996 1 97.5 214 ASN A O 1
ATOM 1735 N N . ARG A 1 215 ? 4.758 25.969 -3.975 1 97.5 215 ARG A N 1
ATOM 1736 C CA . ARG A 1 215 ? 5.91 25.391 -3.291 1 97.5 215 ARG A CA 1
ATOM 1737 C C . ARG A 1 215 ? 6.469 26.359 -2.246 1 97.5 215 ARG A C 1
ATOM 1739 O O . ARG A 1 215 ? 7.656 26.297 -1.921 1 97.5 215 ARG A O 1
ATOM 1746 N N . LYS A 1 216 ? 5.57 27.234 -1.741 1 97.12 216 LYS A N 1
ATOM 1747 C CA . LYS A 1 216 ? 5.949 28.141 -0.671 1 97.12 216 LYS A CA 1
ATOM 1748 C C . LYS A 1 216 ? 4.906 28.156 0.441 1 97.12 216 LYS A C 1
ATOM 1750 O O . LYS A 1 216 ? 3.703 28.156 0.171 1 97.12 216 LYS A O 1
ATOM 1755 N N . ILE A 1 217 ? 5.43 28.156 1.631 1 98.38 217 ILE A N 1
ATOM 1756 C CA . ILE A 1 217 ? 4.508 28.312 2.75 1 98.38 217 ILE A CA 1
ATOM 1757 C C . ILE A 1 217 ? 4.027 29.766 2.82 1 98.38 217 ILE A C 1
ATOM 1759 O O . ILE A 1 217 ? 4.84 30.688 2.816 1 98.38 217 ILE A O 1
ATOM 1763 N N . THR A 1 218 ? 2.736 29.969 2.908 1 98.25 218 THR A N 1
ATOM 1764 C CA . THR A 1 218 ? 2.184 31.312 2.916 1 98.25 218 THR A CA 1
ATOM 1765 C C . THR A 1 218 ? 1.529 31.625 4.258 1 98.25 218 THR A C 1
ATOM 1767 O O . THR A 1 218 ? 1.479 32.781 4.68 1 98.25 218 THR A O 1
ATOM 1770 N N . ALA A 1 219 ? 1.038 30.609 4.926 1 98.56 219 ALA A N 1
ATOM 1771 C CA . ALA A 1 219 ? 0.332 30.812 6.188 1 98.56 219 ALA A CA 1
ATOM 1772 C C . ALA A 1 219 ? 0.344 29.547 7.035 1 98.56 219 ALA A C 1
ATOM 1774 O O . ALA A 1 219 ? 0.442 28.438 6.504 1 98.56 219 ALA A O 1
ATOM 1775 N N . ILE A 1 220 ? 0.257 29.719 8.352 1 98.69 220 ILE A N 1
ATOM 1776 C CA . ILE A 1 220 ? 0.198 28.641 9.328 1 98.69 220 ILE A CA 1
ATOM 1777 C C . ILE A 1 220 ? -0.897 28.922 10.352 1 98.69 220 ILE A C 1
ATOM 1779 O O . ILE A 1 220 ? -0.936 30.016 10.945 1 98.69 220 ILE A O 1
ATOM 1783 N N . SER A 1 221 ? -1.765 28.031 10.484 1 98.69 221 SER A N 1
ATOM 1784 C CA . SER A 1 221 ? -2.854 28.141 11.453 1 98.69 221 SER A CA 1
ATOM 1785 C C . SER A 1 221 ? -2.758 27.047 12.523 1 98.69 221 SER A C 1
ATOM 1787 O O . SER A 1 221 ? -2.428 25.906 12.219 1 98.69 221 SER A O 1
ATOM 1789 N N . GLN A 1 222 ? -3.078 27.516 13.727 1 97.38 222 GLN A N 1
ATOM 1790 C CA . GLN A 1 222 ? -3.418 26.469 14.695 1 97.38 222 GLN A CA 1
ATOM 1791 C C . GLN A 1 222 ? -4.5 25.547 14.148 1 97.38 222 GLN A C 1
ATOM 1793 O O . GLN A 1 222 ? -5.461 26 13.531 1 97.38 222 GLN A O 1
ATOM 1798 N N . GLN A 1 223 ? -4.359 24.234 14.312 1 97.06 223 GLN A N 1
ATOM 1799 C CA . GLN A 1 223 ? -5.289 23.281 13.727 1 97.06 223 GLN A CA 1
ATOM 1800 C C . GLN A 1 223 ? -6.59 23.219 14.523 1 97.06 223 GLN A C 1
ATOM 1802 O O . GLN A 1 223 ? -7.676 23.172 13.945 1 97.06 223 GLN A O 1
ATOM 1807 N N . HIS A 1 224 ? -6.477 23.219 15.828 1 95.94 224 HIS A N 1
ATOM 1808 C CA . HIS A 1 224 ? -7.66 23.188 16.672 1 95.94 224 HIS A CA 1
ATOM 1809 C C . HIS A 1 224 ? -8.172 24.594 16.969 1 95.94 224 HIS A C 1
ATOM 1811 O O . HIS A 1 224 ? -8.047 25.094 18.078 1 95.94 224 HIS A O 1
ATOM 1817 N N . LEU A 1 225 ? -8.883 25.094 16.031 1 96.88 225 LEU A N 1
ATOM 1818 C CA . LEU A 1 225 ? -9.164 26.531 15.984 1 96.88 225 LEU A CA 1
ATOM 1819 C C . LEU A 1 225 ? -10.234 26.906 17 1 96.88 225 LEU A C 1
ATOM 1821 O O . LEU A 1 225 ? -10.344 28.078 17.391 1 96.88 225 LEU A O 1
ATOM 1825 N N . TYR A 1 226 ? -10.961 25.969 17.562 1 96.25 226 TYR A N 1
ATOM 1826 C CA . TYR A 1 226 ? -12.094 26.297 18.422 1 96.25 226 TYR A CA 1
ATOM 1827 C C . TYR A 1 226 ? -11.68 26.297 19.891 1 96.25 226 TYR A C 1
ATOM 1829 O O . TYR A 1 226 ? -12.508 26.469 20.781 1 96.25 226 TYR A O 1
ATOM 1837 N N . SER A 1 227 ? -10.461 26.047 20.109 1 95.94 227 SER A N 1
ATOM 1838 C CA . SER A 1 227 ? -9.914 26.047 21.469 1 95.94 227 SER A CA 1
ATOM 1839 C C . SER A 1 227 ? -8.727 27 21.578 1 95.94 227 SER A C 1
ATOM 1841 O O . SER A 1 227 ? -7.918 27.109 20.656 1 95.94 227 SER A O 1
ATOM 1843 N N . VAL A 1 228 ? -8.625 27.578 22.766 1 95.06 228 VAL A N 1
ATOM 1844 C CA . VAL A 1 228 ? -7.512 28.469 23.047 1 95.06 228 VAL A CA 1
ATOM 1845 C C . VAL A 1 228 ? -6.203 27.672 23.047 1 95.06 228 VAL A C 1
ATOM 1847 O O . VAL A 1 228 ? -6.152 26.562 23.562 1 95.06 228 VAL A O 1
ATOM 1850 N N . ASN A 1 229 ? -5.176 28.328 22.469 1 95.44 229 ASN A N 1
ATOM 1851 C CA . ASN A 1 229 ? -3.846 27.75 22.594 1 95.44 229 ASN A CA 1
ATOM 1852 C C . ASN A 1 229 ? -3.295 27.891 24.016 1 95.44 229 ASN A C 1
ATOM 1854 O O . ASN A 1 229 ? -2.834 28.969 24.391 1 95.44 229 ASN A O 1
ATOM 1858 N N . THR A 1 230 ? -3.207 26.859 24.719 1 91.69 230 THR A N 1
ATOM 1859 C CA . THR A 1 230 ? -2.889 26.938 26.141 1 91.69 230 THR A CA 1
ATOM 1860 C C . THR A 1 230 ? -1.397 27.188 26.344 1 91.69 230 THR A C 1
ATOM 1862 O O . THR A 1 230 ? -0.994 27.781 27.344 1 91.69 230 THR A O 1
ATOM 1865 N N . VAL A 1 231 ? -0.616 26.781 25.422 1 88.38 231 VAL A N 1
ATOM 1866 C CA . VAL A 1 231 ? 0.819 27.031 25.5 1 88.38 231 VAL A CA 1
ATOM 1867 C C . VAL A 1 231 ? 1.09 28.516 25.359 1 88.38 231 VAL A 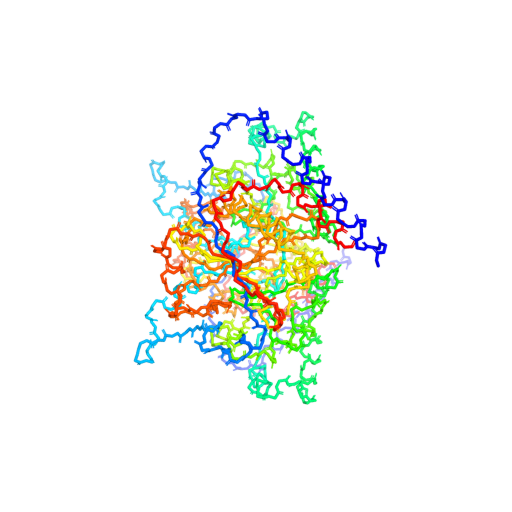C 1
ATOM 1869 O O . VAL A 1 231 ? 1.8 29.109 26.188 1 88.38 231 VAL A O 1
ATOM 1872 N N . LEU A 1 232 ? 0.487 29.094 24.453 1 89.56 232 LEU A N 1
ATOM 1873 C CA . LEU A 1 232 ? 0.763 30.5 24.141 1 89.56 232 LEU A CA 1
ATOM 1874 C C . LEU A 1 232 ? 0.033 31.422 25.109 1 89.56 232 LEU A C 1
ATOM 1876 O O . LEU A 1 232 ? 0.536 32.5 25.453 1 89.56 232 LEU A O 1
ATOM 1880 N N . ASN A 1 233 ? -1.111 31.016 25.531 1 86.5 233 ASN A N 1
ATOM 1881 C CA . ASN A 1 233 ? -1.942 31.891 26.344 1 86.5 233 ASN A CA 1
ATOM 1882 C C . ASN A 1 233 ? -1.35 32.094 27.734 1 86.5 233 ASN A C 1
ATOM 1884 O O . ASN A 1 233 ? -1.728 33.031 28.438 1 86.5 233 ASN A O 1
ATOM 1888 N N . GLU A 1 234 ? -0.47 31.312 28.109 1 82.5 234 GLU A N 1
ATOM 1889 C CA . GLU A 1 234 ? 0.152 31.422 29.438 1 82.5 234 GLU A CA 1
ATOM 1890 C C . GLU A 1 234 ? 1.425 32.25 29.375 1 82.5 234 GLU A C 1
ATOM 1892 O O . GLU A 1 234 ? 1.983 32.625 30.406 1 82.5 234 GLU A O 1
ATOM 1897 N N . LEU A 1 235 ? 1.797 32.688 28.234 1 81.5 235 LEU A N 1
ATOM 1898 C CA . LEU A 1 235 ? 3.062 33.406 28.031 1 81.5 235 LEU A CA 1
ATOM 1899 C C . LEU A 1 235 ? 2.836 34.875 27.828 1 81.5 235 LEU A C 1
ATOM 1901 O O . LEU A 1 235 ? 1.762 35.312 27.391 1 81.5 235 LEU A O 1
ATOM 1905 N N . ASN A 1 236 ? 3.877 35.625 28.203 1 80.44 236 ASN A N 1
ATOM 1906 C CA . ASN A 1 236 ? 3.83 37.031 27.844 1 80.44 236 ASN A CA 1
ATOM 1907 C C . ASN A 1 236 ? 4.191 37.25 26.375 1 80.44 236 ASN A C 1
ATOM 1909 O O . ASN A 1 236 ? 4.527 36.312 25.672 1 80.44 236 ASN A O 1
ATOM 1913 N N . GLU A 1 237 ? 4.094 38.469 25.938 1 80.06 237 GLU A N 1
ATOM 1914 C CA . GLU A 1 237 ? 4.211 38.75 24.516 1 80.06 237 GLU A CA 1
ATOM 1915 C C . GLU A 1 237 ? 5.562 38.312 23.953 1 80.06 237 GLU A C 1
ATOM 1917 O O . GLU A 1 237 ? 5.637 37.719 22.891 1 80.06 237 GLU A O 1
ATOM 1922 N N . GLU A 1 238 ? 6.562 38.688 24.625 1 78.25 238 GLU A N 1
ATOM 1923 C CA . GLU A 1 238 ? 7.91 38.344 24.172 1 78.25 238 GLU A CA 1
ATOM 1924 C C . GLU A 1 238 ? 8.117 36.844 24.109 1 78.25 238 GLU A C 1
ATOM 1926 O O . GLU A 1 238 ? 8.695 36.312 23.156 1 78.25 238 GLU A O 1
ATOM 1931 N N . GLN A 1 239 ? 7.613 36.125 25.141 1 79.06 239 GLN A N 1
ATOM 1932 C CA . GLN A 1 239 ? 7.707 34.688 25.203 1 79.06 239 GLN A CA 1
ATOM 1933 C C . GLN A 1 239 ? 6.898 34.031 24.078 1 79.06 239 GLN A C 1
ATOM 1935 O O . GLN A 1 239 ? 7.344 33.062 23.469 1 79.06 239 GLN A O 1
ATOM 1940 N N . ARG A 1 240 ? 5.773 34.562 23.891 1 85.81 240 ARG A N 1
ATOM 1941 C CA . ARG A 1 240 ? 4.902 34.094 22.828 1 85.81 240 ARG A CA 1
ATOM 1942 C C . ARG A 1 240 ? 5.586 34.188 21.469 1 85.81 240 ARG A C 1
ATOM 1944 O O . ARG A 1 240 ? 5.551 33.25 20.672 1 85.81 240 ARG A O 1
ATOM 1951 N N . GLU A 1 241 ? 6.102 35.312 21.25 1 84.06 241 GLU A N 1
ATOM 1952 C CA . GLU A 1 241 ? 6.793 35.531 19.984 1 84.06 241 GLU A CA 1
ATOM 1953 C C . GLU A 1 241 ? 7.938 34.531 19.797 1 84.06 241 GLU A C 1
ATOM 1955 O O . GLU A 1 241 ? 8.148 34.031 18.688 1 84.06 241 GLU A O 1
ATOM 1960 N N . PHE A 1 242 ? 8.586 34.312 20.859 1 82.25 242 PHE A N 1
ATOM 1961 C CA . PHE A 1 242 ? 9.719 33.406 20.828 1 82.25 242 PHE A CA 1
ATOM 1962 C C . PHE A 1 242 ? 9.266 31.984 20.469 1 82.25 242 PHE A C 1
ATOM 1964 O O . PHE A 1 242 ? 9.859 31.328 19.609 1 82.25 242 PHE A O 1
ATOM 1971 N N . VAL A 1 243 ? 8.242 31.531 21.094 1 87.19 243 VAL A N 1
ATOM 1972 C CA . VAL A 1 243 ? 7.723 30.188 20.875 1 87.19 243 VAL A CA 1
ATOM 1973 C C . VAL A 1 243 ? 7.203 30.047 19.453 1 87.19 243 VAL A C 1
ATOM 1975 O O . VAL A 1 243 ? 7.531 29.078 18.75 1 87.19 243 VAL A O 1
ATOM 1978 N N . VAL A 1 244 ? 6.492 31.016 18.984 1 92 244 VAL A N 1
ATOM 1979 C CA . VAL A 1 244 ? 5.902 30.953 17.641 1 92 244 VAL A CA 1
ATOM 1980 C C . VAL A 1 244 ? 7.008 30.969 16.594 1 92 244 VAL A C 1
ATOM 1982 O O . VAL A 1 244 ? 6.957 30.203 15.625 1 92 244 VAL A O 1
ATOM 1985 N N . LYS A 1 245 ? 7.957 31.781 16.781 1 88.5 245 LYS A N 1
ATOM 1986 C CA . LYS A 1 245 ? 9.078 31.828 15.852 1 88.5 245 LYS A CA 1
ATOM 1987 C C . LYS A 1 245 ? 9.797 30.484 15.797 1 88.5 245 LYS A C 1
ATOM 1989 O O . LYS A 1 245 ? 10.234 30.047 14.727 1 88.5 245 LYS A O 1
ATOM 1994 N N . GLY A 1 246 ? 9.938 29.859 16.938 1 90 246 GLY A N 1
ATOM 1995 C CA . GLY A 1 246 ? 10.523 28.531 16.984 1 90 246 GLY A CA 1
ATOM 1996 C C . GLY A 1 246 ? 9.719 27.5 16.219 1 90 246 GLY A C 1
ATOM 1997 O O . GLY A 1 246 ? 10.281 26.703 15.469 1 90 246 GLY A O 1
ATOM 1998 N N . TRP A 1 247 ? 8.398 27.547 16.422 1 94.12 247 TRP A N 1
ATOM 1999 C CA . TRP A 1 247 ? 7.52 26.641 15.688 1 94.12 247 TRP A CA 1
ATOM 2000 C C . TRP A 1 247 ? 7.629 26.875 14.188 1 94.12 247 TRP A C 1
ATOM 2002 O O . TRP A 1 247 ? 7.789 25.922 13.422 1 94.12 247 TRP A O 1
ATOM 2012 N N . VAL A 1 248 ? 7.59 28.094 13.828 1 94.5 248 VAL A N 1
ATOM 2013 C CA . VAL A 1 248 ? 7.621 28.469 12.422 1 94.5 248 VAL A CA 1
ATOM 2014 C C . VAL A 1 248 ? 8.938 28.016 11.797 1 94.5 248 VAL A C 1
ATOM 2016 O O . VAL A 1 248 ? 8.961 27.484 10.688 1 94.5 248 VAL A O 1
ATOM 2019 N N . LYS A 1 249 ? 9.984 28.188 12.469 1 91.56 249 LYS A N 1
ATOM 2020 C CA . LYS A 1 249 ? 11.281 27.75 11.969 1 91.56 249 LYS A CA 1
ATOM 2021 C C . LYS A 1 249 ? 11.328 26.234 11.766 1 91.56 249 LYS A C 1
ATOM 2023 O O . LYS A 1 249 ? 11.82 25.766 10.742 1 91.56 249 LYS A O 1
ATOM 2028 N N . THR A 1 250 ? 10.844 25.547 12.766 1 93.75 250 THR A N 1
ATOM 2029 C CA . THR A 1 250 ? 10.805 24.094 12.664 1 93.75 250 THR A CA 1
ATOM 2030 C C . THR A 1 250 ? 10.008 23.641 11.445 1 93.75 250 THR A C 1
ATOM 2032 O O . THR A 1 250 ? 10.453 22.797 10.672 1 93.75 250 THR A O 1
ATOM 2035 N N . ILE A 1 251 ? 8.883 24.219 11.203 1 97.44 251 ILE A N 1
ATOM 2036 C CA . ILE A 1 251 ? 8 23.891 10.086 1 97.44 251 ILE A CA 1
ATOM 2037 C C . ILE A 1 251 ? 8.68 24.25 8.766 1 97.44 251 ILE A C 1
ATOM 2039 O O . ILE A 1 251 ? 8.727 23.438 7.844 1 97.44 251 ILE A O 1
ATOM 2043 N N . GLN A 1 252 ? 9.25 25.422 8.711 1 95.38 252 GLN A N 1
ATOM 2044 C CA . GLN A 1 252 ? 9.906 25.906 7.496 1 95.38 252 GLN A CA 1
ATOM 2045 C C . GLN A 1 252 ? 11.102 25.031 7.137 1 95.38 252 GLN A C 1
ATOM 2047 O O . GLN A 1 252 ? 11.297 24.688 5.973 1 95.38 252 GLN A O 1
ATOM 2052 N N . ASP A 1 253 ? 11.891 24.734 8.117 1 94.31 253 ASP A N 1
ATOM 2053 C CA . ASP A 1 253 ? 13.078 23.922 7.879 1 94.31 253 ASP A CA 1
ATOM 2054 C C . ASP A 1 253 ? 12.695 22.547 7.332 1 94.31 253 ASP A C 1
ATOM 2056 O O . ASP A 1 253 ? 13.273 22.078 6.352 1 94.31 253 ASP A O 1
ATOM 2060 N N . TYR A 1 254 ? 11.742 21.938 7.965 1 97.06 254 TYR A N 1
ATOM 2061 C CA . TYR A 1 254 ? 11.336 20.609 7.527 1 97.06 254 TYR A CA 1
ATOM 2062 C C . TYR A 1 254 ? 10.695 20.672 6.145 1 97.06 254 TYR A C 1
ATOM 2064 O O . TYR A 1 254 ? 10.875 19.766 5.328 1 97.06 254 TYR A O 1
ATOM 2072 N N . PHE A 1 255 ? 9.969 21.719 5.914 1 98.06 255 PHE A N 1
ATOM 2073 C CA . PHE A 1 255 ? 9.352 21.891 4.605 1 98.06 255 PHE A CA 1
ATOM 2074 C C . PHE A 1 255 ? 10.414 22.016 3.52 1 98.06 255 PHE A C 1
ATOM 2076 O O . PHE A 1 255 ? 10.391 21.281 2.529 1 98.06 255 PHE A O 1
ATOM 2083 N N . GLU A 1 256 ? 11.336 22.844 3.682 1 95.88 256 GLU A N 1
ATOM 2084 C CA . GLU A 1 256 ? 12.328 23.172 2.658 1 95.88 256 GLU A CA 1
ATOM 2085 C C . GLU A 1 256 ? 13.297 22.016 2.441 1 95.88 256 GLU A C 1
ATOM 2087 O O . GLU A 1 256 ? 13.727 21.766 1.313 1 95.88 256 GLU A O 1
ATOM 2092 N N . LYS A 1 257 ? 13.586 21.344 3.506 1 95.75 257 LYS A N 1
ATOM 2093 C CA . LYS A 1 257 ? 14.617 20.312 3.42 1 95.75 257 LYS A CA 1
ATOM 2094 C C . LYS A 1 257 ? 14.016 18.969 3.035 1 95.75 257 LYS A C 1
ATOM 2096 O O . LYS A 1 257 ? 14.703 18.109 2.469 1 95.75 257 LYS A O 1
ATOM 2101 N N . VAL A 1 258 ? 12.719 18.797 3.328 1 96.56 258 VAL A N 1
ATOM 2102 C CA . VAL A 1 258 ? 12.188 17.438 3.215 1 96.56 258 VAL A CA 1
ATOM 2103 C C . VAL A 1 258 ? 10.922 17.453 2.354 1 96.56 258 VAL A C 1
ATOM 2105 O O . VAL A 1 258 ? 10.906 16.891 1.256 1 96.56 258 VAL A O 1
ATOM 2108 N N . ILE A 1 259 ? 9.891 18.203 2.742 1 98.12 259 ILE A N 1
ATOM 2109 C CA . ILE A 1 259 ? 8.547 18.031 2.215 1 98.12 259 ILE A CA 1
ATOM 2110 C C . ILE A 1 259 ? 8.508 18.453 0.748 1 98.12 259 ILE A C 1
ATOM 2112 O O . ILE A 1 259 ? 7.969 17.734 -0.098 1 98.12 259 ILE A O 1
ATOM 2116 N N . VAL A 1 260 ? 9.094 19.547 0.478 1 97.25 260 VAL A N 1
ATOM 2117 C CA . VAL A 1 260 ? 8.984 20.109 -0.865 1 97.25 260 VAL A CA 1
ATOM 2118 C C . VAL A 1 260 ? 9.664 19.188 -1.87 1 97.25 260 VAL A C 1
ATOM 2120 O O . VAL A 1 260 ? 9.227 19.078 -3.02 1 97.25 260 VAL A O 1
ATOM 2123 N N . HIS A 1 261 ? 10.648 18.391 -1.446 1 94.81 261 HIS A N 1
ATOM 2124 C CA . HIS A 1 261 ? 11.375 17.469 -2.326 1 94.81 261 HIS A CA 1
ATOM 2125 C C . HIS A 1 261 ? 10.641 16.141 -2.461 1 94.81 261 HIS A C 1
ATOM 2127 O O . HIS A 1 261 ? 10.633 15.531 -3.535 1 94.81 261 HIS A O 1
ATOM 2133 N N . LYS A 1 262 ? 10.016 15.773 -1.402 1 95.19 262 LYS A N 1
ATOM 2134 C CA . LYS A 1 262 ? 9.305 14.5 -1.419 1 95.19 262 LYS A CA 1
ATOM 2135 C C . LYS A 1 262 ? 7.98 14.617 -2.164 1 95.19 262 LYS A C 1
ATOM 2137 O O . LYS A 1 262 ? 7.551 13.672 -2.83 1 95.19 262 LYS A O 1
ATOM 2142 N N . LEU A 1 263 ? 7.332 15.766 -2.043 1 97.38 263 LEU A N 1
ATOM 2143 C CA . LEU A 1 263 ? 6.07 16 -2.736 1 97.38 263 LEU A CA 1
ATOM 2144 C C . LEU A 1 263 ? 6.301 16.719 -4.055 1 97.38 263 LEU A C 1
ATOM 2146 O O . LEU A 1 263 ? 5.879 17.875 -4.219 1 97.38 263 LEU A O 1
ATOM 2150 N N . ASP A 1 264 ? 6.824 16.016 -4.992 1 94.25 264 ASP A N 1
ATOM 2151 C CA . ASP A 1 264 ? 7.246 16.625 -6.246 1 94.25 264 ASP A CA 1
ATOM 2152 C C . ASP A 1 264 ? 6.117 16.609 -7.273 1 94.25 264 ASP A C 1
ATOM 2154 O O . ASP A 1 264 ? 6.234 17.203 -8.344 1 94.25 264 ASP A O 1
ATOM 2158 N N . HIS A 1 265 ? 4.973 16.031 -6.957 1 96.31 265 HIS A N 1
ATOM 2159 C CA . HIS A 1 265 ? 3.891 15.852 -7.918 1 96.31 265 HIS A CA 1
ATOM 2160 C C . HIS A 1 265 ? 2.828 16.938 -7.758 1 96.31 265 HIS A C 1
ATOM 2162 O O . HIS A 1 265 ? 1.906 17.031 -8.57 1 96.31 265 HIS A O 1
ATOM 2168 N N . VAL A 1 266 ? 2.932 17.75 -6.711 1 97.56 266 VAL A N 1
ATOM 2169 C CA . VAL A 1 266 ? 1.946 18.781 -6.41 1 97.56 266 VAL A CA 1
ATOM 2170 C C . VAL A 1 266 ? 2.654 20.047 -5.926 1 97.56 266 VAL A C 1
ATOM 2172 O O . VAL A 1 266 ? 3.664 19.969 -5.223 1 97.56 266 VAL A O 1
ATOM 2175 N N . THR A 1 267 ? 2.102 21.188 -6.281 1 98.12 267 THR A N 1
ATOM 2176 C CA . THR A 1 267 ? 2.807 22.422 -5.949 1 98.12 267 THR A CA 1
ATOM 2177 C C . THR A 1 267 ? 2.033 23.219 -4.906 1 98.12 267 THR A C 1
ATOM 2179 O O . THR A 1 267 ? 2.605 24.062 -4.219 1 98.12 267 THR A O 1
ATOM 2182 N N . SER A 1 268 ? 0.698 23.078 -4.84 1 98.69 268 SER A N 1
ATOM 2183 C CA . SER A 1 268 ? -0.153 23.75 -3.865 1 98.69 268 SER A CA 1
ATOM 2184 C C . SER A 1 268 ? -0.994 22.75 -3.076 1 98.69 268 SER A C 1
ATOM 2186 O O . SER A 1 268 ? -1.707 21.938 -3.662 1 98.69 268 SER A O 1
ATOM 2188 N N . TYR A 1 269 ? -0.916 22.828 -1.788 1 98.75 269 TYR A N 1
ATOM 2189 C CA . TYR A 1 269 ? -1.581 21.906 -0.883 1 98.75 269 TYR A CA 1
ATOM 2190 C C . TYR A 1 269 ? -1.569 22.422 0.547 1 98.75 269 TYR A C 1
ATOM 2192 O O . TYR A 1 269 ? -0.81 23.344 0.872 1 98.75 269 TYR A O 1
ATOM 2200 N N . CYS A 1 270 ? -2.432 21.922 1.349 1 98.75 270 CYS A N 1
ATOM 2201 C CA . CYS A 1 270 ? -2.43 22.172 2.785 1 98.75 270 CYS A CA 1
ATOM 2202 C C . CYS A 1 270 ? -1.815 21 3.545 1 98.75 270 CYS A C 1
ATOM 2204 O O . CYS A 1 270 ? -2.168 19.844 3.303 1 98.75 270 CYS A O 1
ATOM 2206 N N . ILE A 1 271 ? -0.943 21.344 4.43 1 98.75 271 ILE A N 1
ATOM 2207 C CA . ILE A 1 271 ? -0.321 20.297 5.246 1 98.75 271 ILE A CA 1
ATOM 2208 C C . ILE A 1 271 ? -0.917 20.328 6.652 1 98.75 271 ILE A C 1
ATOM 2210 O O . ILE A 1 271 ? -1.006 21.391 7.277 1 98.75 271 ILE A O 1
ATOM 2214 N N . ASP A 1 272 ? -1.346 19.203 7.102 1 97.88 272 ASP A N 1
ATOM 2215 C CA . ASP A 1 272 ? -1.464 19.047 8.547 1 97.88 272 ASP A CA 1
ATOM 2216 C C . ASP A 1 272 ? -0.14 18.578 9.156 1 97.88 272 ASP A C 1
ATOM 2218 O O . ASP A 1 272 ? 0.417 17.562 8.75 1 97.88 272 ASP A O 1
ATOM 2222 N N . PHE A 1 273 ? 0.297 19.375 10.086 1 98.25 273 PHE A N 1
ATOM 2223 C CA . PHE A 1 273 ? 1.652 19.297 10.617 1 98.25 273 PHE A CA 1
ATOM 2224 C C . PHE A 1 273 ? 1.643 19.359 12.141 1 98.25 273 PHE A C 1
ATOM 2226 O O . PHE A 1 273 ? 0.834 20.078 12.734 1 98.25 273 PHE A O 1
ATOM 2233 N N . ALA A 1 274 ? 2.527 18.578 12.758 1 97.69 274 ALA A N 1
ATOM 2234 C CA . ALA A 1 274 ? 2.646 18.656 14.211 1 97.69 274 ALA A CA 1
ATOM 2235 C C . ALA A 1 274 ? 4.102 18.844 14.633 1 97.69 274 ALA A C 1
ATOM 2237 O O . ALA A 1 274 ? 5.02 18.453 13.914 1 97.69 274 ALA A O 1
ATOM 2238 N N . ILE A 1 275 ? 4.25 19.516 15.656 1 96.31 275 ILE A N 1
ATOM 2239 C CA . ILE A 1 275 ? 5.504 19.516 16.406 1 96.31 275 ILE A CA 1
ATOM 2240 C C . ILE A 1 275 ? 5.348 18.656 17.656 1 96.31 275 ILE A C 1
ATOM 2242 O O . ILE A 1 275 ? 4.543 18.984 18.547 1 96.31 275 ILE A O 1
ATOM 2246 N N . LEU A 1 276 ? 6.09 17.594 17.734 1 93.75 276 LEU A N 1
ATOM 2247 C CA . LEU A 1 276 ? 5.934 16.609 18.797 1 93.75 276 LEU A CA 1
ATOM 2248 C C . LEU A 1 276 ? 6.461 17.141 20.125 1 93.75 276 LEU A C 1
ATOM 2250 O O . LEU A 1 276 ? 7.023 18.234 20.172 1 93.75 276 LEU A O 1
ATOM 2254 N N . ARG A 1 277 ? 6.242 16.422 21.156 1 90.5 277 ARG A N 1
ATOM 2255 C CA . ARG A 1 277 ? 6.594 16.828 22.516 1 90.5 277 ARG A CA 1
ATOM 2256 C C . ARG A 1 277 ? 8.086 17.125 22.625 1 90.5 277 ARG A C 1
ATOM 2258 O O . ARG A 1 277 ? 8.492 18.016 23.375 1 90.5 277 ARG A O 1
ATOM 2265 N N . ASP A 1 278 ? 8.891 16.453 21.844 1 87.62 278 ASP A N 1
ATOM 2266 C CA . ASP A 1 278 ? 10.336 16.641 21.922 1 87.62 278 ASP A CA 1
ATOM 2267 C C . ASP A 1 278 ? 10.805 17.734 20.953 1 87.62 278 ASP A C 1
ATOM 2269 O O . ASP A 1 278 ? 12.008 17.938 20.797 1 87.62 278 ASP A O 1
ATOM 2273 N N . GLY A 1 279 ? 9.859 18.297 20.297 1 90.69 279 GLY A N 1
ATOM 2274 C CA . GLY A 1 279 ? 10.172 19.406 19.406 1 90.69 279 GLY A CA 1
ATOM 2275 C C . GLY A 1 279 ? 10.414 18.984 17.969 1 90.69 279 GLY A C 1
ATOM 2276 O O . GLY A 1 279 ? 10.617 19.828 17.094 1 90.69 279 GLY A O 1
ATOM 2277 N N . SER A 1 280 ? 10.344 17.703 17.703 1 92.44 280 SER A N 1
ATOM 2278 C CA . SER A 1 280 ? 10.617 17.219 16.359 1 92.44 280 SER A CA 1
ATOM 2279 C C . SER A 1 280 ? 9.414 17.422 15.445 1 92.44 280 SER A C 1
ATOM 2281 O O . SER A 1 280 ? 8.273 17.391 15.898 1 92.44 280 SER A O 1
ATOM 2283 N N . PRO A 1 281 ? 9.703 17.656 14.164 1 96.94 281 PRO A N 1
ATOM 2284 C CA . PRO A 1 281 ? 8.625 17.828 13.195 1 96.94 281 PRO A CA 1
ATOM 2285 C C . PRO A 1 281 ? 7.938 16.5 12.852 1 96.94 281 PRO A C 1
ATOM 2287 O O . PRO A 1 281 ? 8.578 15.445 12.875 1 96.94 281 PRO A O 1
ATOM 2290 N N . TYR A 1 282 ? 6.668 16.594 12.547 1 96.38 282 TYR A N 1
ATOM 2291 C CA . TYR A 1 282 ? 5.914 15.414 12.133 1 96.38 282 TYR A CA 1
ATOM 2292 C C . TYR A 1 282 ? 4.898 15.758 11.055 1 96.38 282 TYR A C 1
ATOM 2294 O O . TYR A 1 282 ? 3.99 16.562 11.281 1 96.38 282 TYR A O 1
ATOM 2302 N N . PHE A 1 283 ? 5.113 15.188 9.867 1 97.62 283 PHE A N 1
ATOM 2303 C CA . PHE A 1 283 ? 4.191 15.297 8.742 1 97.62 283 PHE A CA 1
ATOM 2304 C C . PHE A 1 283 ? 2.99 14.383 8.938 1 97.62 283 PHE A C 1
ATOM 2306 O O . PHE A 1 283 ? 3.146 13.164 9.055 1 97.62 283 PHE A O 1
ATOM 2313 N N . ILE A 1 284 ? 1.792 14.961 8.891 1 97 284 ILE A N 1
ATOM 2314 C CA . ILE A 1 284 ? 0.605 14.141 9.125 1 97 284 ILE A CA 1
ATOM 2315 C C . ILE A 1 284 ? -0.031 13.758 7.793 1 97 284 ILE A C 1
ATOM 2317 O O . ILE A 1 284 ? -0.188 12.578 7.488 1 97 284 ILE A O 1
ATOM 2321 N N . GLU A 1 285 ? -0.398 14.773 6.984 1 97.44 285 GLU A N 1
ATOM 2322 C CA . GLU A 1 285 ? -1.06 14.555 5.703 1 97.44 285 GLU A CA 1
ATOM 2323 C C . GLU A 1 285 ? -1.077 15.836 4.867 1 97.44 285 GLU A C 1
ATOM 2325 O O . GLU A 1 285 ? -0.655 16.891 5.336 1 97.44 285 GLU A O 1
ATOM 2330 N N . ILE A 1 286 ? -1.535 15.688 3.641 1 98.31 286 ILE A N 1
ATOM 2331 C CA . ILE A 1 286 ? -1.824 16.859 2.83 1 98.31 286 ILE A CA 1
ATOM 2332 C C . ILE A 1 286 ? -3.279 16.828 2.369 1 98.31 286 ILE A C 1
ATOM 2334 O O . ILE A 1 286 ? -3.887 15.758 2.293 1 98.31 286 ILE A O 1
ATOM 2338 N N . ASN A 1 287 ? -3.775 18 2.096 1 97.56 287 ASN A N 1
ATOM 2339 C CA . ASN A 1 287 ? -5.133 18.219 1.606 1 97.56 287 ASN A CA 1
ATOM 2340 C C . ASN A 1 287 ? -5.164 19.25 0.476 1 97.56 287 ASN A C 1
ATOM 2342 O O . ASN A 1 287 ? -4.215 20.016 0.299 1 97.56 287 ASN A O 1
ATOM 2346 N N . PRO A 1 288 ? -6.203 19.266 -0.255 1 98.06 288 PRO A N 1
ATOM 2347 C CA . PRO A 1 288 ? -6.277 20.156 -1.415 1 98.06 288 PRO A CA 1
ATOM 2348 C C . PRO A 1 288 ? -6.254 21.641 -1.026 1 98.06 288 PRO A C 1
ATOM 2350 O O . PRO A 1 288 ? -6.941 22.047 -0.088 1 98.06 288 PRO A O 1
ATOM 2353 N N . PHE A 1 289 ? -5.512 22.375 -1.775 1 98.62 289 PHE A N 1
ATOM 2354 C CA . PHE A 1 289 ? -5.402 23.828 -1.6 1 98.62 289 PHE A CA 1
ATOM 2355 C C . PHE A 1 289 ? -6.395 24.547 -2.498 1 98.62 289 PHE A C 1
ATOM 2357 O O . PHE A 1 289 ? -6.508 24.25 -3.686 1 98.62 289 PHE A O 1
ATOM 2364 N N . GLY A 1 290 ? -7.141 25.438 -1.908 1 98.06 290 GLY A N 1
ATOM 2365 C CA . GLY A 1 290 ? -7.973 26.328 -2.707 1 98.06 290 GLY A CA 1
ATOM 2366 C C . GLY A 1 290 ? -9.391 26.453 -2.184 1 98.06 290 GLY A C 1
ATOM 2367 O O . GLY A 1 290 ? -9.93 25.5 -1.605 1 98.06 290 GLY A O 1
ATOM 2368 N N . ARG A 1 291 ? -9.992 27.547 -2.488 1 96.88 291 ARG A N 1
ATOM 2369 C CA . ARG A 1 291 ? -11.312 27.875 -1.961 1 96.88 291 ARG A CA 1
ATOM 2370 C C . ARG A 1 291 ? -12.367 26.906 -2.48 1 96.88 291 ARG A C 1
ATOM 2372 O O . ARG A 1 291 ? -13.367 26.656 -1.81 1 96.88 291 ARG A O 1
ATOM 2379 N N . GLU A 1 292 ? -12.133 26.375 -3.6 1 97.19 292 GLU A N 1
ATOM 2380 C CA . GLU A 1 292 ? -13.141 25.547 -4.258 1 97.19 292 GLU A CA 1
ATOM 2381 C C . GLU A 1 292 ? -13.055 24.094 -3.793 1 97.19 292 GLU A C 1
ATOM 2383 O O . GLU A 1 292 ? -13.914 23.281 -4.133 1 97.19 292 GLU A O 1
ATOM 2388 N N . TYR A 1 293 ? -12.125 23.812 -3.035 1 97.06 293 TYR A N 1
ATOM 2389 C CA . TYR A 1 293 ? -11.859 22.406 -2.74 1 97.06 293 TYR A CA 1
ATOM 2390 C C . TYR A 1 293 ? -12.18 22.094 -1.285 1 97.06 293 TYR A C 1
ATOM 2392 O O . TYR A 1 293 ? -12.781 22.906 -0.582 1 97.06 293 TYR A O 1
ATOM 2400 N N . SER A 1 294 ? -11.836 20.922 -0.81 1 94.81 294 SER A N 1
ATOM 2401 C CA . SER A 1 294 ? -12.438 20.312 0.374 1 94.81 294 SER A CA 1
ATOM 2402 C C . SER A 1 294 ? -11.75 20.797 1.649 1 94.81 294 SER A C 1
ATOM 2404 O O . SER A 1 294 ? -12.305 20.672 2.744 1 94.81 294 SER A O 1
ATOM 2406 N N . SER A 1 295 ? -10.57 21.297 1.614 1 95.94 295 SER A N 1
ATOM 2407 C CA . SER A 1 295 ? -9.82 21.641 2.82 1 95.94 295 SER A CA 1
ATOM 2408 C C . SER A 1 295 ? -10.352 22.922 3.457 1 95.94 295 SER A C 1
ATOM 2410 O O . SER A 1 295 ? -10.43 23.953 2.797 1 95.94 295 SER A O 1
ATOM 2412 N N . GLY A 1 296 ? -10.641 22.812 4.73 1 96.38 296 GLY A N 1
ATOM 2413 C CA . GLY A 1 296 ? -10.969 24.016 5.469 1 96.38 296 GLY A CA 1
ATOM 2414 C C . GLY A 1 296 ? -9.797 24.969 5.617 1 96.38 296 GLY A C 1
ATOM 2415 O O . GLY A 1 296 ? -8.648 24.531 5.684 1 96.38 296 GLY A O 1
ATOM 2416 N N . SER A 1 297 ? -10.148 26.219 5.844 1 98.44 297 SER A N 1
ATOM 2417 C CA . SER A 1 297 ? -9.125 27.266 5.91 1 98.44 297 SER A CA 1
ATOM 2418 C C . SER A 1 297 ? -8.703 27.531 7.352 1 98.44 297 SER A C 1
ATOM 2420 O O . SER A 1 297 ? -8.016 28.516 7.633 1 98.44 297 SER A O 1
ATOM 2422 N N . ALA A 1 298 ? -9.203 26.734 8.297 1 98.25 298 ALA A N 1
ATOM 2423 C CA . ALA A 1 298 ? -8.852 26.875 9.711 1 98.25 298 ALA A CA 1
ATOM 2424 C C . ALA A 1 298 ? -9.086 28.312 10.195 1 98.25 298 ALA A C 1
ATOM 2426 O O . ALA A 1 298 ? -10.195 28.828 10.078 1 98.25 298 ALA A O 1
ATOM 2427 N N . LEU A 1 299 ? -8.055 28.969 10.719 1 98.25 299 LEU A N 1
ATOM 2428 C CA . LEU A 1 299 ? -8.234 30.312 11.281 1 98.25 299 LEU A CA 1
ATOM 2429 C C . LEU A 1 299 ? -8.172 31.375 10.188 1 98.25 299 LEU A C 1
ATOM 2431 O O . LEU A 1 299 ? -8.203 32.562 10.477 1 98.25 299 LEU A O 1
ATOM 2435 N N . PHE A 1 300 ? -8.055 30.953 8.984 1 98.44 300 PHE A N 1
ATOM 2436 C CA . PHE A 1 300 ? -8.117 31.859 7.84 1 98.44 300 PHE A CA 1
ATOM 2437 C C . PHE A 1 300 ? -9.43 31.688 7.094 1 98.44 300 PHE A C 1
ATOM 2439 O O . PHE A 1 300 ? -10.266 30.859 7.465 1 98.44 300 PHE A O 1
ATOM 2446 N N . GLY A 1 301 ? -9.609 32.531 6.191 1 97.81 301 GLY A N 1
ATOM 2447 C CA . GLY A 1 301 ? -10.695 32.438 5.223 1 97.81 301 GLY A CA 1
ATOM 2448 C C . GLY A 1 301 ? -10.211 32.438 3.787 1 97.81 301 GLY A C 1
ATOM 2449 O O . GLY A 1 301 ? -9.43 33.312 3.389 1 97.81 301 GLY A O 1
ATOM 2450 N N . TRP A 1 302 ? -10.742 31.547 3.025 1 97.88 302 TRP A N 1
ATOM 2451 C CA . TRP A 1 302 ? -10.289 31.438 1.646 1 97.88 302 TRP A CA 1
ATOM 2452 C C . TRP A 1 302 ? -10.578 32.719 0.862 1 97.88 302 TRP A C 1
ATOM 2454 O O . TRP A 1 302 ? -9.812 33.094 -0.029 1 97.88 302 TRP A O 1
ATOM 2464 N N . ILE A 1 303 ? -11.633 33.344 1.203 1 96.25 303 ILE A N 1
ATOM 2465 C CA . ILE A 1 303 ? -12.016 34.562 0.473 1 96.25 303 ILE A CA 1
ATOM 2466 C C . ILE A 1 303 ? -11.406 35.781 1.145 1 96.25 303 ILE A C 1
ATOM 2468 O O . ILE A 1 303 ? -10.68 36.562 0.506 1 96.25 303 ILE A O 1
ATOM 2472 N N . GLN A 1 304 ? -11.609 35.938 2.432 1 96.06 304 GLN A N 1
ATOM 2473 C CA . GLN A 1 304 ? -11.203 37.125 3.172 1 96.06 304 GLN A CA 1
ATOM 2474 C C . GLN A 1 304 ? -9.68 37.25 3.225 1 96.06 304 GLN A C 1
ATOM 2476 O O . GLN A 1 304 ? -9.141 38.344 3.289 1 96.06 304 GLN A O 1
ATOM 2481 N N . ASP A 1 305 ? -9.031 36.062 3.186 1 97.69 305 ASP A N 1
ATOM 2482 C CA . ASP A 1 305 ? -7.578 36.094 3.316 1 97.69 305 ASP A CA 1
ATOM 2483 C C . ASP A 1 305 ? -6.906 35.594 2.037 1 97.69 305 ASP A C 1
ATOM 2485 O O . ASP A 1 305 ? -5.848 34.969 2.09 1 97.69 305 ASP A O 1
ATOM 2489 N N . ASP A 1 306 ? -7.516 35.812 0.957 1 97.06 306 ASP A N 1
ATOM 2490 C CA . ASP A 1 306 ? -7.035 35.344 -0.338 1 97.06 306 ASP A CA 1
ATOM 2491 C C . ASP A 1 306 ? -5.629 35.844 -0.622 1 97.06 306 ASP A C 1
ATOM 2493 O O . ASP A 1 306 ? -4.758 35.094 -1.056 1 97.06 306 ASP A O 1
ATOM 2497 N N . GLU A 1 307 ? -5.363 37.125 -0.383 1 97.25 307 GLU A N 1
ATOM 2498 C CA . GLU A 1 307 ? -4.055 37.719 -0.643 1 97.25 307 GLU A CA 1
ATOM 2499 C C . GLU A 1 307 ? -2.973 37.031 0.2 1 97.25 307 GLU A C 1
ATOM 2501 O O . GLU A 1 307 ? -1.834 36.875 -0.249 1 97.25 307 GLU A O 1
ATOM 2506 N N . ILE A 1 308 ? -3.35 36.625 1.419 1 97.31 308 ILE A N 1
ATOM 2507 C CA . ILE A 1 308 ? -2.416 35.969 2.324 1 97.31 308 ILE A CA 1
ATOM 2508 C C . ILE A 1 308 ? -2.158 34.562 1.851 1 97.31 308 ILE A C 1
ATOM 2510 O O . ILE A 1 308 ? -1.011 34.156 1.614 1 97.31 308 ILE A O 1
ATOM 2514 N N . LEU A 1 309 ? -3.213 33.781 1.613 1 98.44 309 LEU A N 1
ATOM 2515 C CA . LEU A 1 309 ? -3.119 32.344 1.345 1 98.44 309 LEU A CA 1
ATOM 2516 C C . LEU A 1 309 ? -2.473 32.094 -0.012 1 98.44 309 LEU A C 1
ATOM 2518 O O . LEU A 1 309 ? -1.756 31.109 -0.186 1 98.44 309 LEU A O 1
ATOM 2522 N N . TYR A 1 310 ? -2.621 33.031 -0.885 1 97.88 310 TYR A N 1
ATOM 2523 C CA . TYR A 1 310 ? -2.068 32.844 -2.221 1 97.88 310 TYR A CA 1
ATOM 2524 C C . TYR A 1 310 ? -0.732 33.562 -2.363 1 97.88 310 TYR A C 1
ATOM 2526 O O . TYR A 1 310 ? -0.204 33.688 -3.471 1 97.88 310 TYR A O 1
ATOM 2534 N N . GLY A 1 311 ? -0.266 34.094 -1.298 1 95.94 311 GLY A N 1
ATOM 2535 C CA . GLY A 1 311 ? 1.109 34.562 -1.222 1 95.94 311 GLY A CA 1
ATOM 2536 C C . GLY A 1 311 ? 1.314 35.906 -1.86 1 95.94 311 GLY A C 1
ATOM 2537 O O . GLY A 1 311 ? 2.438 36.281 -2.217 1 95.94 311 GLY A O 1
ATOM 2538 N N . LYS A 1 312 ? 0.364 36.719 -1.996 1 95.19 312 LYS A N 1
ATOM 2539 C CA . LYS A 1 312 ? 0.462 38 -2.684 1 95.19 312 LYS A CA 1
ATOM 2540 C C . LYS A 1 312 ? 1.064 39.062 -1.774 1 95.19 312 LYS A C 1
ATOM 2542 O O . LYS A 1 312 ? 1.573 40.062 -2.252 1 95.19 312 LYS A O 1
ATOM 2547 N N . THR A 1 313 ? 1.092 38.812 -0.459 1 93.19 313 THR A N 1
ATOM 2548 C CA . THR A 1 313 ? 1.582 39.812 0.488 1 93.19 313 THR A CA 1
ATOM 2549 C C . THR A 1 313 ? 3.102 39.75 0.613 1 93.19 313 THR A C 1
ATOM 2551 O O . THR A 1 313 ? 3.736 40.688 1.096 1 93.19 313 THR A O 1
ATOM 2554 N N . GLY A 1 314 ? 3.646 38.562 0.302 1 90.75 314 GLY A N 1
ATOM 2555 C CA . GLY A 1 314 ? 5.078 38.344 0.464 1 90.75 314 GLY A CA 1
ATOM 2556 C C . GLY A 1 314 ? 5.48 38.062 1.898 1 90.75 314 GLY A C 1
ATOM 2557 O O . GLY A 1 314 ? 6.668 37.969 2.205 1 90.75 314 GLY A O 1
ATOM 2558 N N . LYS A 1 315 ? 4.484 37.938 2.729 1 92.94 315 LYS A N 1
ATOM 2559 C CA . LYS A 1 315 ? 4.727 37.688 4.141 1 92.94 315 LYS A CA 1
ATOM 2560 C C . LYS A 1 315 ? 4.211 36.281 4.531 1 92.94 315 LYS A C 1
ATOM 2562 O O . LYS A 1 315 ? 3.434 35.688 3.791 1 92.94 315 LYS A O 1
ATOM 2567 N N . LEU A 1 316 ? 4.75 35.844 5.629 1 95.56 316 LEU A N 1
ATOM 2568 C CA . LEU A 1 316 ? 4.234 34.625 6.254 1 95.56 316 LEU A CA 1
ATOM 2569 C C . LEU A 1 316 ? 3.361 34.969 7.457 1 95.56 316 LEU A C 1
ATOM 2571 O O . LEU A 1 316 ? 3.738 35.781 8.289 1 95.56 316 LEU A O 1
ATOM 2575 N N . TYR A 1 317 ? 2.217 34.312 7.48 1 96.38 317 TYR A N 1
ATOM 2576 C CA . TYR A 1 317 ? 1.283 34.594 8.555 1 96.38 317 TYR A CA 1
ATOM 2577 C C . TYR A 1 317 ? 1.11 33.406 9.477 1 96.38 317 TYR A C 1
ATOM 2579 O O . TYR A 1 317 ? 1.036 32.25 9.016 1 96.38 317 TYR A O 1
ATOM 2587 N N . PHE A 1 318 ? 1.057 33.688 10.766 1 97.12 318 PHE A N 1
ATOM 2588 C CA . PHE A 1 318 ? 0.754 32.688 11.797 1 97.12 318 PHE A CA 1
ATOM 2589 C C . PHE A 1 318 ? -0.431 33.156 12.641 1 97.12 318 PHE A C 1
ATOM 2591 O O . PHE A 1 318 ? -0.42 34.25 13.203 1 97.12 318 PHE A O 1
ATOM 2598 N N . ARG A 1 319 ? -1.462 32.25 12.703 1 96.94 319 ARG A N 1
ATOM 2599 C CA . ARG A 1 319 ? -2.621 32.594 13.523 1 96.94 319 ARG A CA 1
ATOM 2600 C C . ARG A 1 319 ? -2.885 31.531 14.586 1 96.94 319 ARG A C 1
ATOM 2602 O O . ARG A 1 319 ? -2.752 30.328 14.32 1 96.94 319 ARG A O 1
ATOM 2609 N N . TYR A 1 320 ? -3.236 32.031 15.773 1 96.56 320 TYR A N 1
ATOM 2610 C CA . TYR A 1 320 ? -3.627 31.141 16.875 1 96.56 320 TYR A CA 1
ATOM 2611 C C . TYR A 1 320 ? -4.82 31.703 17.625 1 96.56 320 TYR A C 1
ATOM 2613 O O . TYR A 1 320 ? -5.145 32.875 17.484 1 96.56 320 TYR A O 1
ATOM 2621 N N . THR A 1 321 ? -5.531 30.828 18.359 1 96.38 321 THR A N 1
ATOM 2622 C CA . THR A 1 321 ? -6.715 31.234 19.109 1 96.38 321 THR A CA 1
ATOM 2623 C C . THR A 1 321 ? -6.336 31.656 20.516 1 96.38 321 THR A C 1
ATOM 2625 O O . THR A 1 321 ? -5.621 30.938 21.219 1 96.38 321 THR A O 1
ATOM 2628 N N . CYS A 1 322 ? -6.832 32.812 20.906 1 93.88 322 CYS A N 1
ATOM 2629 C CA . CYS A 1 322 ? -6.547 33.344 22.25 1 93.88 322 CYS A CA 1
ATOM 2630 C C . CYS A 1 322 ? -7.832 33.562 23.031 1 93.88 322 CYS A C 1
ATOM 2632 O O . CYS A 1 322 ? -8.93 33.375 22.5 1 93.88 322 CYS A O 1
ATOM 2634 N N . ARG A 1 323 ? -7.621 33.906 24.297 1 91.81 323 ARG A N 1
ATOM 2635 C CA . ARG A 1 323 ? -8.758 34.25 25.141 1 91.81 323 ARG A CA 1
ATOM 2636 C C . ARG A 1 323 ? -9.328 35.594 24.781 1 91.81 323 ARG A C 1
ATOM 2638 O O . ARG A 1 323 ? -8.633 36.438 24.188 1 91.81 323 ARG A O 1
ATOM 2645 N N . ASP A 1 324 ? -10.539 35.844 25.094 1 86.81 324 ASP A N 1
ATOM 2646 C CA . ASP A 1 324 ? -11.227 37.094 24.734 1 86.81 324 ASP A CA 1
ATOM 2647 C C . A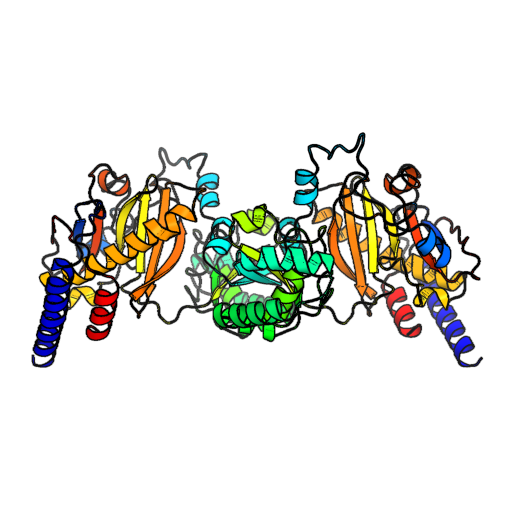SP A 1 324 ? -10.539 38.312 25.344 1 86.81 324 ASP A C 1
ATOM 2649 O O . ASP A 1 324 ? -10.5 39.375 24.75 1 86.81 324 ASP A O 1
ATOM 2653 N N . ASP A 1 325 ? -9.977 38.281 26.422 1 73.81 325 ASP A N 1
ATOM 2654 C CA . ASP A 1 325 ? -9.414 39.438 27.125 1 73.81 325 ASP A CA 1
ATOM 2655 C C . ASP A 1 325 ? -7.988 39.719 26.656 1 73.81 325 ASP A C 1
ATOM 2657 O O . ASP A 1 325 ? -7.402 40.75 27.031 1 73.81 325 ASP A O 1
ATOM 2661 N N . ASP A 1 326 ? -7.492 38.875 25.797 1 64.25 326 ASP A N 1
ATOM 2662 C CA . ASP A 1 326 ? -6.105 39.062 25.391 1 64.25 326 ASP A CA 1
ATOM 2663 C C . ASP A 1 326 ? -6.008 40 24.188 1 64.25 326 ASP A C 1
ATOM 2665 O O . ASP A 1 326 ? -6.875 40 23.312 1 64.25 326 ASP A O 1
ATOM 2669 N N . GLU A 1 327 ? -5.301 41.062 24.266 1 53.75 327 GLU A N 1
ATOM 2670 C CA . GLU A 1 327 ? -5.055 42 23.156 1 53.75 327 GLU A CA 1
ATOM 2671 C C . GLU A 1 327 ? -4.383 41.312 21.984 1 53.75 327 GLU A C 1
ATOM 2673 O O . GLU A 1 327 ? -3.322 40.688 22.141 1 53.75 327 GLU A O 1
ATOM 2678 N N . CYS A 1 328 ? -5.094 40.719 21.047 1 53.31 328 CYS A N 1
ATOM 2679 C CA . CYS A 1 328 ? -4.758 39.844 19.922 1 53.31 328 CYS A CA 1
ATOM 2680 C C . CYS A 1 328 ? -3.619 40.469 19.109 1 53.31 328 CYS A C 1
ATOM 2682 O O . CYS A 1 328 ? -3.123 39.812 18.172 1 53.31 328 CYS A O 1
ATOM 2684 N N . LYS A 1 329 ? -3.24 41.781 19 1 49.16 329 LYS A N 1
ATOM 2685 C CA . LYS A 1 329 ? -2.568 42.312 17.812 1 49.16 329 LYS A CA 1
ATOM 2686 C C . LYS A 1 329 ? -1.069 42.031 17.859 1 49.16 329 LYS A C 1
ATOM 2688 O O . LYS A 1 329 ? -0.335 42.656 18.625 1 49.16 329 LYS A O 1
ATOM 2693 N N . ILE A 1 330 ? -0.614 40.75 17.797 1 50.75 330 ILE A N 1
ATOM 2694 C CA . ILE A 1 330 ? 0.839 40.875 17.828 1 50.75 330 ILE A CA 1
ATOM 2695 C C . ILE A 1 330 ? 1.381 40.906 16.391 1 50.75 330 ILE A C 1
ATOM 2697 O O . ILE A 1 330 ? 1.109 40 15.594 1 50.75 330 ILE A O 1
ATOM 2701 N N . ASN A 1 331 ? 1.66 42.125 15.766 1 47.03 331 ASN A N 1
ATOM 2702 C CA . ASN A 1 331 ? 2.344 42.312 14.492 1 47.03 331 ASN A CA 1
ATOM 2703 C C . ASN A 1 331 ? 3.857 42.188 14.641 1 47.03 331 ASN A C 1
ATOM 2705 O O . ASN A 1 331 ? 4.457 42.844 15.5 1 47.03 331 ASN A O 1
ATOM 2709 N N . PHE A 1 332 ? 4.457 40.938 14.477 1 47.16 332 PHE A N 1
ATOM 2710 C CA . PHE A 1 332 ? 5.91 40.938 14.625 1 47.16 332 PHE A CA 1
ATOM 2711 C C . PHE A 1 332 ? 6.598 41.031 13.266 1 47.16 332 PHE A C 1
ATOM 2713 O O . PHE A 1 332 ? 6.078 40.562 12.266 1 47.16 332 PHE A O 1
ATOM 2720 N N . ASN A 1 333 ? 7.688 41.906 13.172 1 43.59 333 ASN A N 1
ATOM 2721 C CA . ASN A 1 333 ? 8.609 42.219 12.078 1 43.59 333 ASN A CA 1
ATOM 2722 C C . ASN A 1 333 ? 9.477 41.031 11.711 1 43.59 333 ASN A C 1
ATOM 2724 O O . ASN A 1 333 ? 9.484 40 12.414 1 43.59 333 ASN A O 1
ATOM 2728 N N . ARG A 1 334 ? 10.711 41.25 11.062 1 38.81 334 ARG A N 1
ATOM 2729 C CA . ARG A 1 334 ? 11.719 40.5 10.305 1 38.81 334 ARG A CA 1
ATOM 2730 C C . ARG A 1 334 ? 12.398 39.469 11.188 1 38.81 334 ARG A C 1
ATOM 2732 O O . ARG A 1 334 ? 13.016 39.781 12.203 1 38.81 334 ARG A O 1
ATOM 2739 N N . TYR A 1 335 ? 11.867 38.25 11.359 1 42.38 335 TYR A N 1
ATOM 2740 C CA . TYR A 1 335 ? 12.344 37.406 12.461 1 42.38 335 TYR A CA 1
ATOM 2741 C C . TYR A 1 335 ? 13.562 36.594 12.039 1 42.38 335 TYR A C 1
ATOM 2743 O O . TYR A 1 335 ? 13.656 36.156 10.898 1 42.38 335 TYR A O 1
ATOM 2751 N N . ASP A 1 336 ? 14.617 36.844 12.734 1 41.28 336 ASP A N 1
ATOM 2752 C CA . ASP A 1 336 ? 15.719 35.906 12.836 1 41.28 336 ASP A CA 1
ATOM 2753 C C . ASP A 1 336 ? 15.242 34.562 13.391 1 41.28 336 ASP A C 1
ATOM 2755 O O . ASP A 1 336 ? 14.695 34.5 14.492 1 41.28 336 ASP A O 1
ATOM 2759 N N . LEU A 1 337 ? 14.906 33.562 12.711 1 42.56 337 LEU A N 1
ATOM 2760 C CA . LEU A 1 337 ? 14.438 32.219 13.039 1 42.56 337 LEU A CA 1
ATOM 2761 C C . LEU A 1 337 ? 15.352 31.562 14.07 1 42.56 337 LEU A C 1
ATOM 2763 O O . LEU A 1 337 ? 16.578 31.656 13.977 1 42.56 337 LEU A O 1
ATOM 2767 N N . ILE A 1 338 ? 14.859 31.219 15.258 1 46.66 338 ILE A N 1
ATOM 2768 C CA . ILE A 1 338 ? 15.531 30.578 16.391 1 46.66 338 ILE A CA 1
ATOM 2769 C C . ILE A 1 338 ? 15.734 29.094 16.109 1 46.66 338 ILE A C 1
ATOM 2771 O O . ILE A 1 338 ? 14.914 28.469 15.43 1 46.66 338 ILE A O 1
ATOM 2775 N N . ASP A 1 339 ? 16.781 28.469 16.516 1 49 339 ASP A N 1
ATOM 2776 C CA . ASP A 1 339 ? 17.203 27.078 16.344 1 49 339 ASP A CA 1
ATOM 2777 C C . ASP A 1 339 ? 16.234 26.125 17.047 1 49 339 ASP A C 1
ATOM 2779 O O . ASP A 1 339 ? 15.727 26.438 18.125 1 49 339 ASP A O 1
ATOM 2783 N N . SER A 1 340 ? 15.797 25.031 16.469 1 48.97 340 SER A N 1
ATOM 2784 C CA . SER A 1 340 ? 14.867 23.984 16.891 1 48.97 340 SER A CA 1
ATOM 2785 C C . SER A 1 340 ? 15.25 23.406 18.25 1 48.97 340 SER A C 1
ATOM 2787 O O . SER A 1 340 ? 14.375 23.078 19.047 1 48.97 340 SER A O 1
ATOM 2789 N N . GLU A 1 341 ? 16.516 23.156 18.484 1 52.41 341 GLU A N 1
ATOM 2790 C CA . GLU A 1 341 ? 16.969 22.578 19.75 1 52.41 341 GLU A CA 1
ATOM 2791 C C . GLU A 1 341 ? 16.578 23.453 20.938 1 52.41 341 GLU A C 1
ATOM 2793 O O . GLU A 1 341 ? 16.188 22.938 21.984 1 52.41 341 GLU A O 1
ATOM 2798 N N . LYS A 1 342 ? 16.703 24.719 20.766 1 50.59 342 LYS A N 1
ATOM 2799 C CA . LYS A 1 342 ? 16.375 25.672 21.828 1 50.59 342 LYS A CA 1
ATOM 2800 C C . LYS A 1 342 ? 14.867 25.672 22.109 1 50.59 342 LYS A C 1
ATOM 2802 O O . LYS A 1 342 ? 14.445 25.734 23.266 1 50.59 342 LYS A O 1
ATOM 2807 N N . LEU A 1 343 ? 14.188 25.547 21.047 1 54.62 343 LEU A N 1
ATOM 2808 C CA . LEU A 1 343 ? 12.742 25.438 21.172 1 54.62 343 LEU A CA 1
ATOM 2809 C C . LEU A 1 343 ? 12.359 24.219 22.016 1 54.62 343 LEU A C 1
ATOM 2811 O O . LEU A 1 343 ? 11.5 24.312 22.891 1 54.62 343 LEU A O 1
ATOM 2815 N N . ALA A 1 344 ? 12.953 23.094 21.75 1 56.16 344 ALA A N 1
ATOM 2816 C CA . ALA A 1 344 ? 12.664 21.875 22.5 1 56.16 344 ALA A CA 1
ATOM 2817 C C . ALA A 1 344 ? 12.914 22.094 24 1 56.16 344 ALA A C 1
ATOM 2819 O O . ALA A 1 344 ? 12.125 21.641 24.828 1 56.16 344 ALA A O 1
ATOM 2820 N N . LYS A 1 345 ? 14.039 22.672 24.375 1 55.22 345 LYS A N 1
ATOM 2821 C CA . LYS A 1 345 ? 14.383 22.953 25.766 1 55.22 345 LYS A CA 1
ATOM 2822 C C . LYS A 1 345 ? 13.336 23.859 26.422 1 55.22 345 LYS A C 1
ATOM 2824 O O . LYS A 1 345 ? 12.969 23.656 27.578 1 55.22 345 LYS A O 1
ATOM 2829 N N . LEU A 1 346 ? 12.977 24.812 25.609 1 52.53 346 LEU A N 1
ATOM 2830 C CA . LEU A 1 346 ? 11.969 25.734 26.125 1 52.53 346 LEU A CA 1
ATOM 2831 C C . LEU A 1 346 ? 10.641 25.016 26.344 1 52.53 346 LEU A C 1
ATOM 2833 O O . LEU A 1 346 ? 9.984 25.203 27.359 1 52.53 346 LEU A O 1
ATOM 2837 N N . LEU A 1 347 ? 10.336 24.266 25.359 1 57.09 347 LEU A N 1
ATOM 2838 C CA . LEU A 1 347 ? 9.062 23.562 25.453 1 57.09 347 LEU A CA 1
ATOM 2839 C C . LEU A 1 347 ? 9.047 22.609 26.641 1 57.09 347 LEU A C 1
ATOM 2841 O O . LEU A 1 347 ? 7.992 22.391 27.25 1 57.09 347 LEU A O 1
ATOM 2845 N N . LYS A 1 348 ? 10.18 22.047 26.922 1 54.31 348 LYS A N 1
ATOM 2846 C CA . LYS A 1 348 ? 10.312 21.172 28.078 1 54.31 348 LYS A CA 1
ATOM 2847 C C . LYS A 1 348 ? 10.109 21.953 29.375 1 54.31 348 LYS A C 1
ATOM 2849 O O . LYS A 1 348 ? 9.617 21.406 30.375 1 54.31 348 LYS A O 1
ATOM 2854 N N . VAL A 1 349 ? 10.539 23.141 29.375 1 43.78 349 VAL A N 1
ATOM 2855 C CA . VAL A 1 349 ? 10.469 23.969 30.562 1 43.78 349 VAL A CA 1
ATOM 2856 C C . VAL A 1 349 ? 9.047 24.5 30.75 1 43.78 349 VAL A C 1
ATOM 2858 O O . VAL A 1 349 ? 8.586 24.703 31.875 1 43.78 349 VAL A O 1
ATOM 2861 N N . LEU A 1 350 ? 8.508 24.734 29.656 1 46.91 350 LEU A N 1
ATOM 2862 C CA . LEU A 1 350 ? 7.172 25.312 29.75 1 46.91 350 LEU A CA 1
ATOM 2863 C C . LEU A 1 350 ? 6.148 24.266 30.188 1 46.91 350 LEU A C 1
ATOM 2865 O O . LEU A 1 350 ? 5.02 24.609 30.547 1 46.91 350 LEU A O 1
ATOM 2869 N N . LYS A 1 351 ? 6.426 22.969 30.094 1 46.91 351 LYS A N 1
ATOM 2870 C CA . LYS A 1 351 ? 5.562 21.922 30.641 1 46.91 351 LYS A CA 1
ATOM 2871 C C . LYS A 1 351 ? 5.836 21.703 32.125 1 46.91 351 LYS A C 1
ATOM 2873 O O . LYS A 1 351 ? 6.992 21.641 32.562 1 46.91 351 LYS A O 1
ATOM 2878 N N . MET B 1 1 ? 2.926 -53.469 -0.711 1 31.41 1 MET B N 1
ATOM 2879 C CA . MET B 1 1 ? 1.858 -54.219 -1.36 1 31.41 1 MET B CA 1
ATOM 2880 C C . MET B 1 1 ? 0.51 -53.938 -0.714 1 31.41 1 MET B C 1
ATOM 2882 O O . MET B 1 1 ? -0.501 -53.812 -1.407 1 31.41 1 MET B O 1
ATOM 2886 N N . ALA B 1 2 ? 0.528 -54 0.593 1 41.84 2 ALA B N 1
ATOM 2887 C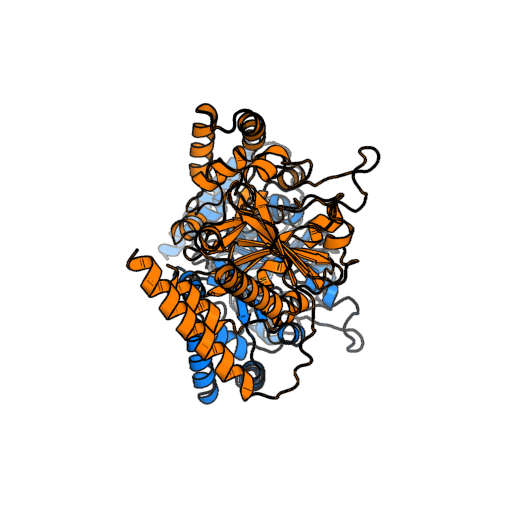 CA . ALA B 1 2 ? -0.716 -53.812 1.333 1 41.84 2 ALA B CA 1
ATOM 2888 C C . ALA B 1 2 ? -1.177 -52.375 1.261 1 41.84 2 ALA B C 1
ATOM 2890 O O . ALA B 1 2 ? -2.371 -52.094 1.121 1 41.84 2 ALA B O 1
ATOM 2891 N N . GLU B 1 3 ? -0.3 -51.406 1.41 1 36.59 3 GLU B N 1
ATOM 2892 C CA . GLU B 1 3 ? -0.592 -50 1.403 1 36.59 3 GLU B CA 1
ATOM 2893 C C . GLU B 1 3 ? -1.047 -49.531 0.023 1 36.59 3 GLU B C 1
ATOM 2895 O O . GLU B 1 3 ? -1.809 -48.562 -0.094 1 36.59 3 GLU B O 1
ATOM 2900 N N . GLU B 1 4 ? -0.614 -50.156 -1.01 1 38.97 4 GLU B N 1
ATOM 2901 C CA . GLU B 1 4 ? -1.061 -49.906 -2.377 1 38.97 4 GLU B CA 1
ATOM 2902 C C . GLU B 1 4 ? -2.52 -50.312 -2.564 1 38.97 4 GLU B C 1
ATOM 2904 O O . GLU B 1 4 ? -3.262 -49.688 -3.301 1 38.97 4 GLU B O 1
ATOM 2909 N N . SER B 1 5 ? -2.918 -51.375 -1.934 1 44.28 5 SER B N 1
ATOM 2910 C CA . SER B 1 5 ? -4.262 -51.938 -2.064 1 44.28 5 SER B CA 1
ATOM 2911 C C . SER B 1 5 ? -5.305 -51 -1.458 1 44.28 5 SER B C 1
ATOM 2913 O O . SER B 1 5 ? -6.383 -50.812 -2.025 1 44.28 5 SER B O 1
ATOM 2915 N N . ASN B 1 6 ? -4.973 -50.438 -0.359 1 43.5 6 ASN B N 1
ATOM 2916 C CA . ASN B 1 6 ? -5.93 -49.562 0.334 1 43.5 6 ASN B CA 1
ATOM 2917 C C . ASN B 1 6 ? -6.105 -48.219 -0.378 1 43.5 6 ASN B C 1
ATOM 2919 O O . ASN B 1 6 ? -7.199 -47.656 -0.381 1 43.5 6 ASN B O 1
ATOM 2923 N N . MET B 1 7 ? -5.086 -47.812 -1.047 1 42.88 7 MET B N 1
ATOM 2924 C CA . MET B 1 7 ? -5.168 -46.562 -1.815 1 42.88 7 MET B CA 1
ATOM 2925 C C . MET B 1 7 ? -6.051 -46.75 -3.049 1 42.88 7 MET B C 1
ATOM 2927 O O . MET B 1 7 ? -6.82 -45.844 -3.404 1 42.88 7 MET B O 1
ATOM 2931 N N . GLY B 1 8 ? -6.012 -47.938 -3.641 1 44.34 8 GLY B N 1
ATOM 2932 C CA . GLY B 1 8 ? -6.867 -48.281 -4.773 1 44.34 8 GLY B CA 1
ATOM 2933 C C . GLY B 1 8 ? -8.344 -48.281 -4.422 1 44.34 8 GLY B C 1
ATOM 2934 O O . GLY B 1 8 ? -9.172 -47.781 -5.176 1 44.34 8 GLY B O 1
ATOM 2935 N N . SER B 1 9 ? -8.484 -48.844 -3.264 1 50.06 9 SER B N 1
ATOM 2936 C CA . SER B 1 9 ? -9.875 -49 -2.855 1 50.06 9 SER B CA 1
ATOM 2937 C C . SER B 1 9 ? -10.5 -47.625 -2.521 1 50.06 9 SER B C 1
ATOM 2939 O O . SER B 1 9 ? -11.633 -47.344 -2.926 1 50.06 9 SER B O 1
ATOM 2941 N N . LEU B 1 10 ? -9.773 -46.906 -1.862 1 47.03 10 LEU B N 1
ATOM 2942 C CA . LEU B 1 10 ? -10.297 -45.594 -1.486 1 47.03 10 LEU B CA 1
ATOM 2943 C C . LEU B 1 10 ? -10.469 -44.688 -2.713 1 47.03 10 LEU B C 1
ATOM 2945 O O . LEU B 1 10 ? -11.461 -44 -2.83 1 47.03 10 LEU B O 1
ATOM 2949 N N . PHE B 1 11 ? -9.57 -44.875 -3.584 1 47.5 11 PHE B N 1
ATOM 2950 C CA . PHE B 1 11 ? -9.719 -44.188 -4.855 1 47.5 11 PHE B CA 1
ATOM 2951 C C . PHE B 1 11 ? -10.992 -44.625 -5.574 1 47.5 11 PHE B C 1
ATOM 2953 O O . PHE B 1 11 ? -11.758 -43.812 -6.074 1 47.5 11 PHE B O 1
ATOM 2960 N N . ASP B 1 12 ? -11.172 -45.938 -5.547 1 51.81 12 ASP B N 1
ATOM 2961 C CA . ASP B 1 12 ? -12.352 -46.469 -6.211 1 51.81 12 ASP B CA 1
ATOM 2962 C C . ASP B 1 12 ? -13.633 -46 -5.551 1 51.81 12 ASP B C 1
ATOM 2964 O O . ASP B 1 12 ? -14.617 -45.688 -6.234 1 51.81 12 ASP B O 1
ATOM 2968 N N . ASP B 1 13 ? -13.508 -45.781 -4.348 1 51.28 13 ASP B N 1
ATOM 2969 C CA . ASP B 1 13 ? -14.68 -45.344 -3.613 1 51.28 13 ASP B CA 1
ATOM 2970 C C . ASP B 1 13 ? -14.977 -43.875 -3.902 1 51.28 13 ASP B C 1
ATOM 2972 O O . ASP B 1 13 ? -16.141 -43.5 -4.105 1 51.28 13 ASP B O 1
ATOM 2976 N N . VAL B 1 14 ? -13.938 -43.156 -3.979 1 51.22 14 VAL B N 1
ATOM 2977 C CA . VAL B 1 14 ? -14.117 -41.719 -4.211 1 51.22 14 VAL B CA 1
ATOM 2978 C C . VAL B 1 14 ? -14.539 -41.5 -5.656 1 51.22 14 VAL B C 1
ATOM 2980 O O . VAL B 1 14 ? -15.422 -40.688 -5.926 1 51.22 14 VAL B O 1
ATOM 2983 N N . VAL B 1 15 ? -14.016 -42.312 -6.484 1 49.84 15 VAL B N 1
ATOM 2984 C CA . VAL B 1 15 ? -14.359 -42.188 -7.898 1 49.84 15 VAL B CA 1
ATOM 2985 C C . VAL B 1 15 ? -15.805 -42.625 -8.117 1 49.84 15 VAL B C 1
ATOM 2987 O O . VAL B 1 15 ? -16.547 -42 -8.875 1 49.84 15 VAL B O 1
ATOM 2990 N N . THR B 1 16 ? -16.172 -43.656 -7.43 1 49.09 16 THR B N 1
ATOM 2991 C CA . THR B 1 16 ? -17.547 -44.156 -7.547 1 49.09 16 THR B CA 1
ATOM 2992 C C . THR B 1 16 ? -18.547 -43.156 -6.977 1 49.09 16 THR B C 1
ATOM 2994 O O . THR B 1 16 ? -19.609 -42.938 -7.562 1 49.09 16 THR B O 1
ATOM 2997 N N . ASP B 1 17 ? -18.141 -42.594 -5.988 1 48.59 17 ASP B N 1
ATOM 2998 C CA . ASP B 1 17 ? -19.016 -41.625 -5.363 1 48.59 17 ASP B CA 1
ATOM 2999 C C . ASP B 1 17 ? -19.156 -40.375 -6.227 1 48.59 17 ASP B C 1
ATOM 3001 O O . ASP B 1 17 ? -20.234 -39.781 -6.32 1 48.59 17 ASP B O 1
ATOM 3005 N N . CYS B 1 18 ? -18.109 -40.031 -6.844 1 44.91 18 CYS B N 1
ATOM 3006 C CA . CYS B 1 18 ? -18.109 -38.875 -7.73 1 44.91 18 CYS B CA 1
ATOM 3007 C C . CYS B 1 18 ? -18.938 -39.156 -8.977 1 44.91 18 CYS B C 1
ATOM 3009 O O . CYS B 1 18 ? -19.656 -38.25 -9.469 1 44.91 18 CYS B O 1
ATOM 3011 N N . ARG B 1 19 ? -18.938 -40.312 -9.555 1 45.16 19 ARG B N 1
ATOM 3012 C CA . ARG B 1 19 ? -19.703 -40.719 -10.727 1 45.16 19 ARG B CA 1
ATOM 3013 C C . ARG B 1 19 ? -21.203 -40.75 -10.414 1 45.16 19 ARG B C 1
ATOM 3015 O O . ARG B 1 19 ? -22.016 -40.344 -11.234 1 45.16 19 ARG B O 1
ATOM 3022 N N . ASN B 1 20 ? -21.547 -41.062 -9.242 1 47.47 20 ASN B N 1
ATOM 3023 C CA . ASN B 1 20 ? -22.969 -41.188 -8.898 1 47.47 20 ASN B CA 1
ATOM 3024 C C . ASN B 1 20 ? -23.594 -39.812 -8.609 1 47.47 20 ASN B C 1
ATOM 3026 O O . ASN B 1 20 ? -24.781 -39.625 -8.82 1 47.47 20 ASN B O 1
ATOM 3030 N N . SER B 1 21 ? -22.844 -38.906 -8.078 1 41.12 21 SER B N 1
ATOM 3031 C CA . SER B 1 21 ? -23.422 -37.594 -7.797 1 41.12 21 SER B CA 1
ATOM 3032 C C . SER B 1 21 ? -23.594 -36.781 -9.078 1 41.12 21 SER B C 1
ATOM 3034 O O . SER B 1 21 ? -24.375 -35.812 -9.109 1 41.12 21 SER B O 1
ATOM 3036 N N . GLN B 1 22 ? -22.922 -36.969 -10.125 1 37.62 22 GLN B N 1
ATOM 3037 C CA . GLN B 1 22 ? -23.109 -36.281 -11.398 1 37.62 22 GLN B CA 1
ATOM 3038 C C . GLN B 1 22 ? -24.453 -36.625 -12.023 1 37.62 22 GLN B C 1
ATOM 3040 O O . GLN B 1 22 ? -24.969 -35.875 -12.852 1 37.62 22 GLN B O 1
ATOM 3045 N N . GLU B 1 23 ? -25.062 -37.75 -11.812 1 39.12 23 GLU B N 1
ATOM 3046 C CA . GLU B 1 23 ? -26.297 -38.125 -12.516 1 39.12 23 GLU B CA 1
ATOM 3047 C C . GLU B 1 23 ? -27.453 -37.188 -12.117 1 39.12 23 GLU B C 1
ATOM 3049 O O . GLU B 1 23 ? -28.422 -37.062 -12.852 1 39.12 23 GLU B O 1
ATOM 3054 N N . SER B 1 24 ? -27.5 -36.562 -10.922 1 36.41 24 SER B N 1
ATOM 3055 C CA . SER B 1 24 ? -28.75 -35.906 -10.594 1 36.41 24 SER B CA 1
ATOM 3056 C C . SER B 1 24 ? -28.734 -34.438 -11.023 1 36.41 24 SER B C 1
ATOM 3058 O O . SER B 1 24 ? -29.766 -33.781 -11.062 1 36.41 24 SER B O 1
ATOM 3060 N N . SER B 1 25 ? -27.672 -33.594 -10.844 1 35.91 25 SER B N 1
ATOM 3061 C CA . SER B 1 25 ? -27.891 -32.156 -11.094 1 35.91 25 SER B CA 1
ATOM 3062 C C . SER B 1 25 ? -27.797 -31.844 -12.578 1 35.91 25 SER B C 1
ATOM 3064 O O . SER B 1 25 ? -26.703 -31.922 -13.172 1 35.91 25 SER B O 1
ATOM 3066 N N . ASP B 1 26 ? -28.781 -31.984 -13.445 1 33.09 26 ASP B N 1
ATOM 3067 C CA . ASP B 1 26 ? -29.078 -31.562 -14.812 1 33.09 26 ASP B CA 1
ATOM 3068 C C . ASP B 1 26 ? -28.906 -30.047 -14.969 1 33.09 26 ASP B C 1
ATOM 3070 O O . ASP B 1 26 ? -29.453 -29.453 -15.898 1 33.09 26 ASP B O 1
ATOM 3074 N N . LYS B 1 27 ? -28.578 -29.172 -13.961 1 38.28 27 LYS B N 1
ATOM 3075 C CA . LYS B 1 27 ? -28.469 -27.797 -14.414 1 38.28 27 LYS B CA 1
ATOM 3076 C C . LYS B 1 27 ? -27.422 -27.656 -15.508 1 38.28 27 LYS B C 1
ATOM 3078 O O . LYS B 1 27 ? -26.266 -28.031 -15.32 1 38.28 27 LYS B O 1
ATOM 3083 N N . HIS B 1 28 ? -27.766 -27.531 -16.828 1 33.81 28 HIS B N 1
ATOM 3084 C CA . HIS B 1 28 ? -27.078 -27.219 -18.062 1 33.81 28 HIS B CA 1
ATOM 3085 C C . HIS B 1 28 ? -26.047 -26.109 -17.859 1 33.81 28 HIS B C 1
ATOM 3087 O O . HIS B 1 28 ? -26.312 -24.938 -18.125 1 33.81 28 HIS B O 1
ATOM 3093 N N . THR B 1 29 ? -25.406 -26 -16.828 1 35.75 29 THR B N 1
ATOM 3094 C CA . THR B 1 29 ? -24.312 -25.047 -17 1 35.75 29 THR B CA 1
ATOM 3095 C C . THR B 1 29 ? -23.5 -25.359 -18.25 1 35.75 29 THR B C 1
ATOM 3097 O O . THR B 1 29 ? -23.125 -26.5 -18.5 1 35.75 29 THR B O 1
ATOM 3100 N N . GLU B 1 30 ? -23.75 -24.625 -19.328 1 37.66 30 GLU B N 1
ATOM 3101 C CA . GLU B 1 30 ? -22.875 -24.672 -20.516 1 37.66 30 GLU B CA 1
ATOM 3102 C C . GLU B 1 30 ? -21.438 -24.984 -20.125 1 37.66 30 GLU B C 1
ATOM 3104 O O . GLU B 1 30 ? -20.734 -24.125 -19.562 1 37.66 30 GLU B O 1
ATOM 3109 N N . GLU B 1 31 ? -21.234 -26.047 -19.531 1 41.09 31 GLU B N 1
ATOM 3110 C CA . GLU B 1 31 ? -19.875 -26.531 -19.328 1 41.09 31 GLU B CA 1
ATOM 3111 C C . GLU B 1 31 ? -19 -26.234 -20.547 1 41.09 31 GLU B C 1
ATOM 3113 O O . GLU B 1 31 ? -19.281 -26.703 -21.656 1 41.09 31 GLU B O 1
ATOM 3118 N N . LYS B 1 32 ? -18.453 -25.109 -20.672 1 50.81 32 LYS B N 1
ATOM 3119 C CA . LYS B 1 32 ? -17.453 -24.75 -21.688 1 50.81 32 LYS B CA 1
ATOM 3120 C C . LYS B 1 32 ? -16.5 -25.906 -21.938 1 50.81 32 LYS B C 1
ATOM 3122 O O . LYS B 1 32 ? -15.656 -26.219 -21.078 1 50.81 32 LYS B O 1
ATOM 3127 N N . ASP B 1 33 ? -16.875 -26.891 -22.719 1 55.97 33 ASP B N 1
ATOM 3128 C CA . ASP B 1 33 ? -16.266 -28.141 -23.125 1 55.97 33 ASP B CA 1
ATOM 3129 C C . ASP B 1 33 ? -14.867 -27.906 -23.703 1 55.97 33 ASP B C 1
ATOM 3131 O O . ASP B 1 33 ? -14.742 -27.438 -24.844 1 55.97 33 ASP B O 1
ATOM 3135 N N . PHE B 1 34 ? -13.867 -27.562 -22.938 1 66.81 34 PHE B N 1
ATOM 3136 C CA . PHE B 1 34 ? -12.562 -27.547 -23.578 1 66.81 34 PHE B CA 1
ATOM 3137 C C . PHE B 1 34 ? -11.875 -28.906 -23.422 1 66.81 34 PHE B C 1
ATOM 3139 O O . PHE B 1 34 ? -12.203 -29.688 -22.531 1 66.81 34 PHE B O 1
ATOM 3146 N N . GLU B 1 35 ? -11.07 -29.297 -24.516 1 87.31 35 GLU B N 1
ATOM 3147 C CA . GLU B 1 35 ? -10.219 -30.484 -24.5 1 87.31 35 GLU B CA 1
ATOM 3148 C C . GLU B 1 35 ? -8.953 -30.25 -23.688 1 87.31 35 GLU B C 1
ATOM 3150 O O . GLU B 1 35 ? -8.258 -29.25 -23.891 1 87.31 35 GLU B O 1
ATOM 3155 N N . LEU B 1 36 ? -8.742 -31.156 -22.719 1 92.06 36 LEU B N 1
ATOM 3156 C CA . LEU B 1 36 ? -7.555 -31.094 -21.875 1 92.06 36 LEU B CA 1
ATOM 3157 C C . LEU B 1 36 ? -6.508 -32.094 -22.344 1 92.06 36 LEU B C 1
ATOM 3159 O O . LEU B 1 36 ? -6.812 -33.281 -22.547 1 92.06 36 LEU B O 1
ATOM 3163 N N . VAL B 1 37 ? -5.312 -31.625 -22.609 1 93 37 VAL B N 1
ATOM 3164 C CA . VAL B 1 37 ? -4.18 -32.469 -22.953 1 93 37 VAL B CA 1
ATOM 3165 C C . VAL B 1 37 ? -3.184 -32.531 -21.797 1 93 37 VAL B C 1
ATOM 3167 O O . VAL B 1 37 ? -2.688 -31.484 -21.359 1 93 37 VAL B O 1
ATOM 3170 N N . ILE B 1 38 ? -2.92 -33.719 -21.297 1 93.56 38 ILE B N 1
ATOM 3171 C CA . ILE B 1 38 ? -1.982 -33.906 -20.203 1 93.56 38 ILE B CA 1
ATOM 3172 C C . ILE B 1 38 ? -0.689 -34.531 -20.719 1 93.56 38 ILE B C 1
ATOM 3174 O O . ILE B 1 38 ? -0.711 -35.594 -21.344 1 93.56 38 ILE B O 1
ATOM 3178 N N . GLU B 1 39 ? 0.402 -33.844 -20.484 1 93.44 39 GLU B N 1
ATOM 3179 C CA . GLU B 1 39 ? 1.693 -34.344 -20.969 1 93.44 39 GLU B CA 1
ATOM 3180 C C . GLU B 1 39 ? 2.709 -34.406 -19.828 1 93.44 39 GLU B C 1
ATOM 3182 O O . GLU B 1 39 ? 2.836 -33.5 -19.031 1 93.44 39 GLU B O 1
ATOM 3187 N N . ALA B 1 40 ? 3.34 -35.531 -19.766 1 93.88 40 ALA B N 1
ATOM 3188 C CA . ALA B 1 40 ? 4.465 -35.719 -18.844 1 93.88 40 ALA B CA 1
ATOM 3189 C C . ALA B 1 40 ? 5.793 -35.5 -19.562 1 93.88 40 ALA B C 1
ATOM 3191 O O . ALA B 1 40 ? 5.969 -35.938 -20.703 1 93.88 40 ALA B O 1
ATOM 3192 N N . VAL B 1 41 ? 6.676 -34.781 -18.906 1 95 41 VAL B N 1
ATOM 3193 C CA . VAL B 1 41 ? 8.008 -34.562 -19.453 1 95 41 VAL B CA 1
ATOM 3194 C C . VAL B 1 41 ? 9.055 -35.188 -18.547 1 95 41 VAL B C 1
ATOM 3196 O O . VAL B 1 41 ? 9.07 -34.938 -17.328 1 95 41 VAL B O 1
ATOM 3199 N N . ALA B 1 42 ? 9.953 -35.969 -19.156 1 94.44 42 ALA B N 1
ATOM 3200 C CA . ALA B 1 42 ? 10.992 -36.625 -18.359 1 94.44 42 ALA B CA 1
ATOM 3201 C C . ALA B 1 42 ? 11.938 -35.594 -17.75 1 94.44 42 ALA B C 1
ATOM 3203 O O . ALA B 1 42 ? 12.344 -34.625 -18.422 1 94.44 42 ALA B O 1
ATOM 3204 N N . VAL B 1 43 ? 12.297 -35.875 -16.5 1 95.62 43 VAL B N 1
ATOM 3205 C CA . VAL B 1 43 ? 13.117 -34.906 -15.758 1 95.62 43 VAL B CA 1
ATOM 3206 C C . VAL B 1 43 ? 14.445 -34.688 -16.484 1 95.62 43 VAL B C 1
ATOM 3208 O O . VAL B 1 43 ? 14.977 -33.594 -16.516 1 95.62 43 VAL B O 1
ATOM 3211 N N . THR B 1 44 ? 14.984 -35.719 -17.109 1 95.38 44 THR B N 1
ATOM 3212 C CA . THR B 1 44 ? 16.25 -35.594 -17.828 1 95.38 44 THR B CA 1
ATOM 3213 C C . THR B 1 44 ? 16.094 -34.688 -19.047 1 95.38 44 THR B C 1
ATOM 3215 O O . THR B 1 44 ? 17.016 -33.938 -19.406 1 95.38 44 THR B O 1
ATOM 3218 N N . ASP B 1 45 ? 15 -34.781 -19.703 1 94.81 45 ASP B N 1
ATOM 3219 C CA . ASP B 1 45 ? 14.719 -33.938 -20.844 1 94.81 45 ASP B CA 1
ATOM 3220 C C . ASP B 1 45 ? 14.602 -32.469 -20.406 1 94.81 45 ASP B C 1
ATOM 3222 O O . ASP B 1 45 ? 15.07 -31.562 -21.094 1 94.81 45 ASP B O 1
ATOM 3226 N N . VAL B 1 46 ? 13.898 -32.25 -19.281 1 96.44 46 VAL B N 1
ATOM 3227 C CA . VAL B 1 46 ? 13.742 -30.906 -18.75 1 96.44 46 VAL B CA 1
ATOM 3228 C C . VAL B 1 46 ? 15.109 -30.281 -18.484 1 96.44 46 VAL B C 1
ATOM 3230 O O . VAL B 1 46 ? 15.383 -29.156 -18.891 1 96.44 46 VAL B O 1
ATOM 3233 N N . LEU B 1 47 ? 15.922 -31.016 -17.812 1 96.56 47 LEU B N 1
ATOM 3234 C CA . LEU B 1 47 ? 17.25 -30.547 -17.453 1 96.56 47 LEU B CA 1
ATOM 3235 C C . LEU B 1 47 ? 18.094 -30.281 -18.703 1 96.56 47 LEU B C 1
ATOM 3237 O O . LEU B 1 47 ? 18.766 -29.266 -18.781 1 96.56 47 LEU B O 1
ATOM 3241 N N . ALA B 1 48 ? 18.031 -31.156 -19.656 1 95.5 48 ALA B N 1
ATOM 3242 C CA . ALA B 1 48 ? 18.797 -31.031 -20.891 1 95.5 48 ALA B CA 1
ATOM 3243 C C . ALA B 1 48 ? 18.312 -29.859 -21.734 1 95.5 48 ALA B C 1
ATOM 3245 O O . ALA B 1 48 ? 19.094 -29.219 -22.438 1 95.5 48 ALA B O 1
ATOM 3246 N N . GLY B 1 49 ? 17.062 -29.594 -21.688 1 96.25 49 GLY B N 1
ATOM 3247 C CA . GLY B 1 49 ? 16.469 -28.578 -22.531 1 96.25 49 GLY B CA 1
ATOM 3248 C C . GLY B 1 49 ? 16.25 -27.25 -21.797 1 96.25 49 GLY B C 1
ATOM 3249 O O . GLY B 1 49 ? 15.562 -26.375 -22.312 1 96.25 49 GLY B O 1
ATOM 3250 N N . ASP B 1 50 ? 16.797 -27.078 -20.641 1 96.06 50 ASP B N 1
ATOM 3251 C CA . ASP B 1 50 ? 16.594 -25.875 -19.828 1 96.06 50 ASP B CA 1
ATOM 3252 C C . ASP B 1 50 ? 17.078 -24.625 -20.562 1 96.06 50 ASP B C 1
ATOM 3254 O O . ASP B 1 50 ? 18.188 -24.594 -21.094 1 96.06 50 ASP B O 1
ATOM 3258 N N . LYS B 1 51 ? 16.219 -23.594 -20.641 1 95.06 51 LYS B N 1
ATOM 3259 C CA . LYS B 1 51 ? 16.484 -22.297 -21.234 1 95.06 51 LYS B CA 1
ATOM 3260 C C . LYS B 1 51 ? 16.641 -22.391 -22.75 1 95.06 51 LYS B C 1
ATOM 3262 O O . LYS B 1 51 ? 17.109 -21.453 -23.391 1 95.06 51 LYS B O 1
ATOM 3267 N N . GLU B 1 52 ? 16.281 -23.484 -23.312 1 95.31 52 GLU B N 1
ATOM 3268 C CA . GLU B 1 52 ? 16.234 -23.688 -24.75 1 95.31 52 GLU B CA 1
ATOM 3269 C C . GLU B 1 52 ? 14.852 -24.141 -25.203 1 95.31 52 GLU B C 1
ATOM 3271 O O . GLU B 1 52 ? 14.211 -23.469 -26.016 1 95.31 52 GLU B O 1
ATOM 3276 N N . ARG B 1 53 ? 14.484 -25.219 -24.625 1 95.5 53 ARG B N 1
ATOM 3277 C CA . ARG B 1 53 ? 13.156 -25.734 -24.922 1 95.5 53 ARG B CA 1
ATOM 3278 C C . ARG B 1 53 ? 12.164 -25.375 -23.828 1 95.5 53 ARG B C 1
ATOM 3280 O O . ARG B 1 53 ? 10.969 -25.203 -24.094 1 95.5 53 ARG B O 1
ATOM 3287 N N . PHE B 1 54 ? 12.664 -25.312 -22.672 1 97.5 54 PHE B N 1
ATOM 3288 C CA . PHE B 1 54 ? 11.836 -25.047 -21.5 1 97.5 54 PHE B CA 1
ATOM 3289 C C . PHE B 1 54 ? 12.32 -23.797 -20.781 1 97.5 54 PHE B C 1
ATOM 3291 O O . PHE B 1 54 ? 13.484 -23.406 -20.906 1 97.5 54 PHE B O 1
ATOM 3298 N N . ASN B 1 55 ? 11.391 -23.125 -20.078 1 97.62 55 ASN B N 1
ATOM 3299 C CA . ASN B 1 55 ? 11.703 -22.016 -19.188 1 97.62 55 ASN B CA 1
ATOM 3300 C C . ASN B 1 55 ? 12.484 -20.922 -19.906 1 97.62 55 ASN B C 1
ATOM 3302 O O . ASN B 1 55 ? 13.469 -20.391 -19.375 1 97.62 55 ASN B O 1
ATOM 3306 N N . THR B 1 56 ? 12.094 -20.609 -21.125 1 96.5 56 THR B N 1
ATOM 3307 C CA . THR B 1 56 ? 12.711 -19.547 -21.922 1 96.5 56 THR B CA 1
ATOM 3308 C C . THR B 1 56 ? 12 -18.219 -21.703 1 96.5 56 THR B C 1
ATOM 3310 O O . THR B 1 56 ? 10.836 -18.188 -21.312 1 96.5 56 THR B O 1
ATOM 3313 N N . ASN B 1 57 ? 12.656 -17.156 -21.844 1 96.12 57 ASN B N 1
ATOM 3314 C CA . ASN B 1 57 ? 12.117 -15.797 -21.766 1 96.12 57 ASN B CA 1
ATOM 3315 C C . ASN B 1 57 ? 13.039 -14.781 -22.422 1 96.12 57 ASN B C 1
ATOM 3317 O O . ASN B 1 57 ? 14.109 -15.133 -22.922 1 96.12 57 ASN B O 1
ATOM 3321 N N . ASN B 1 58 ? 12.539 -13.617 -22.562 1 96 58 ASN B N 1
ATOM 3322 C CA . ASN B 1 58 ? 13.328 -12.508 -23.078 1 96 58 ASN B CA 1
ATOM 3323 C C . ASN B 1 58 ? 13.898 -12.82 -24.453 1 96 58 ASN B C 1
ATOM 3325 O O . ASN B 1 58 ? 15.094 -12.633 -24.703 1 96 58 ASN B O 1
ATOM 3329 N N . ILE B 1 59 ? 13.102 -13.359 -25.25 1 96.94 59 ILE B N 1
ATOM 3330 C CA . ILE B 1 59 ? 13.5 -13.641 -26.625 1 96.94 59 ILE B CA 1
ATOM 3331 C C . ILE B 1 59 ? 13.211 -12.422 -27.5 1 96.94 59 ILE B C 1
ATOM 3333 O O . ILE B 1 59 ? 12.062 -12.188 -27.891 1 96.94 59 ILE B O 1
ATOM 3337 N N . TRP B 1 60 ? 14.266 -11.781 -27.812 1 96.06 60 TRP B N 1
ATOM 3338 C CA . TRP B 1 60 ? 14.141 -10.5 -28.5 1 96.06 60 TRP B CA 1
ATOM 3339 C C . TRP B 1 60 ? 14.547 -10.633 -29.969 1 96.06 60 TRP B C 1
ATOM 3341 O O . TRP B 1 60 ? 15.406 -11.453 -30.312 1 96.06 60 TRP B O 1
ATOM 3351 N N . THR B 1 61 ? 13.906 -9.914 -30.797 1 91.69 61 THR B N 1
ATOM 3352 C CA . THR B 1 61 ? 14.273 -9.844 -32.219 1 91.69 61 THR B CA 1
ATOM 3353 C C . THR B 1 61 ? 15.469 -8.922 -32.406 1 91.69 61 THR B C 1
ATOM 3355 O O . THR B 1 61 ? 15.461 -7.773 -31.953 1 91.69 61 THR B O 1
ATOM 3358 N N . ASP B 1 62 ? 16.547 -9.375 -33.031 1 92.5 62 ASP B N 1
ATOM 3359 C CA . ASP B 1 62 ? 17.75 -8.617 -33.312 1 92.5 62 ASP B CA 1
ATOM 3360 C C . ASP B 1 62 ? 18.359 -8.047 -32.031 1 92.5 62 ASP B C 1
ATOM 3362 O O . ASP B 1 62 ? 18.828 -6.902 -32 1 92.5 62 ASP B O 1
ATOM 3366 N N . SER B 1 63 ? 18.078 -8.742 -30.938 1 91.31 63 SER B N 1
ATOM 3367 C CA . SER B 1 63 ? 18.641 -8.406 -29.641 1 91.31 63 SER B CA 1
ATOM 3368 C C . SER B 1 63 ? 18.141 -7.055 -29.141 1 91.31 63 SER B C 1
ATOM 3370 O O . SER B 1 63 ? 18.844 -6.344 -28.438 1 91.31 63 SER B O 1
ATOM 3372 N N . LYS B 1 64 ? 17.031 -6.766 -29.703 1 93.88 64 LYS B N 1
ATOM 3373 C CA . LYS B 1 64 ? 16.469 -5.48 -29.312 1 93.88 64 LYS B CA 1
ATOM 3374 C C . LYS B 1 64 ? 15.305 -5.672 -28.344 1 93.88 64 LYS B C 1
ATOM 3376 O O . LYS B 1 64 ? 14.32 -6.344 -28.672 1 93.88 64 LYS B O 1
ATOM 3381 N N . LYS B 1 65 ? 15.391 -5.109 -27.188 1 94.56 65 LYS B N 1
ATOM 3382 C CA . LYS B 1 65 ? 14.32 -5.09 -26.203 1 94.56 65 LYS B CA 1
ATOM 3383 C C . LYS B 1 65 ? 13.094 -4.352 -26.719 1 94.56 65 LYS B C 1
ATOM 3385 O O . LYS B 1 65 ? 13.211 -3.281 -27.328 1 94.56 65 LYS B O 1
ATOM 3390 N N . PRO B 1 66 ? 11.93 -5.004 -26.578 1 96.38 66 PRO B N 1
ATOM 3391 C CA . PRO B 1 66 ? 10.727 -4.34 -27.094 1 96.38 66 PRO B CA 1
ATOM 3392 C C . PRO B 1 66 ? 10.445 -3.01 -26.406 1 96.38 66 PRO B C 1
ATOM 3394 O O . PRO B 1 66 ? 10.719 -2.861 -25.219 1 96.38 66 PRO B O 1
ATOM 3397 N N . ASP B 1 67 ? 9.805 -2.059 -27.125 1 96.19 67 ASP B N 1
ATOM 3398 C CA . ASP B 1 67 ? 9.547 -0.711 -26.641 1 96.19 67 ASP B CA 1
ATOM 3399 C C . ASP B 1 67 ? 8.586 -0.738 -25.453 1 96.19 67 ASP B C 1
ATOM 3401 O O . ASP B 1 67 ? 8.641 0.133 -24.578 1 96.19 67 ASP B O 1
ATOM 3405 N N . ASP B 1 68 ? 7.723 -1.728 -25.422 1 96.81 68 ASP B N 1
ATOM 3406 C CA . ASP B 1 68 ? 6.699 -1.75 -24.375 1 96.81 68 ASP B CA 1
ATOM 3407 C C . ASP B 1 68 ? 7.094 -2.686 -23.234 1 96.81 68 ASP B C 1
ATOM 3409 O O . ASP B 1 68 ? 6.262 -3.043 -22.406 1 96.81 68 ASP B O 1
ATOM 3413 N N . TYR B 1 69 ? 8.375 -3.113 -23.172 1 96.5 69 TYR B N 1
ATOM 3414 C CA . TYR B 1 69 ? 8.852 -4.07 -22.188 1 96.5 69 TYR B CA 1
ATOM 3415 C C . TYR B 1 69 ? 8.531 -3.611 -20.781 1 96.5 69 TYR B C 1
ATOM 3417 O O . TYR B 1 69 ? 7.969 -4.371 -19.984 1 96.5 69 TYR B O 1
ATOM 3425 N N . GLU B 1 70 ? 8.828 -2.355 -20.5 1 92.88 70 GLU B N 1
ATOM 3426 C CA . GLU B 1 70 ? 8.602 -1.814 -19.172 1 92.88 70 GLU B CA 1
ATOM 3427 C C . GLU B 1 70 ? 7.113 -1.68 -18.875 1 92.88 70 GLU B C 1
ATOM 3429 O O . GLU B 1 70 ? 6.664 -1.981 -17.766 1 92.88 70 GLU B O 1
ATOM 3434 N N . PHE B 1 71 ? 6.391 -1.26 -19.859 1 96.06 71 PHE B N 1
ATOM 3435 C CA . PHE B 1 71 ? 4.949 -1.087 -19.688 1 96.06 71 PHE B CA 1
ATOM 3436 C C . PHE B 1 71 ? 4.281 -2.412 -19.359 1 96.06 71 PHE B C 1
ATOM 3438 O O . PHE B 1 71 ? 3.484 -2.488 -18.406 1 96.06 71 PHE B O 1
ATOM 3445 N N . VAL B 1 72 ? 4.633 -3.488 -20.047 1 96.88 72 VAL B N 1
ATOM 3446 C CA . VAL B 1 72 ? 4.043 -4.809 -19.844 1 96.88 72 VAL B CA 1
ATOM 3447 C C . VAL B 1 72 ? 4.422 -5.324 -18.453 1 96.88 72 VAL B C 1
ATOM 3449 O O . VAL B 1 72 ? 3.586 -5.887 -17.75 1 96.88 72 VAL B O 1
ATOM 3452 N N . GLY B 1 73 ? 5.633 -5.129 -18.109 1 95.88 73 GLY B N 1
ATOM 3453 C CA . GLY B 1 73 ? 6.062 -5.492 -16.766 1 95.88 73 GLY B CA 1
ATOM 3454 C C . GLY B 1 73 ? 5.289 -4.773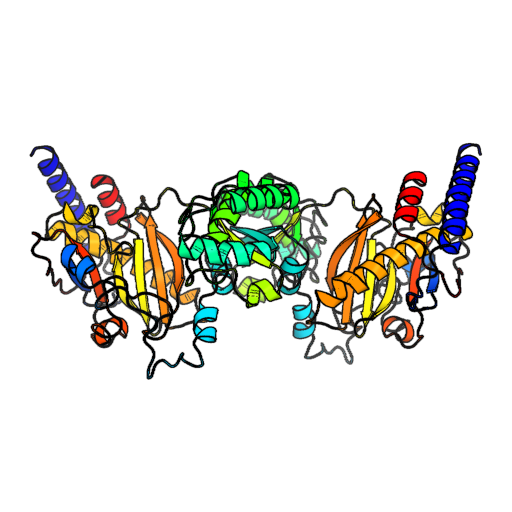 -15.68 1 95.88 73 GLY B C 1
ATOM 3455 O O . GLY B 1 73 ? 4.895 -5.383 -14.688 1 95.88 73 GLY B O 1
ATOM 3456 N N . GLU B 1 74 ? 5.012 -3.504 -15.875 1 95 74 GLU B N 1
ATOM 3457 C CA . GLU B 1 74 ? 4.344 -2.672 -14.875 1 95 74 GLU B CA 1
ATOM 3458 C C . GLU B 1 74 ? 2.889 -3.096 -14.695 1 95 74 GLU B C 1
ATOM 3460 O O . GLU B 1 74 ? 2.316 -2.918 -13.617 1 95 74 GLU B O 1
ATOM 3465 N N . GLN B 1 75 ? 2.346 -3.672 -15.695 1 97.12 75 GLN B N 1
ATOM 3466 C CA . GLN B 1 75 ? 0.977 -4.164 -15.586 1 97.12 75 GLN B CA 1
ATOM 3467 C C . GLN B 1 75 ? 0.886 -5.312 -14.578 1 97.12 75 GLN B C 1
ATOM 3469 O O . GLN B 1 75 ? -0.197 -5.621 -14.078 1 97.12 75 GLN B O 1
ATOM 3474 N N . CYS B 1 76 ? 2.043 -5.879 -14.289 1 97.56 76 CYS B N 1
ATOM 3475 C CA . CYS B 1 76 ? 2.043 -7.039 -13.406 1 97.56 76 CYS B CA 1
ATOM 3476 C C . CYS B 1 76 ? 2.619 -6.691 -12.039 1 97.56 76 CYS B C 1
ATOM 3478 O O . CYS B 1 76 ? 2.854 -7.578 -11.219 1 97.56 76 CYS B O 1
ATOM 3480 N N . ASN B 1 77 ? 2.797 -5.402 -11.781 1 96.31 77 ASN B N 1
ATOM 3481 C CA . ASN B 1 77 ? 3.338 -4.965 -10.5 1 96.31 77 ASN B CA 1
ATOM 3482 C C . ASN B 1 77 ? 2.439 -5.383 -9.344 1 96.31 77 ASN B C 1
ATOM 3484 O O . ASN B 1 77 ? 1.216 -5.422 -9.484 1 96.31 77 ASN B O 1
ATOM 3488 N N . THR B 1 78 ? 3.041 -5.613 -8.195 1 97.38 78 THR B N 1
ATOM 3489 C CA . THR B 1 78 ? 2.344 -6.047 -6.988 1 97.38 78 THR B CA 1
ATOM 3490 C C . THR B 1 78 ? 1.252 -5.055 -6.605 1 97.38 78 THR B C 1
ATOM 3492 O O . THR B 1 78 ? 0.152 -5.453 -6.215 1 97.38 78 THR B O 1
ATOM 3495 N N . CYS B 1 79 ? 1.508 -3.807 -6.797 1 96.38 79 CYS B N 1
ATOM 3496 C CA . CYS B 1 79 ? 0.573 -2.768 -6.371 1 96.38 79 CYS B CA 1
ATOM 3497 C C . CYS B 1 79 ? -0.725 -2.846 -7.168 1 96.38 79 CYS B C 1
ATOM 3499 O O . CYS B 1 79 ? -1.748 -2.305 -6.746 1 96.38 79 CYS B O 1
ATOM 3501 N N . ARG B 1 80 ? -0.731 -3.541 -8.266 1 96.69 80 ARG B N 1
ATOM 3502 C CA . ARG B 1 80 ? -1.898 -3.572 -9.141 1 96.69 80 ARG B CA 1
ATOM 3503 C C . ARG B 1 80 ? -2.85 -4.695 -8.742 1 96.69 80 ARG B C 1
ATOM 3505 O O . ARG B 1 80 ? -4.004 -4.723 -9.18 1 96.69 80 ARG B O 1
ATOM 3512 N N . TRP B 1 81 ? -2.336 -5.594 -7.938 1 97.25 81 TRP B N 1
ATOM 3513 C CA . TRP B 1 81 ? -3.215 -6.727 -7.664 1 97.25 81 TRP B CA 1
ATOM 3514 C C . TRP B 1 81 ? -3.281 -7.02 -6.172 1 97.25 81 TRP B C 1
ATOM 3516 O O . TRP B 1 81 ? -4.172 -7.738 -5.711 1 97.25 81 TRP B O 1
ATOM 3526 N N . ILE B 1 82 ? -2.42 -6.551 -5.332 1 97.81 82 ILE B N 1
ATOM 3527 C CA . ILE B 1 82 ? -2.295 -6.988 -3.947 1 97.81 82 ILE B CA 1
ATOM 3528 C C . ILE B 1 82 ? -3.572 -6.652 -3.182 1 97.81 82 ILE B C 1
ATOM 3530 O O . ILE B 1 82 ? -4.055 -7.457 -2.383 1 97.81 82 ILE B O 1
ATOM 3534 N N . ASP B 1 83 ? -4.164 -5.5 -3.42 1 95.19 83 ASP B N 1
ATOM 3535 C CA . ASP B 1 83 ? -5.367 -5.078 -2.717 1 95.19 83 ASP B CA 1
ATOM 3536 C C . ASP B 1 83 ? -6.566 -5.941 -3.107 1 95.19 83 ASP B C 1
ATOM 3538 O O . ASP B 1 83 ? -7.551 -6.02 -2.369 1 95.19 83 ASP B O 1
ATOM 3542 N N . LYS B 1 84 ? -6.469 -6.566 -4.25 1 94.69 84 LYS B N 1
ATOM 3543 C CA . LYS B 1 84 ? -7.574 -7.363 -4.773 1 94.69 84 LYS B CA 1
ATOM 3544 C C . LYS B 1 84 ? -7.547 -8.781 -4.211 1 94.69 84 LYS B C 1
ATOM 3546 O O . LYS B 1 84 ? -8.578 -9.453 -4.148 1 94.69 84 LYS B O 1
ATOM 3551 N N . PHE B 1 85 ? -6.383 -9.195 -3.773 1 95.62 85 PHE B N 1
ATOM 3552 C CA . PHE B 1 85 ? -6.266 -10.609 -3.42 1 95.62 85 PHE B CA 1
ATOM 3553 C C . PHE B 1 85 ? -5.852 -10.766 -1.963 1 95.62 85 PHE B C 1
ATOM 3555 O O . PHE B 1 85 ? -5.863 -11.883 -1.427 1 95.62 85 PHE B O 1
ATOM 3562 N N . HIS B 1 86 ? -5.473 -9.672 -1.305 1 94.75 86 HIS B N 1
ATOM 3563 C CA . HIS B 1 86 ? -5.086 -9.734 0.1 1 94.75 86 HIS B CA 1
ATOM 3564 C C . HIS B 1 86 ? -5.914 -8.766 0.941 1 94.75 86 HIS B C 1
ATOM 3566 O O . HIS B 1 86 ? -5.926 -7.562 0.677 1 94.75 86 HIS B O 1
ATOM 3572 N N . GLN B 1 87 ? -6.512 -9.297 1.943 1 93 87 GLN B N 1
ATOM 3573 C CA . GLN B 1 87 ? -7.281 -8.461 2.859 1 93 87 GLN B CA 1
ATOM 3574 C C . GLN B 1 87 ? -6.359 -7.641 3.762 1 93 87 GLN B C 1
ATOM 3576 O O . GLN B 1 87 ? -6.742 -6.582 4.254 1 93 87 GLN B O 1
ATOM 3581 N N . GLN B 1 88 ? -5.23 -8.211 3.951 1 95.25 88 GLN B N 1
ATOM 3582 C CA . GLN B 1 88 ? -4.262 -7.547 4.816 1 95.25 88 GLN B CA 1
ATOM 3583 C C . GLN B 1 88 ? -2.834 -7.797 4.34 1 95.25 88 GLN B C 1
ATOM 3585 O O . GLN B 1 88 ? -2.49 -8.914 3.947 1 95.25 88 GLN B O 1
ATOM 3590 N N . TYR B 1 89 ? -1.983 -6.75 4.371 1 97.25 89 TYR B N 1
ATOM 3591 C CA . TYR B 1 89 ? -0.541 -6.848 4.18 1 97.25 89 TYR B CA 1
ATOM 3592 C C . TYR B 1 89 ? 0.176 -5.676 4.844 1 97.25 89 TYR B C 1
ATOM 3594 O O . TYR B 1 89 ? -0.466 -4.746 5.332 1 97.25 89 TYR B O 1
ATOM 3602 N N . SER B 1 90 ? 1.442 -5.785 4.949 1 97.12 90 SER B N 1
ATOM 3603 C CA . SER B 1 90 ? 2.248 -4.688 5.473 1 97.12 90 SER B CA 1
ATOM 3604 C C . SER B 1 90 ? 3.254 -4.191 4.438 1 97.12 90 SER B C 1
ATOM 3606 O O . SER B 1 90 ? 3.551 -4.895 3.471 1 97.12 90 SER B O 1
ATOM 3608 N N . VAL B 1 91 ? 3.664 -2.967 4.605 1 97.81 91 VAL B N 1
ATOM 3609 C CA . VAL B 1 91 ? 4.672 -2.367 3.736 1 97.81 91 VAL B CA 1
ATOM 3610 C C . VAL B 1 91 ? 5.859 -1.895 4.57 1 97.81 91 VAL B C 1
ATOM 3612 O O . VAL B 1 91 ? 5.68 -1.319 5.648 1 97.81 91 VAL B O 1
ATOM 3615 N N . VAL B 1 92 ? 7.031 -2.182 4.082 1 96.75 92 VAL B N 1
ATOM 3616 C CA . VAL B 1 92 ? 8.258 -1.615 4.629 1 96.75 92 VAL B CA 1
ATOM 3617 C C . VAL B 1 92 ? 9.055 -0.929 3.516 1 96.75 92 VAL B C 1
ATOM 3619 O O . VAL B 1 92 ? 9.312 -1.528 2.471 1 96.75 92 VAL B O 1
ATOM 3622 N N . ASN B 1 93 ? 9.359 0.29 3.715 1 94.81 93 ASN B N 1
ATOM 3623 C CA . ASN B 1 93 ? 10.234 1.04 2.822 1 94.81 93 ASN B CA 1
ATOM 3624 C C . ASN B 1 93 ? 11.68 1.026 3.314 1 94.81 93 ASN B C 1
ATOM 3626 O O . ASN B 1 93 ? 11.992 1.635 4.336 1 94.81 93 ASN B O 1
ATOM 3630 N N . ILE B 1 94 ? 12.539 0.42 2.564 1 92.06 94 ILE B N 1
ATOM 3631 C CA . ILE B 1 94 ? 13.922 0.21 2.973 1 92.06 94 ILE B CA 1
ATOM 3632 C C . ILE B 1 94 ? 14.82 1.242 2.297 1 92.06 94 ILE B C 1
ATOM 3634 O O . ILE B 1 94 ? 14.953 1.254 1.07 1 92.06 94 ILE B O 1
ATOM 3638 N N . PRO B 1 95 ? 15.484 2.061 3.105 1 91.62 95 PRO B N 1
ATOM 3639 C CA . PRO B 1 95 ? 16.453 2.965 2.479 1 91.62 95 PRO B CA 1
ATOM 3640 C C . PRO B 1 95 ? 17.578 2.225 1.781 1 91.62 95 PRO B C 1
ATOM 3642 O O . PRO B 1 95 ? 18.062 1.205 2.287 1 91.62 95 PRO B O 1
ATOM 3645 N N . VAL B 1 96 ? 17.953 2.67 0.638 1 89.88 96 VAL B N 1
ATOM 3646 C CA . VAL B 1 96 ? 19.047 2.043 -0.11 1 89.88 96 VAL B CA 1
ATOM 3647 C C . VAL B 1 96 ? 20.312 2.879 0.027 1 89.88 96 VAL B C 1
ATOM 3649 O O . VAL B 1 96 ? 20.266 4.109 0.012 1 89.88 96 VAL B O 1
ATOM 3652 N N . SER B 1 97 ? 21.375 2.207 0.287 1 84.06 97 SER B N 1
ATOM 3653 C CA . SER B 1 97 ? 22.672 2.842 0.45 1 84.06 97 SER B CA 1
ATOM 3654 C C . SER B 1 97 ? 23.641 2.424 -0.659 1 84.06 97 SER B C 1
ATOM 3656 O O . SER B 1 97 ? 23.469 1.366 -1.268 1 84.06 97 SER B O 1
ATOM 3658 N N . SER B 1 98 ? 24.625 3.275 -0.886 1 84.56 98 SER B N 1
ATOM 3659 C CA . SER B 1 98 ? 25.578 3.029 -1.955 1 84.56 98 SER B CA 1
ATOM 3660 C C . SER B 1 98 ? 26.328 1.716 -1.737 1 84.56 98 SER B C 1
ATOM 3662 O O . SER B 1 98 ? 26.625 0.999 -2.695 1 84.56 98 SER B O 1
ATOM 3664 N N . TRP B 1 99 ? 26.562 1.402 -0.559 1 88.12 99 TRP B N 1
ATOM 3665 C CA . TRP B 1 99 ? 27.312 0.179 -0.284 1 88.12 99 TRP B CA 1
ATOM 3666 C C . TRP B 1 99 ? 26.516 -1.051 -0.706 1 88.12 99 TRP B C 1
ATOM 3668 O O . TRP B 1 99 ? 27.094 -2.088 -1.043 1 88.12 99 TRP B O 1
ATOM 3678 N N . MET B 1 100 ? 25.219 -1.013 -0.663 1 90.19 100 MET B N 1
ATOM 3679 C CA . MET B 1 100 ? 24.359 -2.143 -1.035 1 90.19 100 MET B CA 1
ATOM 3680 C C . MET B 1 100 ? 24.547 -2.492 -2.51 1 90.19 100 MET B C 1
ATOM 3682 O O . MET B 1 100 ? 24.578 -3.668 -2.873 1 90.19 100 MET B O 1
ATOM 3686 N N . LYS B 1 101 ? 24.578 -1.477 -3.258 1 85.88 101 LYS B N 1
ATOM 3687 C CA . LYS B 1 101 ? 24.797 -1.695 -4.684 1 85.88 101 LYS B CA 1
ATOM 3688 C C . LYS B 1 101 ? 26.172 -2.34 -4.934 1 85.88 101 LYS B C 1
ATOM 3690 O O . LYS B 1 101 ? 26.281 -3.242 -5.762 1 85.88 101 LYS B O 1
ATOM 3695 N N . GLN B 1 102 ? 27.125 -1.873 -4.227 1 84.81 102 GLN B N 1
ATOM 3696 C CA . GLN B 1 102 ? 28.469 -2.449 -4.332 1 84.81 102 GLN B CA 1
ATOM 3697 C C . GLN B 1 102 ? 28.484 -3.904 -3.867 1 84.81 102 GLN B C 1
ATOM 3699 O O . GLN B 1 102 ? 29.078 -4.766 -4.516 1 84.81 102 GLN B O 1
ATOM 3704 N N . ALA B 1 103 ? 27.828 -4.078 -2.779 1 87.38 103 ALA B N 1
ATOM 3705 C CA . ALA B 1 103 ? 27.75 -5.434 -2.236 1 87.38 103 ALA B CA 1
ATOM 3706 C C . ALA B 1 103 ? 27.016 -6.367 -3.199 1 87.38 103 ALA B C 1
ATOM 3708 O O . ALA B 1 103 ? 27.422 -7.52 -3.379 1 87.38 103 ALA B O 1
ATOM 3709 N N . TRP B 1 104 ? 26 -5.898 -3.781 1 85.94 104 TRP B N 1
ATOM 3710 C CA . TRP B 1 104 ? 25.234 -6.691 -4.746 1 85.94 104 TRP B CA 1
ATOM 3711 C C . TRP B 1 104 ? 26.109 -7.066 -5.941 1 85.94 104 TRP B C 1
ATOM 3713 O O . TRP B 1 104 ? 26.062 -8.203 -6.422 1 85.94 104 TRP B O 1
ATOM 3723 N N . GLY B 1 105 ? 26.844 -6.129 -6.445 1 81.81 105 GLY B N 1
ATOM 3724 C CA . GLY B 1 105 ? 27.766 -6.434 -7.527 1 81.81 105 GLY B CA 1
ATOM 3725 C C . GLY B 1 105 ? 28.688 -7.598 -7.219 1 81.81 105 GLY B C 1
ATOM 3726 O O . GLY B 1 105 ? 28.938 -8.445 -8.078 1 81.81 105 GLY B O 1
ATOM 3727 N N . PHE B 1 106 ? 29.109 -7.707 -5.977 1 79.31 106 PHE B N 1
ATOM 3728 C CA . PHE B 1 106 ? 29.969 -8.797 -5.527 1 79.31 106 PHE B CA 1
ATOM 3729 C C . PHE B 1 106 ? 29.156 -10.062 -5.281 1 79.31 106 PHE B C 1
ATOM 3731 O O . PHE B 1 106 ? 29.578 -11.156 -5.648 1 79.31 106 PHE B O 1
ATOM 3738 N N . GLY B 1 107 ? 28.078 -9.852 -4.66 1 75.12 107 GLY B N 1
ATOM 3739 C CA . GLY B 1 107 ? 27.219 -10.969 -4.285 1 75.12 107 GLY B CA 1
ATOM 3740 C C . GLY B 1 107 ? 26.672 -11.719 -5.48 1 75.12 107 GLY B C 1
ATOM 3741 O O . GLY B 1 107 ? 26.594 -12.945 -5.465 1 75.12 107 GLY B O 1
ATOM 3742 N N . VAL B 1 108 ? 26.312 -10.961 -6.469 1 75.19 108 VAL B N 1
ATOM 3743 C CA . VAL B 1 108 ? 25.734 -11.57 -7.66 1 75.19 108 VAL B CA 1
ATOM 3744 C C . VAL B 1 108 ? 26.75 -12.5 -8.312 1 75.19 108 VAL B C 1
ATOM 3746 O O . VAL B 1 108 ? 26.391 -13.547 -8.852 1 75.19 108 VAL B O 1
ATOM 3749 N N . MET B 1 109 ? 27.953 -12.219 -8.172 1 76.06 109 MET B N 1
ATOM 3750 C CA . MET B 1 109 ? 29.016 -13 -8.797 1 76.06 109 MET B CA 1
ATOM 3751 C C . MET B 1 109 ? 29.359 -14.227 -7.965 1 76.06 109 MET B C 1
ATOM 3753 O O . MET B 1 109 ? 29.641 -15.297 -8.508 1 76.06 109 MET B O 1
ATOM 3757 N N . THR B 1 110 ? 29.234 -14.117 -6.699 1 73.5 110 THR B N 1
ATOM 3758 C CA . THR B 1 110 ? 29.703 -15.195 -5.828 1 73.5 110 THR B CA 1
ATOM 3759 C C . THR B 1 110 ? 28.531 -16 -5.297 1 73.5 110 THR B C 1
ATOM 3761 O O . THR B 1 110 ? 28.703 -17.141 -4.844 1 73.5 110 THR B O 1
ATOM 3764 N N . GLY B 1 111 ? 27.406 -15.422 -5.363 1 68.56 111 GLY B N 1
ATOM 3765 C CA . GLY B 1 111 ? 26.203 -16.016 -4.801 1 68.56 111 GLY B CA 1
ATOM 3766 C C . GLY B 1 111 ? 26.25 -16.125 -3.287 1 68.56 111 GLY B C 1
ATOM 3767 O O . GLY B 1 111 ? 25.406 -16.797 -2.682 1 68.56 111 GLY B O 1
ATOM 3768 N N . LYS B 1 112 ? 27.312 -15.578 -2.67 1 76.44 112 LYS B N 1
ATOM 3769 C CA . LYS B 1 112 ? 27.5 -15.688 -1.228 1 76.44 112 LYS B CA 1
ATOM 3770 C C . LYS B 1 112 ? 27.719 -14.32 -0.591 1 76.44 112 LYS B C 1
ATOM 3772 O O . LYS B 1 112 ? 28.109 -13.367 -1.271 1 76.44 112 LYS B O 1
ATOM 3777 N N . LEU B 1 113 ? 27.312 -14.297 0.664 1 80.19 113 LEU B N 1
ATOM 3778 C CA . LEU B 1 113 ? 27.562 -13.102 1.464 1 80.19 113 LEU B CA 1
ATOM 3779 C C . LEU B 1 113 ? 29 -13.07 1.955 1 80.19 113 LEU B C 1
ATOM 3781 O O . LEU B 1 113 ? 29.453 -14.008 2.613 1 80.19 113 LEU B O 1
ATOM 3785 N N . SER B 1 114 ? 29.75 -12.07 1.493 1 79.19 114 SER B N 1
ATOM 3786 C CA . SER B 1 114 ? 31.125 -11.922 1.975 1 79.19 114 SER B CA 1
ATOM 3787 C C . SER B 1 114 ? 31.141 -11.43 3.418 1 79.19 114 SER B C 1
ATOM 3789 O O . SER B 1 114 ? 30.172 -10.867 3.906 1 79.19 114 SER B O 1
ATOM 3791 N N . LYS B 1 115 ? 32.25 -11.719 4.129 1 79.75 115 LYS B N 1
ATOM 3792 C CA . LYS B 1 115 ? 32.406 -11.273 5.512 1 79.75 115 LYS B CA 1
ATOM 3793 C C . LYS B 1 115 ? 32.312 -9.758 5.609 1 79.75 115 LYS B C 1
ATOM 3795 O O . LYS B 1 115 ? 31.688 -9.227 6.535 1 79.75 115 LYS B O 1
ATOM 3800 N N . LEU B 1 116 ? 33.031 -9.055 4.699 1 77.25 116 LEU B N 1
ATOM 3801 C CA . LEU B 1 116 ? 32.969 -7.602 4.66 1 77.25 116 LEU B CA 1
ATOM 3802 C C . LEU B 1 116 ? 31.531 -7.113 4.543 1 77.25 116 LEU B C 1
ATOM 3804 O O . LEU B 1 116 ? 31.125 -6.203 5.262 1 77.25 116 LEU B O 1
ATOM 3808 N N . HIS B 1 117 ? 30.797 -7.766 3.84 1 85.62 117 HIS B N 1
ATOM 3809 C CA . HIS B 1 117 ? 29.422 -7.316 3.629 1 85.62 117 HIS B CA 1
ATOM 3810 C C . HIS B 1 117 ? 28.531 -7.688 4.812 1 85.62 117 HIS B C 1
ATOM 3812 O O . HIS B 1 117 ? 27.547 -7 5.098 1 85.62 117 HIS B O 1
ATOM 3818 N N . SER B 1 118 ? 29 -8.617 5.559 1 88.81 118 SER B N 1
ATOM 3819 C CA . SER B 1 118 ? 28.25 -8.992 6.75 1 88.81 118 SER B CA 1
ATOM 3820 C C . SER B 1 118 ? 28.297 -7.887 7.801 1 88.81 118 SER B C 1
ATOM 3822 O O . SER B 1 118 ? 27.297 -7.613 8.469 1 88.81 118 SER B O 1
ATOM 3824 N N . GLU B 1 119 ? 29.391 -7.246 7.934 1 91.69 119 GLU B N 1
ATOM 3825 C CA . GLU B 1 119 ? 29.516 -6.133 8.875 1 91.69 119 GLU B CA 1
ATOM 3826 C C . GLU B 1 119 ? 28.672 -4.941 8.438 1 91.69 119 GLU B C 1
ATOM 3828 O O . GLU B 1 119 ? 28.062 -4.27 9.273 1 91.69 119 GLU B O 1
ATOM 3833 N N . ASP B 1 120 ? 28.703 -4.766 7.145 1 93.06 120 ASP B N 1
ATOM 3834 C CA . ASP B 1 120 ? 27.875 -3.691 6.605 1 93.06 120 ASP B CA 1
ATOM 3835 C C . ASP B 1 120 ? 26.391 -3.953 6.879 1 93.06 120 ASP B C 1
ATOM 3837 O O . ASP B 1 120 ? 25.656 -3.035 7.23 1 93.06 120 ASP B O 1
ATOM 3841 N N . VAL B 1 121 ? 26.031 -5.172 6.77 1 95.06 121 VAL B N 1
ATOM 3842 C CA . VAL B 1 121 ? 24.641 -5.559 7.012 1 95.06 121 VAL B CA 1
ATOM 3843 C C . VAL B 1 121 ? 24.297 -5.328 8.484 1 95.06 121 VAL B C 1
ATOM 3845 O O . VAL B 1 121 ? 23.25 -4.75 8.797 1 95.06 121 VAL B O 1
ATOM 3848 N N . ASP B 1 122 ? 25.188 -5.727 9.352 1 95.44 122 ASP B N 1
ATOM 3849 C CA . ASP B 1 122 ? 24.953 -5.566 10.781 1 95.44 122 ASP B CA 1
ATOM 3850 C C . ASP B 1 122 ? 24.812 -4.094 11.156 1 95.44 122 ASP B C 1
ATOM 3852 O O . ASP B 1 122 ? 23.938 -3.723 11.93 1 95.44 122 ASP B O 1
ATOM 3856 N N . SER B 1 123 ? 25.656 -3.301 10.586 1 94.81 123 SER B N 1
ATOM 3857 C CA . SER B 1 123 ? 25.609 -1.865 10.836 1 94.81 123 SER B CA 1
ATOM 3858 C C . SER B 1 123 ? 24.312 -1.257 10.305 1 94.81 123 SER B C 1
ATOM 3860 O O . SER B 1 123 ? 23.703 -0.413 10.969 1 94.81 123 SER B O 1
ATOM 3862 N N . TYR B 1 124 ? 23.953 -1.687 9.164 1 95.44 124 TYR B N 1
ATOM 3863 C CA . TYR B 1 124 ? 22.719 -1.206 8.547 1 95.44 124 TYR B CA 1
ATOM 3864 C C . TYR B 1 124 ? 21.5 -1.562 9.398 1 95.44 124 TYR B C 1
ATOM 3866 O O . TYR B 1 124 ? 20.641 -0.716 9.641 1 95.44 124 TYR B O 1
ATOM 3874 N N . VAL B 1 125 ? 21.469 -2.768 9.844 1 95.75 125 VAL B N 1
ATOM 3875 C CA . VAL B 1 125 ? 20.344 -3.264 10.641 1 95.75 125 VAL B CA 1
ATOM 3876 C C . VAL B 1 125 ? 20.297 -2.51 11.969 1 95.75 125 VAL B C 1
ATOM 3878 O O . VAL B 1 125 ? 19.203 -2.154 12.438 1 95.75 125 VAL B O 1
ATOM 3881 N N . ALA B 1 126 ? 21.391 -2.217 12.523 1 94.81 126 ALA B N 1
ATOM 3882 C CA . ALA B 1 126 ? 21.438 -1.498 13.797 1 94.81 126 ALA B CA 1
ATOM 3883 C C . ALA B 1 126 ? 20.812 -0.113 13.672 1 94.81 126 ALA B C 1
ATOM 3885 O O . ALA B 1 126 ? 20.188 0.376 14.609 1 94.81 126 ALA B O 1
ATOM 3886 N N . VAL B 1 127 ? 20.922 0.444 12.531 1 93.62 127 VAL B N 1
ATOM 3887 C CA . VAL B 1 127 ? 20.469 1.814 12.312 1 93.62 127 VAL B CA 1
ATOM 3888 C C . VAL B 1 127 ? 19 1.815 11.883 1 93.62 127 VAL B C 1
ATOM 3890 O O . VAL B 1 127 ? 18.234 2.672 12.312 1 93.62 127 VAL B O 1
ATOM 3893 N N . HIS B 1 128 ? 18.594 0.848 11.109 1 93.62 128 HIS B N 1
ATOM 3894 C CA . HIS B 1 128 ? 17.328 0.989 10.383 1 93.62 128 HIS B CA 1
ATOM 3895 C C . HIS B 1 128 ? 16.266 0.062 10.953 1 93.62 128 HIS B C 1
ATOM 3897 O O . HIS B 1 128 ? 15.094 0.165 10.594 1 93.62 128 HIS B O 1
ATOM 3903 N N . ASN B 1 129 ? 16.656 -0.822 11.828 1 93.81 129 ASN B N 1
ATOM 3904 C CA . ASN B 1 129 ? 15.688 -1.725 12.43 1 93.81 129 ASN B CA 1
ATOM 3905 C C . ASN B 1 129 ? 14.945 -1.059 13.578 1 93.81 129 ASN B C 1
ATOM 3907 O O . ASN B 1 129 ? 15 -1.537 14.719 1 93.81 129 ASN B O 1
ATOM 3911 N N . LYS B 1 130 ? 14.172 -0.074 13.281 1 91.06 130 LYS B N 1
ATOM 3912 C CA . LYS B 1 130 ? 13.383 0.647 14.273 1 91.06 130 LYS B CA 1
ATOM 3913 C C . LYS B 1 130 ? 12.289 -0.246 14.859 1 91.06 130 LYS B C 1
ATOM 3915 O O . LYS B 1 130 ? 11.977 -1.298 14.305 1 91.06 130 LYS B O 1
ATOM 3920 N N . GLN B 1 131 ? 11.727 0.193 15.906 1 88.75 131 GLN B N 1
ATOM 3921 C CA . GLN B 1 131 ? 10.766 -0.611 16.656 1 88.75 131 GLN B CA 1
ATOM 3922 C C . GLN B 1 131 ? 9.562 -0.983 15.797 1 88.75 131 GLN B C 1
ATOM 3924 O O . GLN B 1 131 ? 9.086 -2.119 15.836 1 88.75 131 GLN B O 1
ATOM 3929 N N . SER B 1 132 ? 9.117 -0.092 15.039 1 87.5 132 SER B N 1
ATOM 3930 C CA . SER B 1 132 ? 7.953 -0.342 14.195 1 87.5 132 SER B CA 1
ATOM 3931 C C . SER B 1 132 ? 8.242 -1.43 13.164 1 87.5 132 SER B C 1
ATOM 3933 O O . SER B 1 132 ? 7.387 -2.271 12.883 1 87.5 132 SER B O 1
ATOM 3935 N N . ILE B 1 133 ? 9.398 -1.45 12.625 1 92.81 133 ILE B N 1
ATOM 3936 C CA . ILE B 1 133 ? 9.812 -2.436 11.633 1 92.81 133 ILE B CA 1
ATOM 3937 C C . ILE B 1 133 ? 10.031 -3.789 12.305 1 92.81 133 ILE B C 1
ATOM 3939 O O . ILE B 1 133 ? 9.547 -4.816 11.828 1 92.81 133 ILE B O 1
ATOM 3943 N N . LYS B 1 134 ? 10.734 -3.691 13.422 1 92.56 134 LYS B N 1
ATOM 3944 C CA . LYS B 1 134 ? 11.008 -4.906 14.188 1 92.56 134 LYS B CA 1
ATOM 3945 C C . LYS B 1 134 ? 9.711 -5.621 14.562 1 92.56 134 LYS B C 1
ATOM 3947 O O . LYS B 1 134 ? 9.602 -6.836 14.398 1 92.56 134 LYS B O 1
ATOM 3952 N N . GLN B 1 135 ? 8.781 -4.879 14.961 1 91.06 135 GLN B N 1
ATOM 3953 C CA . GLN B 1 135 ? 7.523 -5.445 15.43 1 91.06 135 GLN B CA 1
ATOM 3954 C C . GLN B 1 135 ? 6.777 -6.137 14.289 1 91.06 135 GLN B C 1
ATOM 3956 O O . GLN B 1 135 ? 6.25 -7.238 14.461 1 91.06 135 GLN B O 1
ATOM 3961 N N . VAL B 1 136 ? 6.738 -5.523 13.18 1 92.12 136 VAL B N 1
ATOM 3962 C CA . VAL B 1 136 ? 5.984 -6.09 12.062 1 92.12 136 VAL B CA 1
ATOM 3963 C C . VAL B 1 136 ? 6.711 -7.32 11.523 1 92.12 136 VAL B C 1
ATOM 3965 O O . VAL B 1 136 ? 6.078 -8.328 11.211 1 92.12 136 VAL B O 1
ATOM 3968 N N . LEU B 1 137 ? 8.008 -7.316 11.453 1 93.62 137 LEU B N 1
ATOM 3969 C CA . LEU B 1 137 ? 8.781 -8.398 10.844 1 93.62 137 LEU B CA 1
ATOM 3970 C C . LEU B 1 137 ? 8.867 -9.594 11.773 1 93.62 137 LEU B C 1
ATOM 3972 O O . LEU B 1 137 ? 8.859 -10.742 11.32 1 93.62 137 LEU B O 1
ATOM 3976 N N . GLU B 1 138 ? 8.859 -9.32 12.992 1 91.12 138 GLU B N 1
ATOM 3977 C CA . GLU B 1 138 ? 9.164 -10.406 13.914 1 91.12 138 GLU B CA 1
ATOM 3978 C C . GLU B 1 138 ? 7.887 -11.008 14.5 1 91.12 138 GLU B C 1
ATOM 3980 O O . GLU B 1 138 ? 7.922 -12.062 15.133 1 91.12 138 GLU B O 1
ATOM 3985 N N . SER B 1 139 ? 6.766 -10.32 14.297 1 87.38 139 SER B N 1
ATOM 3986 C CA . SER B 1 139 ? 5.508 -10.797 14.859 1 87.38 139 SER B CA 1
ATOM 3987 C C . SER B 1 139 ? 5.012 -12.047 14.141 1 87.38 139 SER B C 1
ATOM 3989 O O . SER B 1 139 ? 4.215 -12.812 14.688 1 87.38 139 SER B O 1
ATOM 3991 N N . LYS B 1 140 ? 5.402 -12.227 12.93 1 89.44 140 LYS B N 1
ATOM 3992 C CA . LYS B 1 140 ? 5.023 -13.391 12.133 1 89.44 140 LYS B CA 1
ATOM 3993 C C . LYS B 1 140 ? 5.996 -13.602 10.977 1 89.44 140 LYS B C 1
ATOM 3995 O O . LYS B 1 140 ? 6.988 -12.883 10.852 1 89.44 140 LYS B O 1
ATOM 4000 N N . LYS B 1 141 ? 5.75 -14.664 10.242 1 94.44 141 LYS B N 1
ATOM 4001 C CA . LYS B 1 141 ? 6.574 -14.969 9.078 1 94.44 141 LYS B CA 1
ATOM 4002 C C . LYS B 1 141 ? 5.977 -14.367 7.812 1 94.44 141 LYS B C 1
ATOM 4004 O O . LYS B 1 141 ? 4.754 -14.297 7.668 1 94.44 141 LYS B O 1
ATOM 4009 N N . HIS B 1 142 ? 6.926 -13.992 6.93 1 96.62 142 HIS B N 1
ATOM 4010 C CA . HIS B 1 142 ? 6.422 -13.227 5.797 1 96.62 142 HIS B CA 1
ATOM 4011 C C . HIS B 1 142 ? 6.953 -13.781 4.48 1 96.62 142 HIS B C 1
ATOM 4013 O O . HIS B 1 142 ? 8.086 -14.266 4.418 1 96.62 142 HIS B O 1
ATOM 4019 N N . PHE B 1 143 ? 6.141 -13.797 3.443 1 97.19 143 PHE B N 1
ATOM 4020 C CA . PHE B 1 143 ? 6.574 -13.758 2.053 1 97.19 143 PHE B CA 1
ATOM 4021 C C . PHE B 1 143 ? 6.738 -12.32 1.573 1 97.19 143 PHE B C 1
ATOM 4023 O O . PHE B 1 143 ? 5.836 -11.5 1.742 1 97.19 143 PHE B O 1
ATOM 4030 N N . ILE B 1 144 ? 7.871 -11.969 0.955 1 97.25 144 ILE B N 1
ATOM 4031 C CA . ILE B 1 144 ? 8.172 -10.57 0.691 1 97.25 144 ILE B CA 1
ATOM 4032 C C . ILE B 1 144 ? 8.391 -10.359 -0.805 1 97.25 144 ILE B C 1
ATOM 4034 O O . ILE B 1 144 ? 9.07 -11.156 -1.456 1 97.25 144 ILE B O 1
ATOM 4038 N N . ARG B 1 145 ? 7.75 -9.273 -1.286 1 96 145 ARG B N 1
ATOM 4039 C CA . ARG B 1 145 ? 7.934 -8.891 -2.684 1 96 145 ARG B CA 1
ATOM 4040 C C . ARG B 1 145 ? 8.094 -7.383 -2.824 1 96 145 ARG B C 1
ATOM 4042 O O . ARG B 1 145 ? 7.574 -6.617 -2.004 1 96 145 ARG B O 1
ATOM 4049 N N . SER B 1 146 ? 8.852 -7 -3.828 1 94.75 146 SER B N 1
ATOM 4050 C CA . SER B 1 146 ? 8.734 -5.656 -4.387 1 94.75 146 SER B CA 1
ATOM 4051 C C . SER B 1 146 ? 7.629 -5.59 -5.438 1 94.75 146 SER B C 1
ATOM 4053 O O . SER B 1 146 ? 6.848 -6.531 -5.582 1 94.75 146 SER B O 1
ATOM 4055 N N . ASP B 1 147 ? 7.527 -4.496 -6.102 1 92.75 147 ASP B N 1
ATOM 4056 C CA . ASP B 1 147 ? 6.543 -4.398 -7.176 1 92.75 147 ASP B CA 1
ATOM 4057 C C . ASP B 1 147 ? 6.871 -5.359 -8.312 1 92.75 147 ASP B C 1
ATOM 4059 O O . ASP B 1 147 ? 5.969 -5.891 -8.961 1 92.75 147 ASP B O 1
ATOM 4063 N N . HIS B 1 148 ? 8.148 -5.742 -8.367 1 89.81 148 HIS B N 1
ATOM 4064 C CA . HIS B 1 148 ? 8.539 -6.445 -9.578 1 89.81 148 HIS B CA 1
ATOM 4065 C C . HIS B 1 148 ? 8.898 -7.898 -9.289 1 89.81 148 HIS B C 1
ATOM 4067 O O . HIS B 1 148 ? 8.672 -8.781 -10.125 1 89.81 148 HIS B O 1
ATOM 4073 N N . VAL B 1 149 ? 9.523 -8.086 -8.188 1 92.31 149 VAL B N 1
ATOM 4074 C CA . VAL B 1 149 ? 10.031 -9.43 -7.93 1 92.31 149 VAL B CA 1
ATOM 4075 C C . VAL B 1 149 ? 9.938 -9.742 -6.438 1 92.31 149 VAL B C 1
ATOM 4077 O O . VAL B 1 149 ? 9.883 -8.828 -5.609 1 92.31 149 VAL B O 1
ATOM 4080 N N . SER B 1 150 ? 9.906 -11.031 -6.188 1 93.62 150 SER B N 1
ATOM 4081 C CA . SER B 1 150 ? 10.086 -11.477 -4.809 1 93.62 150 SER B CA 1
ATOM 4082 C C . SER B 1 150 ? 11.57 -11.57 -4.449 1 93.62 150 SER B C 1
ATOM 4084 O O . SER B 1 150 ? 12.438 -11.406 -5.309 1 93.62 150 SER B O 1
ATOM 4086 N N . LEU B 1 151 ? 11.875 -11.883 -3.223 1 92.94 151 LEU B N 1
ATOM 4087 C CA . LEU B 1 151 ? 13.258 -12 -2.77 1 92.94 151 LEU B CA 1
ATOM 4088 C C . LEU B 1 151 ? 13.758 -13.43 -2.914 1 92.94 151 LEU B C 1
ATOM 4090 O O . LEU B 1 151 ? 14.812 -13.781 -2.385 1 92.94 151 LEU B O 1
ATOM 4094 N N . LYS B 1 152 ? 13.102 -14.219 -3.678 1 91.69 152 LYS B N 1
ATOM 4095 C CA . LYS B 1 152 ? 13.305 -15.664 -3.709 1 91.69 152 LYS B CA 1
ATOM 4096 C C . LYS B 1 152 ? 14.68 -16.016 -4.258 1 91.69 152 LYS B C 1
ATOM 4098 O O . LYS B 1 152 ? 15.148 -17.141 -4.098 1 91.69 152 LYS B O 1
ATOM 4103 N N . ARG B 1 153 ? 15.312 -15.148 -4.902 1 89.31 153 ARG B N 1
ATOM 4104 C CA . ARG B 1 153 ? 16.594 -15.469 -5.523 1 89.31 153 ARG B CA 1
ATOM 4105 C C . ARG B 1 153 ? 17.75 -14.977 -4.664 1 89.31 153 ARG B C 1
ATOM 4107 O O . ARG B 1 153 ? 18.906 -15.023 -5.09 1 89.31 153 ARG B O 1
ATOM 4114 N N . GLY B 1 154 ? 17.453 -14.5 -3.521 1 90.06 154 GLY B N 1
ATOM 4115 C CA . GLY B 1 154 ? 18.469 -14.172 -2.541 1 90.06 154 GLY B CA 1
ATOM 4116 C C . GLY B 1 154 ? 18.906 -15.359 -1.706 1 90.06 154 GLY B C 1
ATOM 4117 O O . GLY B 1 154 ? 18.422 -16.469 -1.905 1 90.06 154 GLY B O 1
ATOM 4118 N N . VAL B 1 155 ? 19.75 -15.117 -0.775 1 90.56 155 VAL B N 1
ATOM 4119 C CA . VAL B 1 155 ? 20.406 -16.172 -0.011 1 90.56 155 VAL B CA 1
ATOM 4120 C C . VAL B 1 155 ? 19.391 -16.922 0.831 1 90.56 155 VAL B C 1
ATOM 4122 O O . VAL B 1 155 ? 19.578 -18.094 1.141 1 90.56 155 VAL B O 1
ATOM 4125 N N . HIS B 1 156 ? 18.312 -16.266 1.146 1 93.44 156 HIS B N 1
ATOM 4126 C CA . HIS B 1 156 ? 17.312 -16.922 1.987 1 93.44 156 HIS B CA 1
ATOM 4127 C C . HIS B 1 156 ? 16.156 -17.453 1.154 1 93.44 156 HIS B C 1
ATOM 4129 O O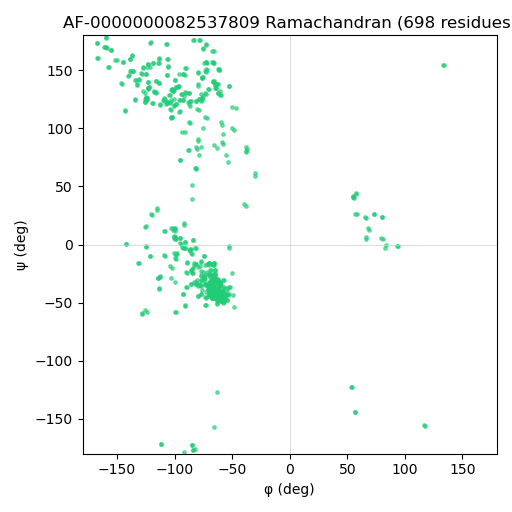 . HIS B 1 156 ? 15.102 -17.797 1.696 1 93.44 156 HIS B O 1
ATOM 4135 N N . ASN B 1 157 ? 16.328 -17.359 -0.108 1 92.12 157 ASN B N 1
ATOM 4136 C CA . ASN B 1 157 ? 15.336 -17.891 -1.039 1 92.12 157 ASN B CA 1
ATOM 4137 C C . ASN B 1 157 ? 13.961 -17.281 -0.797 1 92.12 157 ASN B C 1
ATOM 4139 O O . ASN B 1 157 ? 13.828 -16.078 -0.596 1 92.12 157 ASN B O 1
ATOM 4143 N N . ALA B 1 158 ? 12.93 -18.016 -0.961 1 91.62 158 ALA B N 1
ATOM 4144 C CA . ALA B 1 158 ? 11.578 -17.469 -0.848 1 91.62 158 ALA B CA 1
ATOM 4145 C C . ALA B 1 158 ? 11.258 -17.109 0.598 1 91.62 158 ALA B C 1
ATOM 4147 O O . ALA B 1 158 ? 10.312 -16.359 0.857 1 91.62 158 ALA B O 1
ATOM 4148 N N . GLY B 1 159 ? 12.047 -17.656 1.522 1 94.06 159 GLY B N 1
ATOM 4149 C CA . GLY B 1 159 ? 11.758 -17.453 2.934 1 94.06 159 GLY B CA 1
ATOM 4150 C C . GLY B 1 159 ? 11.438 -18.734 3.668 1 94.06 159 GLY B C 1
ATOM 4151 O O . GLY B 1 159 ? 11.828 -19.828 3.232 1 94.06 159 GLY B O 1
ATOM 4152 N N . PRO B 1 160 ? 10.695 -18.484 4.777 1 96.75 160 PRO B N 1
ATOM 4153 C CA . PRO B 1 160 ? 10.039 -17.266 5.285 1 96.75 160 PRO B CA 1
ATOM 4154 C C . PRO B 1 160 ? 11.031 -16.25 5.824 1 96.75 160 PRO B C 1
ATOM 4156 O O . PRO B 1 160 ? 12.078 -16.609 6.363 1 96.75 160 PRO B O 1
ATOM 4159 N N . TYR B 1 161 ? 10.664 -14.953 5.742 1 97.62 161 TYR B N 1
ATOM 4160 C CA . TYR B 1 161 ? 11.422 -13.836 6.293 1 97.62 161 TYR B CA 1
ATOM 4161 C C . TYR B 1 161 ? 10.844 -13.391 7.633 1 97.62 161 TYR B C 1
ATOM 4163 O O . TYR B 1 161 ? 9.625 -13.352 7.809 1 97.62 161 TYR B O 1
ATOM 4171 N N . SER B 1 162 ? 11.719 -13.031 8.578 1 96.69 162 SER B N 1
ATOM 4172 C CA . SER B 1 162 ? 11.219 -12.695 9.906 1 96.69 162 SER B CA 1
ATOM 4173 C C . SER B 1 162 ? 11.992 -11.531 10.516 1 96.69 162 SER B C 1
ATOM 4175 O O . SER B 1 162 ? 11.734 -11.141 11.656 1 96.69 162 SER B O 1
ATOM 4177 N N . ASN B 1 163 ? 12.945 -10.992 9.812 1 96.81 163 ASN B N 1
ATOM 4178 C CA . ASN B 1 163 ? 13.68 -9.852 10.328 1 96.81 163 ASN B CA 1
ATOM 4179 C C . ASN B 1 163 ? 14.367 -9.07 9.211 1 96.81 163 ASN B C 1
ATOM 4181 O O . ASN B 1 163 ? 14.5 -9.57 8.094 1 96.81 163 ASN B O 1
ATOM 4185 N N . LEU B 1 164 ? 14.867 -7.922 9.586 1 97.06 164 LEU B N 1
ATOM 4186 C CA . LEU B 1 164 ? 15.438 -7.004 8.602 1 97.06 164 LEU B CA 1
ATOM 4187 C C . LEU B 1 164 ? 16.766 -7.543 8.062 1 97.06 164 LEU B C 1
ATOM 4189 O O . LEU B 1 164 ? 17.078 -7.352 6.891 1 97.06 164 LEU B O 1
ATOM 4193 N N . LYS B 1 165 ? 17.5 -8.219 8.852 1 96.5 165 LYS B N 1
ATOM 4194 C CA . LYS B 1 165 ? 18.781 -8.758 8.422 1 96.5 165 LYS B CA 1
ATOM 4195 C C . LYS B 1 165 ? 18.625 -9.719 7.246 1 96.5 165 LYS B C 1
ATOM 4197 O O . LYS B 1 165 ? 19.328 -9.609 6.246 1 96.5 165 LYS B O 1
ATOM 4202 N N . MET B 1 166 ? 17.703 -10.617 7.336 1 96.19 166 MET B N 1
ATOM 4203 C CA . MET B 1 166 ? 17.422 -11.562 6.262 1 96.19 166 MET B CA 1
ATOM 4204 C C . MET B 1 166 ? 17.078 -10.828 4.969 1 96.19 166 MET B C 1
ATOM 4206 O O . MET B 1 166 ? 17.516 -11.227 3.891 1 96.19 166 MET B O 1
ATOM 4210 N N . ILE B 1 167 ? 16.297 -9.82 5.133 1 96.62 167 ILE B N 1
ATOM 4211 C CA . ILE B 1 167 ? 15.844 -9.055 3.977 1 96.62 167 ILE B CA 1
ATOM 4212 C C . ILE B 1 167 ? 17.047 -8.414 3.281 1 96.62 167 ILE B C 1
ATOM 4214 O O . ILE B 1 167 ? 17.219 -8.578 2.072 1 96.62 167 ILE B O 1
ATOM 4218 N N . VAL B 1 168 ? 17.859 -7.797 4.027 1 95.06 168 VAL B N 1
ATOM 4219 C CA . VAL B 1 168 ? 19.016 -7.082 3.467 1 95.06 168 VAL B CA 1
ATOM 4220 C C . VAL B 1 168 ? 19.984 -8.078 2.838 1 95.06 168 VAL B C 1
ATOM 4222 O O . VAL B 1 168 ? 20.5 -7.84 1.742 1 95.06 168 VAL B O 1
ATOM 4225 N N . GLU B 1 169 ? 20.156 -9.148 3.504 1 93.81 169 GLU B N 1
ATOM 4226 C CA . GLU B 1 169 ? 21.047 -10.18 2.963 1 93.81 169 GLU B CA 1
ATOM 4227 C C . GLU B 1 169 ? 20.531 -10.688 1.617 1 93.81 169 GLU B C 1
ATOM 4229 O O . GLU B 1 169 ? 21.328 -10.891 0.688 1 93.81 169 GLU B O 1
ATOM 4234 N N . SER B 1 170 ? 19.328 -10.883 1.505 1 92.94 170 SER B N 1
ATOM 4235 C CA . SER B 1 170 ? 18.766 -11.359 0.244 1 92.94 170 SER B CA 1
ATOM 4236 C C . SER B 1 170 ? 18.828 -10.281 -0.831 1 92.94 170 SER B C 1
ATOM 4238 O O . SER B 1 170 ? 19.078 -10.57 -1.999 1 92.94 170 SER B O 1
ATOM 4240 N N . LEU B 1 171 ? 18.609 -9.062 -0.46 1 91.94 171 LEU B N 1
ATOM 4241 C CA . LEU B 1 171 ? 18.656 -7.953 -1.411 1 91.94 171 LEU B CA 1
ATOM 4242 C C . LEU B 1 171 ? 20.031 -7.836 -2.053 1 91.94 171 LEU B C 1
ATOM 4244 O O . LEU B 1 171 ? 20.141 -7.531 -3.242 1 91.94 171 LEU B O 1
ATOM 4248 N N . ILE B 1 172 ? 21.047 -8.156 -1.321 1 90.94 172 ILE B N 1
ATOM 4249 C CA . ILE B 1 172 ? 22.391 -7.883 -1.831 1 90.94 172 ILE B CA 1
ATOM 4250 C C . ILE B 1 172 ? 22.984 -9.156 -2.424 1 90.94 172 ILE B C 1
ATOM 4252 O O . ILE B 1 172 ? 24.141 -9.18 -2.834 1 90.94 172 ILE B O 1
ATOM 4256 N N . THR B 1 173 ? 22.188 -10.234 -2.475 1 90.19 173 THR B N 1
ATOM 4257 C CA . THR B 1 173 ? 22.719 -11.484 -3.008 1 90.19 173 THR B CA 1
ATOM 4258 C C . THR B 1 173 ? 21.859 -12 -4.152 1 90.19 173 THR B C 1
ATOM 4260 O O . THR B 1 173 ? 22.141 -13.047 -4.734 1 90.19 173 THR B O 1
ATOM 4263 N N . THR B 1 174 ? 20.844 -11.289 -4.43 1 88.62 174 THR B N 1
ATOM 4264 C CA . THR B 1 174 ? 19.922 -11.734 -5.473 1 88.62 174 THR B CA 1
ATOM 4265 C C . THR B 1 174 ? 20.594 -11.703 -6.84 1 88.62 174 THR B C 1
ATOM 4267 O O . THR B 1 174 ? 21.562 -10.961 -7.043 1 88.62 174 THR B O 1
ATOM 4270 N N . ASP B 1 175 ? 20.078 -12.477 -7.707 1 85.94 175 ASP B N 1
ATOM 4271 C CA . ASP B 1 175 ? 20.641 -12.492 -9.055 1 85.94 175 ASP B CA 1
ATOM 4272 C C . ASP B 1 175 ? 20.219 -11.25 -9.836 1 85.94 175 ASP B C 1
ATOM 4274 O O . ASP B 1 175 ? 19.359 -10.492 -9.391 1 85.94 175 ASP B O 1
ATOM 4278 N N . THR B 1 176 ? 20.797 -10.969 -10.977 1 78.44 176 THR B N 1
ATOM 4279 C CA . THR B 1 176 ? 20.656 -9.75 -11.758 1 78.44 176 THR B CA 1
ATOM 4280 C C . THR B 1 176 ? 19.219 -9.57 -12.227 1 78.44 176 THR B C 1
ATOM 4282 O O . THR B 1 176 ? 18.672 -8.461 -12.188 1 78.44 176 THR B O 1
ATOM 4285 N N . GLY B 1 177 ? 18.609 -10.617 -12.609 1 78.38 177 GLY B N 1
ATOM 4286 C CA . GLY B 1 177 ? 17.266 -10.531 -13.148 1 78.38 177 GLY B CA 1
ATOM 4287 C C . GLY B 1 177 ? 16.203 -10.289 -12.078 1 78.38 177 GLY B C 1
ATOM 4288 O O . GLY B 1 177 ? 15.07 -9.922 -12.391 1 78.38 177 GLY B O 1
ATOM 4289 N N . HIS B 1 178 ? 16.625 -10.406 -10.867 1 84.38 178 HIS B N 1
ATOM 4290 C CA . HIS B 1 178 ? 15.664 -10.289 -9.773 1 84.38 178 HIS B CA 1
ATOM 4291 C C . HIS B 1 178 ? 16.094 -9.219 -8.781 1 84.38 178 HIS B C 1
ATOM 4293 O O . HIS B 1 178 ? 15.609 -9.188 -7.641 1 84.38 178 HIS B O 1
ATOM 4299 N N . SER B 1 179 ? 16.984 -8.422 -9.203 1 85.75 179 SER B N 1
ATOM 4300 C CA . SER B 1 179 ? 17.453 -7.395 -8.289 1 85.75 179 SER B CA 1
ATOM 4301 C C . SER B 1 179 ? 16.484 -6.215 -8.227 1 85.75 179 SER B C 1
ATOM 4303 O O . SER B 1 179 ? 15.992 -5.762 -9.266 1 85.75 179 SER B O 1
ATOM 4305 N N . VAL B 1 180 ? 16.297 -5.805 -6.973 1 85.94 180 VAL B N 1
ATOM 4306 C CA . VAL B 1 180 ? 15.477 -4.613 -6.773 1 85.94 180 VAL B CA 1
ATOM 4307 C C . VAL B 1 180 ? 16.375 -3.393 -6.594 1 85.94 180 VAL B C 1
ATOM 4309 O O . VAL B 1 180 ? 15.891 -2.264 -6.492 1 85.94 180 VAL B O 1
ATOM 4312 N N . LEU B 1 181 ? 17.641 -3.662 -6.504 1 84.06 181 LEU B N 1
ATOM 4313 C CA . LEU B 1 181 ? 18.609 -2.576 -6.34 1 84.06 181 LEU B CA 1
ATOM 4314 C C . LEU B 1 181 ? 19 -1.984 -7.691 1 84.06 181 LEU B C 1
ATOM 4316 O O . LEU B 1 181 ? 20.172 -1.942 -8.039 1 84.06 181 LEU B O 1
ATOM 4320 N N . ASN B 1 182 ? 17.938 -1.653 -8.422 1 72.81 182 ASN B N 1
ATOM 4321 C CA . ASN B 1 182 ? 18.125 -1.073 -9.75 1 72.81 182 ASN B CA 1
ATOM 4322 C C . ASN B 1 182 ? 18.156 0.451 -9.695 1 72.81 182 ASN B C 1
ATOM 4324 O O . ASN B 1 182 ? 18.031 1.042 -8.625 1 72.81 182 ASN B O 1
ATOM 4328 N N . ASP B 1 183 ? 18.281 0.972 -10.773 1 65.12 183 ASP B N 1
ATOM 4329 C CA . ASP B 1 183 ? 18.469 2.414 -10.875 1 65.12 183 ASP B CA 1
ATOM 4330 C C . ASP B 1 183 ? 17.25 3.176 -10.391 1 65.12 183 ASP B C 1
ATOM 4332 O O . ASP B 1 183 ? 17.375 4.188 -9.695 1 65.12 183 ASP B O 1
ATOM 4336 N N . LYS B 1 184 ? 16.109 2.648 -10.688 1 69.62 184 LYS B N 1
ATOM 4337 C CA . LYS B 1 184 ? 14.898 3.357 -10.297 1 69.62 184 LYS B CA 1
ATOM 4338 C C . LYS B 1 184 ? 14.766 3.441 -8.781 1 69.62 184 LYS B C 1
ATOM 4340 O O . LYS B 1 184 ? 14.492 4.512 -8.234 1 69.62 184 LYS B O 1
ATOM 4345 N N . ASN B 1 185 ? 15.047 2.369 -8.164 1 71.81 185 ASN B N 1
ATOM 4346 C CA . ASN B 1 185 ? 14.93 2.344 -6.711 1 71.81 185 ASN B CA 1
ATOM 4347 C C . ASN B 1 185 ? 16.062 3.105 -6.039 1 71.81 185 ASN B C 1
ATOM 4349 O O . ASN B 1 185 ? 15.883 3.693 -4.973 1 71.81 185 ASN B O 1
ATOM 4353 N N . PHE B 1 186 ? 17.141 3.102 -6.68 1 69.88 186 PHE B N 1
ATOM 4354 C CA . PHE B 1 186 ? 18.234 3.887 -6.145 1 69.88 186 PHE B CA 1
ATOM 4355 C C . PHE B 1 186 ? 17.953 5.379 -6.277 1 69.88 186 PHE B C 1
ATOM 4357 O O . PHE B 1 186 ? 18.266 6.16 -5.375 1 69.88 186 PHE B O 1
ATOM 4364 N N . GLU B 1 187 ? 17.375 5.656 -7.344 1 73.44 187 GLU B N 1
ATOM 4365 C CA . GLU B 1 187 ? 17.031 7.059 -7.551 1 73.44 187 GLU B CA 1
ATOM 4366 C C . GLU B 1 187 ? 16.016 7.539 -6.52 1 73.44 187 GLU B C 1
ATOM 4368 O O . GLU B 1 187 ? 16.109 8.672 -6.039 1 73.44 187 GLU B O 1
ATOM 4373 N N . SER B 1 188 ? 15.188 6.668 -6.105 1 78.44 188 SER B N 1
ATOM 4374 C CA . SER B 1 188 ? 14.18 7.031 -5.117 1 78.44 188 SER B CA 1
ATOM 4375 C C . SER B 1 188 ? 14.742 6.973 -3.703 1 78.44 188 SER B C 1
ATOM 4377 O O . SER B 1 188 ? 14.141 7.512 -2.77 1 78.44 188 SER B O 1
ATOM 4379 N N . GLY B 1 189 ? 15.852 6.297 -3.562 1 86.38 189 GLY B N 1
ATOM 4380 C CA . GLY B 1 189 ? 16.531 6.211 -2.277 1 86.38 189 GLY B CA 1
ATOM 4381 C C . GLY B 1 189 ? 15.969 5.121 -1.382 1 86.38 189 GLY B C 1
ATOM 4382 O O . GLY B 1 189 ? 16.406 4.961 -0.242 1 86.38 189 GLY B O 1
ATOM 4383 N N . GLN B 1 190 ? 14.938 4.418 -1.886 1 91.38 190 GLN B N 1
ATOM 4384 C CA . GLN B 1 190 ? 14.359 3.365 -1.059 1 91.38 190 GLN B CA 1
ATOM 4385 C C . GLN B 1 190 ? 13.75 2.258 -1.919 1 91.38 190 GLN B C 1
ATOM 4387 O O . GLN B 1 190 ? 13.508 2.457 -3.111 1 91.38 190 GLN B O 1
ATOM 4392 N N . VAL B 1 191 ? 13.609 1.084 -1.3 1 92.88 191 VAL B N 1
ATOM 4393 C CA . VAL B 1 191 ? 12.898 -0.042 -1.896 1 92.88 191 VAL B CA 1
ATOM 4394 C C . VAL B 1 191 ? 11.617 -0.316 -1.112 1 92.88 191 VAL B C 1
ATOM 4396 O O . VAL B 1 191 ? 11.648 -0.478 0.11 1 92.88 191 VAL B O 1
ATOM 4399 N N . LYS B 1 192 ? 10.508 -0.224 -1.831 1 95.44 192 LYS B N 1
ATOM 4400 C CA . LYS B 1 192 ? 9.227 -0.588 -1.223 1 95.44 192 LYS B CA 1
ATOM 4401 C C . LYS B 1 192 ? 9.023 -2.1 -1.243 1 95.44 192 LYS B C 1
ATOM 4403 O O . LYS B 1 192 ? 9.07 -2.725 -2.305 1 95.44 192 LYS B O 1
ATOM 4408 N N . LEU B 1 193 ? 8.812 -2.693 -0.085 1 97 193 LEU B N 1
ATOM 4409 C CA . LEU B 1 193 ? 8.57 -4.129 0.036 1 97 193 LEU B CA 1
ATOM 4410 C C . LEU B 1 193 ? 7.191 -4.402 0.622 1 97 193 LEU B C 1
ATOM 4412 O O . LEU B 1 193 ? 6.793 -3.775 1.606 1 97 193 LEU B O 1
ATOM 4416 N N . TYR B 1 194 ? 6.488 -5.277 -0.017 1 98.12 194 TYR B N 1
ATOM 4417 C CA . TYR B 1 194 ? 5.215 -5.789 0.473 1 98.12 194 TYR B CA 1
ATOM 4418 C C . TYR B 1 194 ? 5.418 -7.062 1.284 1 98.12 194 TYR B C 1
ATOM 4420 O O . TYR B 1 194 ? 6.059 -8.008 0.817 1 98.12 194 TYR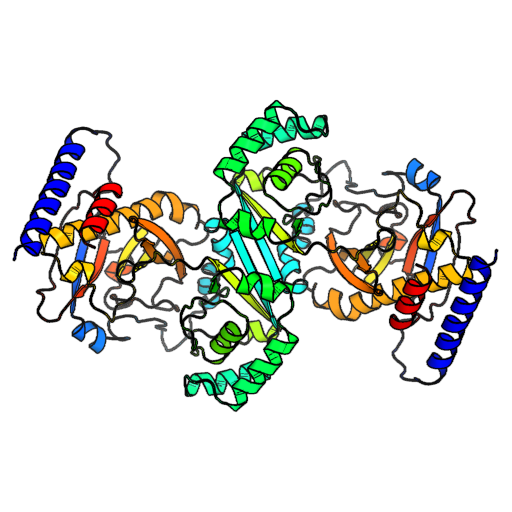 B O 1
ATOM 4428 N N . LEU B 1 195 ? 4.941 -7.066 2.502 1 97.69 195 LEU B N 1
ATOM 4429 C CA . LEU B 1 195 ? 4.992 -8.227 3.383 1 97.69 195 LEU B CA 1
ATOM 4430 C C . LEU B 1 195 ? 3.641 -8.93 3.438 1 97.69 195 LEU B C 1
ATOM 4432 O O . LEU B 1 195 ? 2.684 -8.406 4.008 1 97.69 195 LEU B O 1
ATOM 4436 N N . MET B 1 196 ? 3.594 -10.094 2.857 1 96.38 196 MET B N 1
ATOM 4437 C CA . MET B 1 196 ? 2.398 -10.938 2.889 1 96.38 196 MET B CA 1
ATOM 4438 C C . MET B 1 196 ? 2.586 -12.117 3.83 1 96.38 196 MET B C 1
ATOM 4440 O O . MET B 1 196 ? 3.717 -12.508 4.125 1 96.38 196 MET B O 1
ATOM 4444 N N . GLU B 1 197 ? 1.48 -12.664 4.242 1 92.31 197 GLU B N 1
ATOM 4445 C CA . GLU B 1 197 ? 1.554 -13.797 5.164 1 92.31 197 GLU B CA 1
ATOM 4446 C C . GLU B 1 197 ? 2.236 -14.992 4.516 1 92.31 197 GLU B C 1
ATOM 4448 O O . GLU B 1 197 ? 1.956 -15.328 3.363 1 92.31 197 GLU B O 1
ATOM 4453 N N . TRP B 1 198 ? 3.15 -15.594 5.289 1 94.81 198 TRP B N 1
ATOM 4454 C CA . TRP B 1 198 ? 3.779 -16.828 4.836 1 94.81 198 TRP B CA 1
ATOM 4455 C C . TRP B 1 198 ? 2.789 -17.984 4.875 1 94.81 198 TRP B C 1
ATOM 4457 O O . TRP B 1 198 ? 2.088 -18.188 5.871 1 94.81 198 TRP B O 1
ATOM 4467 N N . ARG B 1 199 ? 2.744 -18.766 3.832 1 93.12 199 ARG B N 1
ATOM 4468 C CA . ARG B 1 199 ? 1.842 -19.906 3.74 1 93.12 199 ARG B CA 1
ATOM 4469 C C . ARG B 1 199 ? 2.592 -21.219 3.971 1 93.12 199 ARG B C 1
ATOM 4471 O O . ARG B 1 199 ? 3.299 -21.703 3.084 1 93.12 199 ARG B O 1
ATOM 4478 N N . ASP B 1 200 ? 2.311 -21.781 5.082 1 91.88 200 ASP B N 1
ATOM 4479 C CA . ASP B 1 200 ? 2.943 -23.047 5.422 1 91.88 200 ASP B CA 1
ATOM 4480 C C . ASP B 1 200 ? 2.174 -24.219 4.82 1 91.88 200 ASP B C 1
ATOM 4482 O O . ASP B 1 200 ? 2.641 -25.359 4.855 1 91.88 200 ASP B O 1
ATOM 4486 N N . ASP B 1 201 ? 1.067 -23.969 4.273 1 92.81 201 ASP B N 1
ATOM 4487 C CA . ASP B 1 201 ? 0.206 -25.031 3.781 1 92.81 201 ASP B CA 1
ATOM 4488 C C . ASP B 1 201 ? 0.311 -25.172 2.264 1 92.81 201 ASP B C 1
ATOM 4490 O O . ASP B 1 201 ? -0.516 -25.828 1.636 1 92.81 201 ASP B O 1
ATOM 4494 N N . MET B 1 202 ? 1.285 -24.578 1.703 1 93.38 202 MET B N 1
ATOM 4495 C CA . MET B 1 202 ? 1.548 -24.766 0.281 1 93.38 202 MET B CA 1
ATOM 4496 C C . MET B 1 202 ? 2.213 -26.125 0.033 1 93.38 202 MET B C 1
ATOM 4498 O O . MET B 1 202 ? 3.049 -26.562 0.826 1 93.38 202 MET B O 1
ATOM 4502 N N . VAL B 1 203 ? 1.858 -26.734 -1.047 1 91.31 203 VAL B N 1
ATOM 4503 C CA . VAL B 1 203 ? 2.412 -28.016 -1.46 1 91.31 203 VAL B CA 1
ATOM 4504 C C . VAL B 1 203 ? 3.301 -27.828 -2.686 1 91.31 203 VAL B C 1
ATOM 4506 O O . VAL B 1 203 ? 2.842 -27.359 -3.727 1 91.31 203 VAL B O 1
ATOM 4509 N N . TYR B 1 204 ? 4.453 -28.25 -2.555 1 92.69 204 TYR B N 1
ATOM 4510 C CA . TYR B 1 204 ? 5.492 -28.047 -3.559 1 92.69 204 TYR B CA 1
ATOM 4511 C C . TYR B 1 204 ? 5.039 -28.547 -4.922 1 92.69 204 TYR B C 1
ATOM 4513 O O . TYR B 1 204 ? 5.207 -27.859 -5.934 1 92.69 204 TYR B O 1
ATOM 4521 N N . ASP B 1 205 ? 4.406 -29.688 -4.957 1 95.06 205 ASP B N 1
ATOM 4522 C CA . ASP B 1 205 ? 4.008 -30.375 -6.188 1 95.06 205 ASP B CA 1
ATOM 4523 C C . ASP B 1 205 ? 2.697 -29.797 -6.73 1 95.06 205 ASP B C 1
ATOM 4525 O O . ASP B 1 205 ? 2.232 -30.219 -7.797 1 95.06 205 ASP B O 1
ATOM 4529 N N . GLN B 1 206 ? 2.111 -28.859 -6.016 1 96.62 206 GLN B N 1
ATOM 4530 C CA . GLN B 1 206 ? 0.828 -28.297 -6.422 1 96.62 206 GLN B CA 1
ATOM 4531 C C . GLN B 1 206 ? 0.938 -26.797 -6.668 1 96.62 206 GLN B C 1
ATOM 4533 O O . GLN B 1 206 ? 0.02 -26.031 -6.344 1 96.62 206 GLN B O 1
ATOM 4538 N N . GLU B 1 207 ? 2.084 -26.344 -6.992 1 97.75 207 GLU B N 1
ATOM 4539 C CA . GLU B 1 207 ? 2.316 -25 -7.504 1 97.75 207 GLU B CA 1
ATOM 4540 C C . GLU B 1 207 ? 2.439 -25 -9.023 1 97.75 207 GLU B C 1
ATOM 4542 O O . GLU B 1 207 ? 3.104 -25.859 -9.602 1 97.75 207 GLU B O 1
ATOM 4547 N N . PHE B 1 208 ? 1.773 -24.031 -9.625 1 98.69 208 PHE B N 1
ATOM 4548 C CA . PHE B 1 208 ? 1.655 -24.062 -11.078 1 98.69 208 PHE B CA 1
ATOM 4549 C C . PHE B 1 208 ? 1.896 -22.672 -11.664 1 98.69 208 PHE B C 1
ATOM 4551 O O . PHE B 1 208 ? 1.649 -21.672 -11 1 98.69 208 PHE B O 1
ATOM 4558 N N . ARG B 1 209 ? 2.42 -22.688 -12.844 1 98.75 209 ARG B N 1
ATOM 4559 C CA . ARG B 1 209 ? 2.346 -21.516 -13.711 1 98.75 209 ARG B CA 1
ATOM 4560 C C . ARG B 1 209 ? 1.222 -21.656 -14.727 1 98.75 209 ARG B C 1
ATOM 4562 O O . ARG B 1 209 ? 1.2 -22.609 -15.508 1 98.75 209 ARG B O 1
ATOM 4569 N N . VAL B 1 210 ? 0.331 -20.75 -14.68 1 98.88 210 VAL B N 1
ATOM 4570 C CA . VAL B 1 210 ? -0.851 -20.766 -15.539 1 98.88 210 VAL B CA 1
ATOM 4571 C C . VAL B 1 210 ? -0.742 -19.672 -16.594 1 98.88 210 VAL B C 1
ATOM 4573 O O . VAL B 1 210 ? -0.569 -18.5 -16.25 1 98.88 210 VAL B O 1
ATOM 4576 N N . PHE B 1 211 ? -0.865 -20.031 -17.844 1 98.88 211 PHE B N 1
ATOM 4577 C CA . PHE B 1 211 ? -0.771 -19.078 -18.953 1 98.88 211 PHE B CA 1
ATOM 4578 C C . PHE B 1 211 ? -2.154 -18.594 -19.375 1 98.88 211 PHE B C 1
ATOM 4580 O O . PHE B 1 211 ? -3.033 -19.422 -19.672 1 98.88 211 PHE B O 1
ATOM 4587 N N . VAL B 1 212 ? -2.289 -17.312 -19.344 1 98.81 212 VAL B N 1
ATOM 4588 C CA . VAL B 1 212 ? -3.551 -16.688 -19.734 1 98.81 212 VAL B CA 1
ATOM 4589 C C . VAL B 1 212 ? -3.328 -15.766 -20.922 1 98.81 212 VAL B C 1
ATOM 4591 O O . VAL B 1 212 ? -2.541 -14.82 -20.859 1 98.81 212 VAL B O 1
ATOM 4594 N N . HIS B 1 213 ? -4.004 -16 -22 1 98.56 213 HIS B N 1
ATOM 4595 C CA . HIS B 1 213 ? -3.971 -15.148 -23.188 1 98.56 213 HIS B CA 1
ATOM 4596 C C . HIS B 1 213 ? -5.375 -14.719 -23.594 1 98.56 213 HIS B C 1
ATOM 4598 O O . HIS B 1 213 ? -6.258 -15.555 -23.781 1 98.56 213 HIS B O 1
ATOM 4604 N N . ASN B 1 214 ? -5.543 -13.352 -23.641 1 97.44 214 ASN B N 1
ATOM 4605 C CA . ASN B 1 214 ? -6.84 -12.781 -24 1 97.44 214 ASN B CA 1
ATOM 4606 C C . ASN B 1 214 ? -7.945 -13.305 -23.078 1 97.44 214 ASN B C 1
ATOM 4608 O O . ASN B 1 214 ? -8.977 -13.773 -23.562 1 97.44 214 ASN B O 1
ATOM 4612 N N . ARG B 1 215 ? -7.648 -13.422 -21.797 1 97.44 215 ARG B N 1
ATOM 4613 C CA . ARG B 1 215 ? -8.57 -13.719 -20.703 1 97.44 215 ARG B CA 1
ATOM 4614 C C . ARG B 1 215 ? -9 -15.18 -20.734 1 97.44 215 ARG B C 1
ATOM 4616 O O . ARG B 1 215 ? -10.078 -15.523 -20.25 1 97.44 215 ARG B O 1
ATOM 4623 N N . LYS B 1 216 ? -8.109 -16.016 -21.312 1 97.12 216 LYS B N 1
ATOM 4624 C CA . LYS B 1 216 ? -8.352 -17.453 -21.328 1 97.12 216 LYS B CA 1
ATOM 4625 C C . LYS B 1 216 ? -7.109 -18.219 -20.891 1 97.12 216 LYS B C 1
ATOM 4627 O O . LYS B 1 216 ? -5.996 -17.906 -21.312 1 97.12 216 LYS B O 1
ATOM 4632 N N . ILE B 1 217 ? -7.379 -19.203 -20.078 1 98.38 217 ILE B N 1
ATOM 4633 C CA . ILE B 1 217 ? -6.266 -20.094 -19.734 1 98.38 217 ILE B CA 1
ATOM 4634 C C . ILE B 1 217 ? -5.934 -20.984 -20.938 1 98.38 217 ILE B C 1
ATOM 4636 O O . ILE B 1 217 ? -6.82 -21.625 -21.5 1 98.38 217 ILE B O 1
ATOM 4640 N N . THR B 1 218 ? -4.68 -21.047 -21.312 1 98.25 218 THR B N 1
ATOM 4641 C CA . THR B 1 218 ? -4.277 -21.828 -22.469 1 98.25 218 THR B CA 1
ATOM 4642 C C . THR B 1 218 ? -3.396 -23 -22.062 1 98.25 218 THR B C 1
ATOM 4644 O O . THR B 1 218 ? -3.381 -24.031 -22.734 1 98.25 218 THR B O 1
ATOM 4647 N N . ALA B 1 219 ? -2.678 -22.859 -20.984 1 98.56 219 ALA B N 1
ATOM 4648 C CA . ALA B 1 219 ? -1.75 -23.906 -20.547 1 98.56 219 ALA B CA 1
ATOM 4649 C C . ALA B 1 219 ? -1.453 -23.781 -19.062 1 98.56 219 ALA B C 1
ATOM 4651 O O . ALA B 1 219 ? -1.542 -22.703 -18.484 1 98.56 219 ALA B O 1
ATOM 4652 N N . ILE B 1 220 ? -1.11 -24.922 -18.438 1 98.75 220 ILE B N 1
ATOM 4653 C CA . ILE B 1 220 ? -0.739 -25.016 -17.031 1 98.75 220 ILE B CA 1
ATOM 4654 C C . ILE B 1 220 ? 0.506 -25.891 -16.891 1 98.75 220 ILE B C 1
ATOM 4656 O O . ILE B 1 220 ? 0.553 -27 -17.406 1 98.75 220 ILE B O 1
ATOM 4660 N N . SER B 1 221 ? 1.479 -25.359 -16.281 1 98.75 221 SER B N 1
ATOM 4661 C CA . SER B 1 221 ? 2.725 -26.062 -16.031 1 98.75 221 SER B CA 1
ATOM 4662 C C . SER B 1 221 ? 2.967 -26.25 -14.539 1 98.75 221 SER B C 1
ATOM 4664 O O . SER B 1 221 ? 2.699 -25.328 -13.75 1 98.75 221 SER B O 1
ATOM 4666 N N . GLN B 1 222 ? 3.477 -27.438 -14.242 1 97.38 222 GLN B N 1
ATOM 4667 C CA . GLN B 1 222 ? 4.105 -27.516 -12.93 1 97.38 222 GLN B CA 1
ATOM 4668 C C . GLN B 1 222 ? 5.145 -26.406 -12.75 1 97.38 222 GLN B C 1
ATOM 4670 O O . GLN B 1 222 ? 5.91 -26.125 -13.672 1 97.38 222 GLN B O 1
ATOM 4675 N N . GLN B 1 223 ? 5.176 -25.75 -11.609 1 97 223 GLN B N 1
ATOM 4676 C CA . GLN B 1 223 ? 6.062 -24.609 -11.398 1 97 223 GLN B CA 1
ATOM 4677 C C . GLN B 1 223 ? 7.496 -25.078 -11.148 1 97 223 GLN B C 1
ATOM 4679 O O . GLN B 1 223 ? 8.445 -24.484 -11.672 1 97 223 GLN B O 1
ATOM 4684 N N . HIS B 1 224 ? 7.656 -26.109 -10.359 1 96 224 HIS B N 1
ATOM 4685 C CA . HIS B 1 224 ? 8.984 -26.641 -10.078 1 96 224 HIS B CA 1
ATOM 4686 C C . HIS B 1 224 ? 9.391 -27.672 -11.117 1 96 224 HIS B C 1
ATOM 4688 O O . HIS B 1 224 ? 9.445 -28.875 -10.828 1 96 224 HIS B O 1
ATOM 4694 N N . LEU B 1 225 ? 9.844 -27.188 -12.211 1 97.06 225 LEU B N 1
ATOM 4695 C CA . LEU B 1 225 ? 9.961 -28 -13.422 1 97.06 225 LEU B CA 1
ATOM 4696 C C . LEU B 1 225 ? 11.172 -28.922 -13.344 1 97.06 225 LEU B C 1
ATOM 4698 O O . LEU B 1 225 ? 11.234 -29.922 -14.055 1 97.06 225 LEU B O 1
ATOM 4702 N N . TYR B 1 226 ? 12.094 -28.703 -12.438 1 96.44 226 TYR B N 1
ATOM 4703 C CA . TYR B 1 226 ? 13.344 -29.453 -12.406 1 96.44 226 TYR B CA 1
ATOM 4704 C C . TYR B 1 226 ? 13.242 -30.641 -11.461 1 96.44 226 TYR B C 1
ATOM 4706 O O . TYR B 1 226 ? 14.227 -31.359 -11.242 1 96.44 226 TYR B O 1
ATOM 4714 N N . SER B 1 227 ? 12.125 -30.797 -10.883 1 96 227 SER B N 1
ATOM 4715 C CA . SER B 1 227 ? 11.875 -31.922 -9.984 1 96 227 SER B CA 1
ATOM 4716 C C . SER B 1 227 ? 10.641 -32.719 -10.414 1 96 227 SER B C 1
ATOM 4718 O O . SER B 1 227 ? 9.656 -32.125 -10.875 1 96 227 SER B O 1
ATOM 4720 N N . VAL B 1 228 ? 10.734 -34 -10.156 1 95.25 228 VAL B N 1
ATOM 4721 C CA . VAL B 1 228 ? 9.609 -34.875 -10.453 1 95.25 228 VAL B CA 1
ATOM 4722 C C . VAL B 1 228 ? 8.43 -34.531 -9.562 1 95.25 228 VAL B C 1
ATOM 4724 O O . VAL B 1 228 ? 8.594 -34.25 -8.375 1 95.25 228 VAL B O 1
ATOM 4727 N N . ASN B 1 229 ? 7.238 -34.594 -10.203 1 95.5 229 ASN B N 1
ATOM 4728 C CA . ASN B 1 229 ? 6.031 -34.438 -9.398 1 95.5 229 ASN B CA 1
ATOM 4729 C C . ASN B 1 229 ? 5.766 -35.688 -8.57 1 95.5 229 ASN B C 1
ATOM 4731 O O . ASN B 1 229 ? 5.285 -36.719 -9.086 1 95.5 229 ASN B O 1
ATOM 4735 N N . THR B 1 230 ? 5.93 -35.625 -7.316 1 91.56 230 THR B N 1
ATOM 4736 C CA . THR B 1 230 ? 5.902 -36.812 -6.48 1 91.56 230 THR B CA 1
ATOM 4737 C C . THR B 1 230 ? 4.465 -37.281 -6.242 1 91.56 230 THR B C 1
ATOM 4739 O O . THR B 1 230 ? 4.219 -38.469 -6.031 1 91.56 230 THR B O 1
ATOM 4742 N N . VAL B 1 231 ? 3.559 -36.375 -6.312 1 88.12 231 VAL B N 1
ATOM 4743 C CA . VAL B 1 231 ? 2.152 -36.75 -6.164 1 88.12 231 VAL B CA 1
ATOM 4744 C C . VAL B 1 231 ? 1.708 -37.594 -7.355 1 88.12 231 VAL B C 1
ATOM 4746 O O . VAL B 1 231 ? 1.136 -38.688 -7.184 1 88.12 231 VAL B O 1
ATOM 4749 N N . LEU B 1 232 ? 2.041 -37.188 -8.477 1 89.44 232 LEU B N 1
ATOM 4750 C CA . LEU B 1 232 ? 1.562 -37.812 -9.695 1 89.44 232 LEU B CA 1
ATOM 4751 C C . LEU B 1 232 ? 2.377 -39.062 -10 1 89.44 232 LEU B C 1
ATOM 4753 O O . LEU B 1 232 ? 1.847 -40.031 -10.539 1 89.44 232 LEU B O 1
ATOM 4757 N N . ASN B 1 233 ? 3.621 -39.031 -9.672 1 86.25 233 ASN B N 1
ATOM 4758 C CA . ASN B 1 233 ? 4.504 -40.125 -10.062 1 86.25 233 ASN B CA 1
ATOM 4759 C C . ASN B 1 233 ? 4.195 -41.406 -9.281 1 86.25 233 ASN B C 1
ATOM 4761 O O . ASN B 1 233 ? 4.621 -42.469 -9.68 1 86.25 233 ASN B O 1
ATOM 4765 N N . GLU B 1 234 ? 3.502 -41.312 -8.25 1 81.62 234 GLU B N 1
ATOM 4766 C CA . GLU B 1 234 ? 3.156 -42.469 -7.438 1 81.62 234 GLU B CA 1
ATOM 4767 C C . GLU B 1 234 ? 1.815 -43.062 -7.867 1 81.62 234 GLU B C 1
ATOM 4769 O O . GLU B 1 234 ? 1.447 -44.156 -7.434 1 81.62 234 GLU B O 1
ATOM 4774 N N . LEU B 1 235 ? 1.172 -42.469 -8.789 1 80.56 235 LEU B N 1
ATOM 4775 C CA . LEU B 1 235 ? -0.175 -42.875 -9.188 1 80.56 235 LEU B CA 1
ATOM 4776 C C . LEU B 1 235 ? -0.153 -43.594 -10.523 1 80.56 235 LEU B C 1
ATOM 4778 O O . LEU B 1 235 ? 0.757 -43.406 -11.328 1 80.56 235 LEU B O 1
ATOM 4782 N N . ASN B 1 236 ? -1.161 -44.438 -10.68 1 79.56 236 ASN B N 1
ATOM 4783 C CA . ASN B 1 236 ? -1.339 -45.031 -12.008 1 79.56 236 ASN B CA 1
ATOM 4784 C C . ASN B 1 236 ? -2.016 -44.031 -12.961 1 79.56 236 ASN B C 1
ATOM 4786 O O . ASN B 1 236 ? -2.387 -42.938 -12.555 1 79.56 236 ASN B O 1
ATOM 4790 N N . GLU B 1 237 ? -2.135 -44.438 -14.164 1 79.81 237 GLU B N 1
ATOM 4791 C CA . GLU B 1 237 ? -2.574 -43.531 -15.219 1 79.81 237 GLU B CA 1
ATOM 4792 C C . GLU B 1 237 ? -3.961 -42.969 -14.922 1 79.81 237 GLU B C 1
ATOM 4794 O O . GLU B 1 237 ? -4.188 -41.75 -15.047 1 79.81 237 GLU B O 1
ATOM 4799 N N . GLU B 1 238 ? -4.828 -43.812 -14.586 1 77.69 238 GLU B N 1
ATOM 4800 C CA . GLU B 1 238 ? -6.195 -43.375 -14.32 1 77.69 238 GLU B CA 1
ATOM 4801 C C . GLU B 1 238 ? -6.246 -42.438 -13.125 1 77.69 238 GLU B C 1
ATOM 4803 O O . GLU B 1 238 ? -6.957 -41.438 -13.164 1 77.69 238 GLU B O 1
ATOM 4808 N N . GLN B 1 239 ? -5.477 -42.75 -12.086 1 78.25 239 GLN B N 1
ATOM 4809 C CA . GLN B 1 239 ? -5.402 -41.906 -10.891 1 78.25 239 GLN B CA 1
ATOM 4810 C C . GLN B 1 239 ? -4.777 -40.562 -11.211 1 78.25 239 GLN B C 1
ATOM 4812 O O . GLN B 1 239 ? -5.238 -39.531 -10.719 1 78.25 239 GLN B O 1
ATOM 4817 N N . ARG B 1 240 ? -3.791 -40.594 -11.984 1 85.5 240 ARG B N 1
ATOM 4818 C CA . ARG B 1 240 ? -3.111 -39.375 -12.406 1 85.5 240 ARG B CA 1
ATOM 4819 C C . ARG B 1 240 ? -4.07 -38.438 -13.141 1 85.5 240 ARG B C 1
ATOM 4821 O O . ARG B 1 240 ? -4.105 -37.25 -12.867 1 85.5 240 ARG B O 1
ATOM 4828 N N . GLU B 1 241 ? -4.746 -39.031 -14.023 1 83.88 241 GLU B N 1
ATOM 4829 C CA . GLU B 1 241 ? -5.707 -38.25 -14.789 1 83.88 241 GLU B CA 1
ATOM 4830 C C . GLU B 1 241 ? -6.75 -37.594 -13.883 1 83.88 241 GLU B C 1
ATOM 4832 O O . GLU B 1 241 ? -7.125 -36.438 -14.078 1 83.88 241 GLU B O 1
ATOM 4837 N N . PHE B 1 242 ? -7.125 -38.375 -12.961 1 81.75 242 PHE B N 1
ATOM 4838 C CA . PHE B 1 242 ? -8.141 -37.906 -12.023 1 81.75 242 PHE B CA 1
ATOM 4839 C C . PHE B 1 242 ? -7.617 -36.719 -11.219 1 81.75 242 PHE B C 1
ATOM 4841 O O . PHE B 1 242 ? -8.305 -35.688 -11.086 1 81.75 242 PHE B O 1
ATOM 4848 N N . VAL B 1 243 ? -6.445 -36.781 -10.719 1 86.88 243 VAL B N 1
ATOM 4849 C CA . VAL B 1 243 ? -5.84 -35.75 -9.898 1 86.88 243 VAL B CA 1
ATOM 4850 C C . VAL B 1 243 ? -5.617 -34.5 -10.734 1 86.88 243 VAL B C 1
ATOM 4852 O O . VAL B 1 243 ? -5.977 -33.375 -10.312 1 86.88 243 VAL B O 1
ATOM 4855 N N . VAL B 1 244 ? -5.121 -34.656 -11.914 1 92 244 VAL B N 1
ATOM 4856 C CA . VAL B 1 244 ? -4.82 -33.5 -12.781 1 92 244 VAL B CA 1
ATOM 4857 C C . VAL B 1 244 ? -6.113 -32.812 -13.172 1 92 244 VAL B C 1
ATOM 4859 O O . VAL B 1 244 ? -6.188 -31.578 -13.141 1 92 244 VAL B O 1
ATOM 4862 N N . LYS B 1 245 ? -7.086 -33.562 -13.492 1 88.5 245 LYS B N 1
ATOM 4863 C CA . LYS B 1 245 ? -8.375 -32.969 -13.836 1 88.5 245 LYS B CA 1
ATOM 4864 C C . LYS B 1 245 ? -8.953 -32.188 -12.672 1 88.5 245 LYS B C 1
ATOM 4866 O O . LYS B 1 245 ? -9.547 -31.125 -12.867 1 88.5 245 LYS B O 1
ATOM 4871 N N . GLY B 1 246 ? -8.773 -32.688 -11.484 1 89.69 246 GLY B N 1
ATOM 4872 C CA . GLY B 1 246 ? -9.195 -31.984 -10.297 1 89.69 246 GLY B CA 1
ATOM 4873 C C . GLY B 1 246 ? -8.461 -30.656 -10.109 1 89.69 246 GLY B C 1
ATOM 4874 O O . GLY B 1 246 ? -9.086 -29.641 -9.805 1 89.69 246 GLY B O 1
ATOM 4875 N N . TRP B 1 247 ? -7.145 -30.719 -10.32 1 93.94 247 TRP B N 1
ATOM 4876 C CA . TRP B 1 247 ? -6.344 -29.5 -10.219 1 93.94 247 TRP B CA 1
ATOM 4877 C C . TRP B 1 247 ? -6.785 -28.469 -11.25 1 93.94 247 TRP B C 1
ATOM 4879 O O . TRP B 1 247 ? -7.004 -27.312 -10.922 1 93.94 247 TRP B O 1
ATOM 4889 N N . VAL B 1 248 ? -6.953 -28.938 -12.422 1 94.5 248 VAL B N 1
ATOM 4890 C CA . VAL B 1 248 ? -7.309 -28.062 -13.531 1 94.5 248 VAL B CA 1
ATOM 4891 C C . VAL B 1 248 ? -8.68 -27.438 -13.273 1 94.5 248 VAL B C 1
ATOM 4893 O O . VAL B 1 248 ? -8.875 -26.234 -13.492 1 94.5 248 VAL B O 1
ATOM 4896 N N . LYS B 1 249 ? -9.57 -28.172 -12.797 1 91.25 249 LYS B N 1
ATOM 4897 C CA . LYS B 1 249 ? -10.898 -27.641 -12.484 1 91.25 249 LYS B CA 1
ATOM 4898 C C . LYS B 1 249 ? -10.828 -26.562 -11.414 1 91.25 249 LYS B C 1
ATOM 4900 O O . LYS B 1 249 ? -11.469 -25.516 -11.539 1 91.25 249 LYS B O 1
ATOM 4905 N N . THR B 1 250 ? -10.07 -26.875 -10.383 1 93.38 250 THR B N 1
ATOM 4906 C CA . THR B 1 250 ? -9.906 -25.891 -9.305 1 93.38 250 THR B CA 1
ATOM 4907 C C . THR B 1 250 ? -9.336 -24.578 -9.844 1 93.38 250 THR B C 1
ATOM 4909 O O . THR B 1 250 ? -9.844 -23.5 -9.539 1 93.38 250 THR B O 1
ATOM 4912 N N . ILE B 1 251 ? -8.344 -24.641 -10.672 1 97.31 251 ILE B N 1
ATOM 4913 C CA . ILE B 1 251 ? -7.68 -23.484 -11.25 1 97.31 251 ILE B CA 1
ATOM 4914 C C . ILE B 1 251 ? -8.648 -22.734 -12.164 1 97.31 251 ILE B C 1
ATOM 4916 O O . ILE B 1 251 ? -8.805 -21.516 -12.055 1 97.31 251 ILE B O 1
ATOM 4920 N N . GLN B 1 252 ? -9.352 -23.469 -12.992 1 95.25 252 GLN B N 1
ATOM 4921 C CA . GLN B 1 252 ? -10.289 -22.875 -13.945 1 95.25 252 GLN B CA 1
ATOM 4922 C C . GLN B 1 252 ? -11.438 -22.172 -13.227 1 95.25 252 GLN B C 1
ATOM 4924 O O . GLN B 1 252 ? -11.828 -21.062 -13.594 1 95.25 252 GLN B O 1
ATOM 4929 N N . ASP B 1 253 ? -11.969 -22.844 -12.25 1 94.12 253 ASP B N 1
ATOM 4930 C CA . ASP B 1 253 ? -13.086 -22.266 -11.5 1 94.12 253 ASP B CA 1
ATOM 4931 C C . ASP B 1 253 ? -12.68 -20.969 -10.828 1 94.12 253 ASP B C 1
ATOM 4933 O O . ASP B 1 253 ? -13.398 -19.969 -10.914 1 94.12 253 ASP B O 1
ATOM 4937 N N . TYR B 1 254 ? -11.555 -21 -10.18 1 96.88 254 TYR B N 1
ATOM 4938 C CA . TYR B 1 254 ? -11.109 -19.797 -9.492 1 96.88 254 TYR B CA 1
ATOM 4939 C C . TYR B 1 254 ? -10.773 -18.688 -10.477 1 96.88 254 TYR B C 1
ATOM 4941 O O . TYR B 1 254 ? -11.023 -17.5 -10.211 1 96.88 254 TYR B O 1
ATOM 4949 N N . PHE B 1 255 ? -10.234 -19.062 -11.586 1 98 255 PHE B N 1
ATOM 4950 C CA . PHE B 1 255 ? -9.922 -18.094 -12.617 1 98 255 PHE B CA 1
ATOM 4951 C C . PHE B 1 255 ? -11.188 -17.422 -13.133 1 98 255 PHE B C 1
ATOM 4953 O O . PHE B 1 255 ? -11.289 -16.188 -13.148 1 98 255 PHE B O 1
ATOM 4960 N N . GLU B 1 256 ? -12.148 -18.156 -13.484 1 95.75 256 GLU B N 1
ATOM 4961 C CA . GLU B 1 256 ? -13.352 -17.656 -14.141 1 95.75 256 GLU B CA 1
ATOM 4962 C C . GLU B 1 256 ? -14.227 -16.875 -13.164 1 95.75 256 GLU B C 1
ATOM 4964 O O . GLU B 1 256 ? -14.844 -15.875 -13.531 1 95.75 256 GLU B O 1
ATOM 4969 N N . LYS B 1 257 ? -14.211 -17.328 -11.953 1 95.62 257 LYS B N 1
ATOM 4970 C CA . LYS B 1 257 ? -15.125 -16.734 -10.992 1 95.62 257 LYS B CA 1
ATOM 4971 C C . LYS B 1 257 ? -14.477 -15.547 -10.281 1 95.62 257 LYS B C 1
ATOM 4973 O O . LYS B 1 257 ? -15.172 -14.648 -9.805 1 95.62 257 LYS B O 1
ATOM 4978 N N . VAL B 1 258 ? -13.148 -15.531 -10.242 1 96.44 258 VAL B N 1
ATOM 4979 C CA . VAL B 1 258 ? -12.516 -14.562 -9.367 1 96.44 258 VAL B CA 1
ATOM 4980 C C . VAL B 1 258 ? -11.469 -13.766 -10.141 1 96.44 258 VAL B C 1
ATOM 4982 O O . VAL B 1 258 ? -11.617 -12.562 -10.352 1 96.44 258 VAL B O 1
ATOM 4985 N N . ILE B 1 259 ? -10.453 -14.422 -10.703 1 98.12 259 ILE B N 1
ATOM 4986 C CA . ILE B 1 259 ? -9.227 -13.766 -11.164 1 98.12 259 ILE B CA 1
ATOM 4987 C C . ILE B 1 259 ? -9.539 -12.875 -12.359 1 98.12 259 ILE B C 1
ATOM 4989 O O . ILE B 1 259 ? -9.117 -11.719 -12.406 1 98.12 259 ILE B O 1
ATOM 4993 N N . VAL B 1 260 ? -10.281 -13.398 -13.258 1 97.19 260 VAL B N 1
ATOM 4994 C CA . VAL B 1 260 ? -10.508 -12.68 -14.508 1 97.19 260 VAL B CA 1
ATOM 4995 C C . VAL B 1 260 ? -11.281 -11.391 -14.234 1 97.19 260 VAL B C 1
ATOM 4997 O O . VAL B 1 260 ? -11.078 -10.383 -14.914 1 97.19 260 VAL B O 1
ATOM 5000 N N . HIS B 1 261 ? -12.07 -11.336 -13.164 1 94.69 261 HIS B N 1
ATOM 5001 C CA . HIS B 1 261 ? -12.859 -10.164 -12.82 1 94.69 261 HIS B CA 1
ATOM 5002 C C . HIS B 1 261 ? -12.031 -9.164 -12.008 1 94.69 261 HIS B C 1
ATOM 5004 O O . HIS B 1 261 ? -12.188 -7.953 -12.172 1 94.69 261 HIS B O 1
ATOM 5010 N N . LYS B 1 262 ? -11.172 -9.703 -11.219 1 95 262 LYS B N 1
ATOM 5011 C CA . LYS B 1 262 ? -10.352 -8.836 -10.383 1 95 262 LYS B CA 1
ATOM 5012 C C . LYS B 1 262 ? -9.234 -8.188 -11.188 1 95 262 LYS B C 1
ATOM 5014 O O . LYS B 1 262 ? -8.859 -7.039 -10.93 1 95 262 LYS B O 1
ATOM 5019 N N . LEU B 1 263 ? -8.695 -8.922 -12.148 1 97.31 263 LEU B N 1
ATOM 5020 C CA . LEU B 1 263 ? -7.633 -8.398 -13 1 97.31 263 LEU B CA 1
ATOM 5021 C C . LEU B 1 263 ? -8.203 -7.832 -14.297 1 97.31 263 LEU B C 1
ATOM 5023 O O . LEU B 1 263 ? -7.941 -8.359 -15.383 1 97.31 263 LEU B O 1
ATOM 5027 N N . ASP B 1 264 ? -8.836 -6.711 -14.172 1 94.25 264 ASP B N 1
ATOM 5028 C CA . ASP B 1 264 ? -9.57 -6.145 -15.297 1 94.25 264 ASP B CA 1
ATOM 5029 C C . ASP B 1 264 ? -8.672 -5.215 -16.109 1 94.25 264 ASP B C 1
ATOM 5031 O O . ASP B 1 264 ? -9.07 -4.75 -17.188 1 94.25 264 ASP B O 1
ATOM 5035 N N . HIS B 1 265 ? -7.441 -4.988 -15.719 1 96.31 265 HIS B N 1
ATOM 5036 C CA . HIS B 1 265 ? -6.566 -4.016 -16.359 1 96.31 265 HIS B CA 1
ATOM 5037 C C . HIS B 1 265 ? -5.613 -4.699 -17.344 1 96.31 265 HIS B C 1
ATOM 5039 O O . HIS B 1 265 ? -4.891 -4.027 -18.078 1 96.31 265 HIS B O 1
ATOM 5045 N N . VAL B 1 266 ? -5.582 -6.035 -17.344 1 97.56 266 VAL B N 1
ATOM 5046 C CA . VAL B 1 266 ? -4.672 -6.805 -18.188 1 97.56 266 VAL B CA 1
ATOM 5047 C C . VAL B 1 266 ? -5.391 -8.031 -18.75 1 97.56 266 VAL B C 1
ATOM 5049 O O . VAL B 1 266 ? -6.223 -8.633 -18.062 1 97.56 266 VAL B O 1
ATOM 5052 N N . THR B 1 267 ? -5.039 -8.406 -19.953 1 98.12 267 THR B N 1
ATOM 5053 C CA . THR B 1 267 ? -5.789 -9.492 -20.578 1 98.12 267 THR B CA 1
ATOM 5054 C C . THR B 1 267 ? -4.91 -10.727 -20.75 1 98.12 267 THR B C 1
ATOM 5056 O O . THR B 1 267 ? -5.414 -11.844 -20.891 1 98.12 267 THR B O 1
ATOM 5059 N N . SER B 1 268 ? -3.578 -10.555 -20.891 1 98.69 268 SER B N 1
ATOM 5060 C CA . SER B 1 268 ? -2.623 -11.648 -21.016 1 98.69 268 SER B CA 1
ATOM 5061 C C . SER B 1 268 ? -1.535 -11.57 -19.953 1 98.69 268 SER B C 1
ATOM 5063 O O . SER B 1 268 ? -0.875 -10.539 -19.812 1 98.69 268 SER B O 1
ATOM 5065 N N . TYR B 1 269 ? -1.358 -12.641 -19.234 1 98.75 269 TYR B N 1
ATOM 5066 C CA . TYR B 1 269 ? -0.427 -12.711 -18.125 1 98.75 269 TYR B CA 1
ATOM 5067 C C . TYR B 1 269 ? -0.198 -14.156 -17.688 1 98.75 269 TYR B C 1
ATOM 5069 O O . TYR B 1 269 ? -0.965 -15.047 -18.062 1 98.75 269 TYR B O 1
ATOM 5077 N N . CYS B 1 270 ? 0.867 -14.375 -17 1 98.75 270 CYS B N 1
ATOM 5078 C CA . CYS B 1 270 ? 1.138 -15.656 -16.359 1 98.75 270 CYS B CA 1
ATOM 5079 C C . CYS B 1 270 ? 0.821 -15.594 -14.867 1 98.75 270 CYS B C 1
ATOM 5081 O O . CYS B 1 270 ? 1.236 -14.664 -14.18 1 98.75 270 CYS B O 1
ATOM 5083 N N . ILE B 1 271 ? 0.11 -16.594 -14.438 1 98.75 271 ILE B N 1
ATOM 5084 C CA . ILE B 1 271 ? -0.217 -16.656 -13.016 1 98.75 271 ILE B CA 1
ATOM 5085 C C . ILE B 1 271 ? 0.649 -17.703 -12.336 1 98.75 271 ILE B C 1
ATOM 5087 O O . ILE B 1 271 ? 0.752 -18.844 -12.812 1 98.75 271 ILE B O 1
ATOM 5091 N N . ASP B 1 272 ? 1.277 -17.328 -11.281 1 97.88 272 ASP B N 1
ATOM 5092 C CA . ASP B 1 272 ? 1.706 -18.359 -10.328 1 97.88 272 ASP B CA 1
ATOM 5093 C C . ASP B 1 272 ? 0.592 -18.688 -9.336 1 97.88 272 ASP B C 1
ATOM 5095 O O . ASP B 1 272 ? 0.075 -17.797 -8.656 1 97.88 272 ASP B O 1
ATOM 5099 N N . PHE B 1 273 ? 0.28 -19.938 -9.32 1 98.19 273 PHE B N 1
ATOM 5100 C CA . PHE B 1 273 ? -0.922 -20.438 -8.664 1 98.19 273 PHE B CA 1
ATOM 5101 C C . PHE B 1 273 ? -0.606 -21.672 -7.816 1 98.19 273 PHE B C 1
ATOM 5103 O O . PHE B 1 273 ? 0.219 -22.5 -8.203 1 98.19 273 PHE B O 1
ATOM 5110 N N . ALA B 1 274 ? -1.257 -21.75 -6.66 1 97.56 274 ALA B N 1
ATOM 5111 C CA . ALA B 1 274 ? -1.081 -22.953 -5.84 1 97.56 274 ALA B CA 1
ATOM 5112 C C . ALA B 1 274 ? -2.428 -23.547 -5.441 1 97.56 274 ALA B C 1
ATOM 5114 O O . ALA B 1 274 ? -3.43 -22.828 -5.363 1 97.56 274 ALA B O 1
ATOM 5115 N N . ILE B 1 275 ? -2.432 -24.766 -5.344 1 96.12 275 ILE B N 1
ATOM 5116 C CA . ILE B 1 275 ? -3.496 -25.469 -4.641 1 96.12 275 ILE B CA 1
ATOM 5117 C C . ILE B 1 275 ? -2.998 -25.922 -3.27 1 96.12 275 ILE B C 1
ATOM 5119 O O . ILE B 1 275 ? -2.07 -26.734 -3.174 1 96.12 275 ILE B O 1
ATOM 5123 N N . LEU B 1 276 ? -3.598 -25.406 -2.24 1 93.44 276 LEU B N 1
ATOM 5124 C CA . LEU B 1 276 ? -3.129 -25.609 -0.875 1 93.44 276 LEU B CA 1
ATOM 5125 C C . LEU B 1 276 ? -3.426 -27.031 -0.41 1 93.44 276 LEU B C 1
ATOM 5127 O O . LEU B 1 276 ? -4.082 -27.797 -1.119 1 93.44 276 LEU B O 1
ATOM 5131 N N . ARG B 1 277 ? -2.92 -27.391 0.716 1 90.12 277 ARG B N 1
ATOM 5132 C CA . ARG B 1 277 ? -3.033 -28.734 1.261 1 90.12 277 ARG B CA 1
ATOM 5133 C C . ARG B 1 277 ? -4.496 -29.141 1.398 1 90.12 277 ARG B C 1
ATOM 5135 O O . ARG B 1 277 ? -4.832 -30.312 1.223 1 90.12 277 ARG B O 1
ATOM 5142 N N . ASP B 1 278 ? -5.367 -28.203 1.635 1 87.12 278 ASP B N 1
ATOM 5143 C CA . ASP B 1 278 ? -6.773 -28.531 1.84 1 87.12 278 ASP B CA 1
ATOM 5144 C C . ASP B 1 278 ? -7.543 -28.5 0.521 1 87.12 278 ASP B C 1
ATOM 5146 O O . ASP B 1 278 ? -8.773 -28.609 0.508 1 87.12 278 ASP B O 1
ATOM 5150 N N . GLY B 1 279 ? -6.816 -28.234 -0.526 1 90.25 279 GLY B N 1
ATOM 5151 C CA . GLY B 1 279 ? -7.426 -28.25 -1.847 1 90.25 279 GLY B CA 1
ATOM 5152 C C . GLY B 1 279 ? -7.91 -26.891 -2.301 1 90.25 279 GLY B C 1
ATOM 5153 O O . GLY B 1 279 ? -8.383 -26.734 -3.43 1 90.25 279 GLY B O 1
ATOM 5154 N N . SER B 1 280 ? -7.762 -25.875 -1.471 1 91.94 280 SER B N 1
ATOM 5155 C CA . SER B 1 280 ? -8.258 -24.547 -1.824 1 91.94 280 SER B CA 1
ATOM 5156 C C . SER B 1 280 ? -7.289 -23.828 -2.766 1 91.94 280 SER B C 1
ATOM 5158 O O . SER B 1 280 ? -6.082 -24.062 -2.715 1 91.94 280 SER B O 1
ATOM 5160 N N . PRO B 1 281 ? -7.859 -23.016 -3.641 1 96.81 281 PRO B N 1
ATOM 5161 C CA . PRO B 1 281 ? -7.02 -22.234 -4.562 1 96.81 281 PRO B CA 1
ATOM 5162 C C . PRO B 1 281 ? -6.289 -21.094 -3.869 1 96.81 281 PRO B C 1
ATOM 5164 O O . PRO B 1 281 ? -6.793 -20.531 -2.895 1 96.81 281 PRO B O 1
ATOM 5167 N N . TYR B 1 282 ? -5.121 -20.781 -4.371 1 96.31 282 TYR B N 1
ATOM 5168 C CA . TYR B 1 282 ? -4.352 -19.656 -3.846 1 96.31 282 TYR B CA 1
ATOM 5169 C C . TYR B 1 282 ? -3.621 -18.938 -4.969 1 96.31 282 TYR B C 1
ATOM 5171 O O . TYR B 1 282 ? -2.773 -19.516 -5.648 1 96.31 282 TYR B O 1
ATOM 5179 N N . PHE B 1 283 ? -4.016 -17.672 -5.168 1 97.5 283 PHE B N 1
ATOM 5180 C CA . PHE B 1 283 ? -3.361 -16.766 -6.105 1 97.5 283 PHE B CA 1
ATOM 5181 C C . PHE B 1 283 ? -2.059 -16.234 -5.527 1 97.5 283 PHE B C 1
ATOM 5183 O O . PHE B 1 283 ? -2.059 -15.594 -4.473 1 97.5 283 PHE B O 1
ATOM 5190 N N . ILE B 1 284 ? -0.958 -16.438 -6.25 1 97 284 ILE B N 1
ATOM 5191 C CA . ILE B 1 284 ? 0.331 -16 -5.723 1 97 284 ILE B CA 1
ATOM 5192 C C . ILE B 1 284 ? 0.715 -14.664 -6.34 1 97 284 ILE B C 1
ATOM 5194 O O . ILE B 1 284 ? 0.935 -13.688 -5.625 1 97 284 ILE B O 1
ATOM 5198 N N . GLU B 1 285 ? 0.801 -14.617 -7.688 1 97.44 285 GLU B N 1
ATOM 5199 C CA . GLU B 1 285 ? 1.204 -13.406 -8.406 1 97.44 285 GLU B CA 1
ATOM 5200 C C . GLU B 1 285 ? 0.915 -13.539 -9.898 1 97.44 285 GLU B C 1
ATOM 5202 O O . GLU B 1 285 ? 0.495 -14.594 -10.367 1 97.44 285 GLU B O 1
ATOM 5207 N N . ILE B 1 286 ? 1.121 -12.445 -10.594 1 98.31 286 ILE B N 1
ATOM 5208 C CA . ILE B 1 286 ? 1.11 -12.5 -12.047 1 98.31 286 ILE B CA 1
ATOM 5209 C C . ILE B 1 286 ? 2.434 -11.969 -12.594 1 98.31 286 ILE B C 1
ATOM 5211 O O . ILE B 1 286 ? 3.121 -11.188 -11.93 1 98.31 286 ILE B O 1
ATOM 5215 N N . ASN B 1 287 ? 2.736 -12.422 -13.781 1 97.56 287 ASN B N 1
ATOM 5216 C CA . ASN B 1 287 ? 3.934 -12.031 -14.516 1 97.56 287 ASN B CA 1
ATOM 5217 C C . ASN B 1 287 ? 3.625 -11.773 -15.992 1 97.56 287 ASN B C 1
ATOM 5219 O O . ASN B 1 287 ? 2.582 -12.195 -16.5 1 97.56 287 ASN B O 1
ATOM 5223 N N . PRO B 1 288 ? 4.48 -11.117 -16.656 1 98.06 288 PRO B N 1
ATOM 5224 C CA . PRO B 1 288 ? 4.223 -10.75 -18.047 1 98.06 288 PRO B CA 1
ATOM 5225 C C . PRO B 1 288 ? 4.117 -11.961 -18.969 1 98.06 288 PRO B C 1
ATOM 5227 O O . PRO B 1 288 ? 4.93 -12.883 -18.875 1 98.06 288 PRO B O 1
ATOM 5230 N N . PHE B 1 289 ? 3.172 -11.898 -19.828 1 98.62 289 PHE B N 1
ATOM 5231 C CA . PHE B 1 289 ? 2.947 -12.93 -20.828 1 98.62 289 PHE B CA 1
ATOM 5232 C C . PHE B 1 289 ? 3.65 -12.578 -22.141 1 98.62 289 PHE B C 1
ATOM 5234 O O . PHE B 1 289 ? 3.555 -11.445 -22.609 1 98.62 289 PHE B O 1
ATOM 5241 N N . GLY B 1 290 ? 4.395 -13.516 -22.641 1 98.12 290 GLY B N 1
ATOM 5242 C CA . GLY B 1 290 ? 4.949 -13.352 -23.984 1 98.12 290 GLY B CA 1
ATOM 5243 C C . GLY B 1 290 ? 6.426 -13.695 -24.062 1 98.12 290 GLY B C 1
ATOM 5244 O O . GLY B 1 290 ? 7.164 -13.508 -23.094 1 98.12 290 GLY B O 1
ATOM 5245 N N . ARG B 1 291 ? 6.836 -14.07 -25.234 1 97.06 291 ARG B N 1
ATOM 5246 C CA . ARG B 1 291 ? 8.195 -14.555 -25.453 1 97.06 291 ARG B CA 1
ATOM 5247 C C . ARG B 1 291 ? 9.211 -13.445 -25.234 1 97.06 291 ARG B C 1
ATOM 5249 O O . ARG B 1 291 ? 10.359 -13.711 -24.844 1 97.06 291 ARG B O 1
ATOM 5256 N N . GLU B 1 292 ? 8.812 -12.25 -25.406 1 97.25 292 GLU B N 1
ATOM 5257 C CA . GLU B 1 292 ? 9.742 -11.133 -25.359 1 97.25 292 GLU B CA 1
ATOM 5258 C C . GLU B 1 292 ? 9.914 -10.609 -23.922 1 97.25 292 GLU B C 1
ATOM 5260 O O . GLU B 1 292 ? 10.758 -9.75 -23.672 1 97.25 292 GLU B O 1
ATOM 5265 N N . TYR B 1 293 ? 9.195 -11.133 -23.062 1 97.06 293 TYR B N 1
ATOM 5266 C CA . TYR B 1 293 ? 9.148 -10.531 -21.75 1 97.06 293 TYR B CA 1
ATOM 5267 C C . TYR B 1 293 ? 9.797 -11.438 -20.703 1 97.06 293 TYR B C 1
ATOM 5269 O O . TYR B 1 293 ? 10.445 -12.43 -21.062 1 97.06 293 TYR B O 1
ATOM 5277 N N . SER B 1 294 ? 9.695 -11.117 -19.422 1 94.81 294 SER B N 1
ATOM 5278 C CA . SER B 1 294 ? 10.586 -11.617 -18.375 1 94.81 294 SER B CA 1
ATOM 5279 C C . SER B 1 294 ? 10.133 -12.984 -17.875 1 94.81 294 SER B C 1
ATOM 5281 O O . SER B 1 294 ? 10.906 -13.703 -17.25 1 94.81 294 SER B O 1
ATOM 5283 N N . SER B 1 295 ? 8.914 -13.391 -18.062 1 96.06 295 SER B N 1
ATOM 5284 C CA . SER B 1 295 ? 8.398 -14.617 -17.453 1 96.06 295 SER B CA 1
ATOM 5285 C C . SER B 1 295 ? 8.914 -15.844 -18.203 1 96.06 295 SER B C 1
ATOM 5287 O O . SER B 1 295 ? 8.75 -15.953 -19.422 1 96.06 295 SER B O 1
ATOM 5289 N N . GLY B 1 296 ? 9.453 -16.75 -17.422 1 96.5 296 GLY B N 1
ATOM 5290 C CA . GLY B 1 296 ? 9.805 -18.031 -18 1 96.5 296 GLY B CA 1
ATOM 5291 C C . GLY B 1 296 ? 8.594 -18.844 -18.422 1 96.5 296 GLY B C 1
ATOM 5292 O O . GLY B 1 296 ? 7.531 -18.75 -17.812 1 96.5 296 GLY B O 1
ATOM 5293 N N . SER B 1 297 ? 8.852 -19.766 -19.359 1 98.44 297 SER B N 1
ATOM 5294 C CA . SER B 1 297 ? 7.77 -20.547 -19.922 1 98.44 297 SER B CA 1
ATOM 5295 C C . SER B 1 297 ? 7.625 -21.891 -19.188 1 98.44 297 SER B C 1
ATOM 5297 O O . SER B 1 297 ? 6.914 -22.781 -19.656 1 98.44 297 SER B O 1
ATOM 5299 N N . ALA B 1 298 ? 8.383 -22.094 -18.125 1 98.25 298 ALA B N 1
ATOM 5300 C CA . ALA B 1 298 ? 8.32 -23.312 -17.328 1 98.25 298 ALA B CA 1
ATOM 5301 C C . ALA B 1 298 ? 8.5 -24.547 -18.203 1 98.25 298 ALA B C 1
ATOM 5303 O O . ALA B 1 298 ? 9.5 -24.672 -18.906 1 98.25 298 ALA B O 1
ATOM 5304 N N . LEU B 1 299 ? 7.539 -25.469 -18.203 1 98.38 299 LEU B N 1
ATOM 5305 C CA . LEU B 1 299 ? 7.691 -26.719 -18.953 1 98.38 299 LEU B CA 1
ATOM 5306 C C . LEU B 1 299 ? 7.293 -26.516 -20.406 1 98.38 299 LEU B C 1
ATOM 5308 O O . LEU B 1 299 ? 7.25 -27.484 -21.172 1 98.38 299 LEU B O 1
ATOM 5312 N N . PHE B 1 300 ? 6.969 -25.328 -20.766 1 98.56 300 PHE B N 1
ATOM 5313 C CA . PHE B 1 300 ? 6.695 -24.984 -22.156 1 98.56 300 PHE B CA 1
ATOM 5314 C C . PHE B 1 300 ? 7.84 -24.172 -22.75 1 98.56 300 PHE B C 1
ATOM 5316 O O . PHE B 1 300 ? 8.82 -23.891 -22.062 1 98.56 300 PHE B O 1
ATOM 5323 N N . GLY B 1 301 ? 7.742 -23.969 -23.984 1 97.88 301 GLY B N 1
ATOM 5324 C CA . GLY B 1 301 ? 8.609 -23.031 -24.703 1 97.88 301 GLY B CA 1
ATOM 5325 C C . GLY B 1 301 ? 7.84 -21.953 -25.438 1 97.88 301 GLY B C 1
ATOM 5326 O O . GLY B 1 301 ? 6.914 -22.25 -26.188 1 97.88 301 GLY B O 1
ATOM 5327 N N . TRP B 1 302 ? 8.289 -20.766 -25.297 1 98 302 TRP B N 1
ATOM 5328 C CA . TRP B 1 302 ? 7.57 -19.656 -25.922 1 98 302 TRP B CA 1
ATOM 5329 C C . TRP B 1 302 ? 7.559 -19.797 -27.438 1 98 302 TRP B C 1
ATOM 5331 O O . TRP B 1 302 ? 6.594 -19.406 -28.094 1 98 302 TRP B O 1
ATOM 5341 N N . ILE B 1 303 ? 8.594 -20.344 -27.953 1 96.44 303 ILE B N 1
ATOM 5342 C CA . ILE B 1 303 ? 8.695 -20.469 -29.406 1 96.44 303 ILE B CA 1
ATOM 5343 C C . ILE B 1 303 ? 8.109 -21.812 -29.844 1 96.44 303 ILE B C 1
ATOM 5345 O O . ILE B 1 303 ? 7.188 -21.859 -30.672 1 96.44 303 ILE B O 1
ATOM 5349 N N . GLN B 1 304 ? 8.555 -22.891 -29.266 1 96.31 304 GLN B N 1
ATOM 5350 C CA . GLN B 1 304 ? 8.18 -24.25 -29.672 1 96.31 304 GLN B CA 1
ATOM 5351 C C . GLN B 1 304 ? 6.703 -24.516 -29.422 1 96.31 304 GLN B C 1
ATOM 5353 O O . GLN B 1 304 ? 6.078 -25.297 -30.125 1 96.31 304 GLN B O 1
ATOM 5358 N N . ASP B 1 305 ? 6.188 -23.828 -28.391 1 97.81 305 ASP B N 1
ATOM 5359 C CA . ASP B 1 305 ? 4.797 -24.078 -28.016 1 97.81 305 ASP B CA 1
ATOM 5360 C C . ASP B 1 305 ? 3.936 -22.844 -28.234 1 97.81 305 ASP B C 1
ATOM 5362 O O . ASP B 1 305 ? 2.98 -22.609 -27.484 1 97.81 305 ASP B O 1
ATOM 5366 N N . ASP B 1 306 ? 4.281 -22.062 -29.156 1 97.19 306 ASP B N 1
ATOM 5367 C CA . ASP B 1 306 ? 3.592 -20.812 -29.453 1 97.19 306 ASP B CA 1
ATOM 5368 C C . ASP B 1 306 ? 2.109 -21.047 -29.734 1 97.19 306 ASP B C 1
ATOM 5370 O O . ASP B 1 306 ? 1.252 -20.344 -29.203 1 97.19 306 ASP B O 1
ATOM 5374 N N . GLU B 1 307 ? 1.772 -22.047 -30.516 1 97.44 307 GLU B N 1
ATOM 5375 C CA . GLU B 1 307 ? 0.383 -22.344 -30.859 1 97.44 307 GLU B CA 1
ATOM 5376 C C . GLU B 1 307 ? -0.426 -22.688 -29.625 1 97.44 307 GLU B C 1
ATOM 5378 O O . GLU B 1 307 ? -1.61 -22.359 -29.531 1 97.44 307 GLU B O 1
ATOM 5383 N N . ILE B 1 308 ? 0.231 -23.375 -28.672 1 97.44 308 ILE B N 1
ATOM 5384 C CA . ILE B 1 308 ? -0.422 -23.766 -27.438 1 97.44 308 ILE B CA 1
ATOM 5385 C C . ILE B 1 308 ? -0.624 -22.547 -26.547 1 97.44 308 ILE B C 1
ATOM 5387 O O . ILE B 1 308 ? -1.75 -22.234 -26.141 1 97.44 308 ILE B O 1
ATOM 5391 N N . LEU B 1 309 ? 0.437 -21.781 -26.297 1 98.5 309 LEU B N 1
ATOM 5392 C CA . LEU B 1 309 ? 0.44 -20.703 -25.312 1 98.5 309 LEU B CA 1
ATOM 5393 C C . LEU B 1 309 ? -0.444 -19.547 -25.766 1 98.5 309 LEU B C 1
ATOM 5395 O O . LEU B 1 309 ? -1.078 -18.891 -24.953 1 98.5 309 LEU B O 1
ATOM 5399 N N . TYR B 1 310 ? -0.569 -19.422 -27.031 1 97.88 310 TYR B N 1
ATOM 5400 C CA . TYR B 1 310 ? -1.362 -18.312 -27.547 1 97.88 310 TYR B CA 1
ATOM 5401 C C . TYR B 1 310 ? -2.768 -18.781 -27.922 1 97.88 310 TYR B C 1
ATOM 5403 O O . TYR B 1 310 ? -3.521 -18.031 -28.562 1 97.88 310 TYR B O 1
ATOM 5411 N N . GLY B 1 311 ? -3.068 -19.984 -27.625 1 95.94 311 GLY B N 1
ATOM 5412 C CA . GLY B 1 311 ? -4.441 -20.469 -27.656 1 95.94 311 GLY B CA 1
ATOM 5413 C C . GLY B 1 311 ? -4.91 -20.812 -29.047 1 95.94 311 GLY B C 1
ATOM 5414 O O . GLY B 1 311 ? -6.113 -20.859 -29.312 1 95.94 311 GLY B O 1
ATOM 5415 N N . LYS B 1 312 ? -4.09 -21.109 -29.953 1 95.19 312 LYS B N 1
ATOM 5416 C CA . LYS B 1 312 ? -4.461 -21.359 -31.344 1 95.19 312 LYS B CA 1
ATOM 5417 C C . LYS B 1 312 ? -4.969 -22.797 -31.516 1 95.19 312 LYS B C 1
ATOM 5419 O O . LYS B 1 312 ? -5.66 -23.094 -32.5 1 95.19 312 LYS B O 1
ATOM 5424 N N . THR B 1 313 ? -4.707 -23.688 -30.562 1 93.31 313 THR B N 1
ATOM 5425 C CA . THR B 1 313 ? -5.09 -25.078 -30.688 1 93.31 313 THR B CA 1
ATOM 5426 C C . THR B 1 313 ? -6.535 -25.297 -30.25 1 93.31 313 THR B C 1
ATOM 5428 O O . THR B 1 313 ? -7.148 -26.312 -30.562 1 93.31 313 THR B O 1
ATOM 5431 N N . GLY B 1 314 ? -7.004 -24.375 -29.375 1 90.5 314 GLY B N 1
ATOM 5432 C CA . GLY B 1 314 ? -8.336 -24.531 -28.828 1 90.5 314 GLY B CA 1
ATOM 5433 C C . GLY B 1 314 ? -8.398 -25.516 -27.672 1 90.5 314 GLY B C 1
ATOM 5434 O O . GLY B 1 314 ? -9.484 -25.828 -27.172 1 90.5 314 GLY B O 1
ATOM 5435 N N . LYS B 1 315 ? -7.25 -25.984 -27.297 1 93.12 315 LYS B N 1
ATOM 5436 C CA . LYS B 1 315 ? -7.16 -26.953 -26.203 1 93.12 315 LYS B CA 1
ATOM 5437 C C . LYS B 1 315 ? -6.434 -26.359 -25 1 93.12 315 LYS B C 1
ATOM 5439 O O . LYS B 1 315 ? -5.77 -25.328 -25.125 1 93.12 315 LYS B O 1
ATOM 5444 N N . LEU B 1 316 ? -6.691 -26.984 -23.891 1 95.5 316 LEU B N 1
ATOM 5445 C CA . LEU B 1 316 ? -5.938 -26.672 -22.672 1 95.5 316 LEU B CA 1
ATOM 5446 C C . LEU B 1 316 ? -4.871 -27.734 -22.406 1 95.5 316 LEU B C 1
ATOM 5448 O O . LEU B 1 316 ? -5.156 -28.938 -22.469 1 95.5 316 LEU B O 1
ATOM 5452 N N . TYR B 1 317 ? -3.68 -27.234 -22.125 1 96.5 317 TYR B N 1
ATOM 5453 C CA . TYR B 1 317 ? -2.576 -28.172 -21.922 1 96.5 317 TYR B CA 1
ATOM 5454 C C . TYR B 1 317 ? -2.094 -28.141 -20.484 1 96.5 317 TYR B C 1
ATOM 5456 O O . TYR B 1 317 ? -2 -27.062 -19.875 1 96.5 317 TYR B O 1
ATOM 5464 N N . PHE B 1 318 ? -1.805 -29.312 -19.953 1 97.19 318 PHE B N 1
ATOM 5465 C CA . PHE B 1 318 ? -1.199 -29.484 -18.641 1 97.19 318 PHE B CA 1
ATOM 5466 C C . PHE B 1 318 ? 0.081 -30.297 -18.734 1 97.19 318 PHE B C 1
ATOM 5468 O O . PHE B 1 318 ? 0.072 -31.422 -19.266 1 97.19 318 PHE B O 1
ATOM 5475 N N . ARG B 1 319 ? 1.187 -29.703 -18.219 1 97.12 319 ARG B N 1
ATOM 5476 C CA . ARG B 1 319 ? 2.445 -30.438 -18.266 1 97.12 319 ARG B CA 1
ATOM 5477 C C . ARG B 1 319 ? 3.033 -30.594 -16.859 1 97.12 319 ARG B C 1
ATOM 5479 O O . ARG B 1 319 ? 2.969 -29.672 -16.047 1 97.12 319 ARG B O 1
ATOM 5486 N N . TYR B 1 320 ? 3.576 -31.781 -16.609 1 96.81 320 TYR B N 1
ATOM 5487 C CA . TYR B 1 320 ? 4.273 -32.062 -15.359 1 96.81 320 TYR B CA 1
ATOM 5488 C C . TYR B 1 320 ? 5.531 -32.875 -15.609 1 96.81 320 TYR B C 1
ATOM 5490 O O . TYR B 1 320 ? 5.695 -33.469 -16.688 1 96.81 320 TYR B O 1
ATOM 5498 N N . THR B 1 321 ? 6.469 -32.844 -14.641 1 96.5 321 THR B N 1
ATOM 5499 C CA . THR B 1 321 ? 7.73 -33.562 -14.773 1 96.5 321 THR B CA 1
ATOM 5500 C C . THR B 1 321 ? 7.613 -34.969 -14.188 1 96.5 321 THR B C 1
ATOM 5502 O O . THR B 1 321 ? 7.129 -35.156 -13.07 1 96.5 321 THR B O 1
ATOM 5505 N N . CYS B 1 322 ? 8.055 -35.938 -14.969 1 94 322 CYS B N 1
ATOM 5506 C CA . CYS B 1 322 ? 8 -37.344 -14.531 1 94 322 CYS B CA 1
ATOM 5507 C C . CYS B 1 322 ? 9.391 -37.938 -14.516 1 94 322 CYS B C 1
ATOM 5509 O O . CYS B 1 322 ? 10.367 -37.312 -14.922 1 94 322 CYS B O 1
ATOM 5511 N N . ARG B 1 323 ? 9.406 -39.188 -14 1 92.06 323 ARG B N 1
ATOM 5512 C CA . ARG B 1 323 ? 10.656 -39.938 -14.008 1 92.06 323 ARG B CA 1
ATOM 5513 C C . ARG B 1 323 ? 10.984 -40.438 -15.414 1 92.06 323 ARG B C 1
ATOM 5515 O O . ARG B 1 323 ? 10.102 -40.531 -16.266 1 92.06 323 ARG B O 1
ATOM 5522 N N . ASP B 1 324 ? 12.203 -40.688 -15.68 1 87.12 324 ASP B N 1
ATOM 5523 C CA . ASP B 1 324 ? 12.664 -41.094 -17 1 87.12 324 ASP B CA 1
ATOM 5524 C C . ASP B 1 324 ? 12 -42.406 -17.453 1 87.12 324 ASP B C 1
ATOM 5526 O O . ASP B 1 324 ? 11.711 -42.594 -18.625 1 87.12 324 ASP B O 1
ATOM 5530 N N . ASP B 1 325 ? 11.672 -43.281 -16.703 1 73.25 325 ASP B N 1
ATOM 5531 C CA . ASP B 1 325 ? 11.148 -44.594 -17.078 1 73.25 325 ASP B CA 1
ATOM 5532 C C . ASP B 1 325 ? 9.633 -44.562 -17.266 1 73.25 325 ASP B C 1
ATOM 5534 O O . ASP B 1 325 ? 9.039 -45.531 -17.734 1 73.25 325 ASP B O 1
ATOM 5538 N N . ASP B 1 326 ? 9.031 -43.438 -17 1 63.34 326 ASP B N 1
ATOM 5539 C CA . ASP B 1 326 ? 7.574 -43.375 -17.078 1 63.34 326 ASP B CA 1
ATOM 5540 C C . ASP B 1 326 ? 7.109 -43.031 -18.5 1 63.34 326 ASP B C 1
ATOM 5542 O O . ASP B 1 326 ? 7.746 -42.25 -19.188 1 63.34 326 ASP B O 1
ATOM 5546 N N . GLU B 1 327 ? 6.344 -43.844 -19.109 1 53.16 327 GLU B N 1
ATOM 5547 C CA . GLU B 1 327 ? 5.738 -43.594 -20.422 1 53.16 327 GLU B CA 1
ATOM 5548 C C . GLU B 1 327 ? 4.871 -42.312 -20.391 1 53.16 327 GLU B C 1
ATOM 5550 O O . GLU B 1 327 ? 3.941 -42.219 -19.594 1 53.16 327 GLU B O 1
ATOM 5555 N N . CYS B 1 328 ? 5.395 -41.125 -20.609 1 51 328 CYS B N 1
ATOM 5556 C CA . CYS B 1 328 ? 4.945 -39.75 -20.438 1 51 328 CYS B CA 1
ATOM 5557 C C . CYS B 1 328 ? 3.555 -39.562 -21.031 1 51 328 CYS B C 1
ATOM 5559 O O . CYS B 1 328 ? 2.818 -38.656 -20.609 1 51 328 CYS B O 1
ATOM 5561 N N . LYS B 1 329 ? 3.172 -39.875 -22.328 1 49.06 329 LYS B N 1
ATOM 5562 C CA . LYS B 1 329 ? 2.211 -39.156 -23.141 1 49.06 329 LYS B CA 1
ATOM 5563 C C . LYS B 1 329 ? 0.778 -39.5 -22.766 1 49.06 329 LYS B C 1
ATOM 5565 O O . LYS B 1 329 ? 0.363 -40.656 -22.906 1 49.06 329 LYS B O 1
ATOM 5570 N N . ILE B 1 330 ? 0.249 -38.938 -21.641 1 47.84 330 ILE B N 1
ATOM 5571 C CA . ILE B 1 330 ? -1.171 -39.281 -21.547 1 47.84 330 ILE B CA 1
ATOM 5572 C C . ILE B 1 330 ? -1.992 -38.188 -22.25 1 47.84 330 ILE B C 1
ATOM 5574 O O . ILE B 1 330 ? -1.877 -37 -21.938 1 47.84 330 ILE B O 1
ATOM 5578 N N . ASN B 1 331 ? -2.43 -38.312 -23.547 1 44 331 ASN B N 1
ATOM 5579 C CA . ASN B 1 331 ? -3.34 -37.438 -24.266 1 44 331 ASN B CA 1
ATOM 5580 C C . ASN B 1 331 ? -4.793 -37.656 -23.859 1 44 331 ASN B C 1
ATOM 5582 O O . ASN B 1 331 ? -5.285 -38.781 -23.922 1 44 331 ASN B O 1
ATOM 5586 N N . PHE B 1 332 ? -5.281 -37 -22.719 1 43.72 332 PHE B N 1
ATOM 5587 C CA . PHE B 1 332 ? -6.672 -37.281 -22.422 1 43.72 332 PHE B CA 1
ATOM 5588 C C . PHE B 1 332 ? -7.605 -36.281 -23.062 1 43.72 332 PHE B C 1
ATOM 5590 O O . PHE B 1 332 ? -7.262 -35.094 -23.172 1 43.72 332 PHE B O 1
ATOM 5597 N N . ASN B 1 333 ? -8.617 -36.75 -23.812 1 41.53 333 ASN B N 1
ATOM 5598 C CA . ASN B 1 333 ? -9.672 -36.031 -24.516 1 41.53 333 ASN B CA 1
ATOM 5599 C C . ASN B 1 333 ? -10.562 -35.281 -23.531 1 41.53 333 ASN B C 1
ATOM 5601 O O . ASN B 1 333 ? -10.344 -35.312 -22.328 1 41.53 333 ASN B O 1
ATOM 5605 N N . ARG B 1 334 ? -12.039 -35.469 -23.547 1 36.94 334 ARG B N 1
ATOM 5606 C CA . ARG B 1 334 ? -13.227 -34.688 -23.219 1 36.94 334 ARG B CA 1
ATOM 5607 C C . ARG B 1 334 ? -13.422 -34.594 -21.703 1 36.94 334 ARG B C 1
ATOM 5609 O O . ARG B 1 334 ? -13.547 -35.625 -21.031 1 36.94 334 ARG B O 1
ATOM 5616 N N . TYR B 1 335 ? -13.062 -33.531 -21.016 1 42.91 335 TYR B N 1
ATOM 5617 C CA . TYR B 1 335 ? -12.867 -33.375 -19.578 1 42.91 335 TYR B CA 1
ATOM 5618 C C . TYR B 1 335 ? -14.195 -33.188 -18.859 1 42.91 335 TYR B C 1
ATOM 5620 O O . TYR B 1 335 ? -14.961 -32.281 -19.188 1 42.91 335 TYR B O 1
ATOM 5628 N N . ASP B 1 336 ? -14.836 -34.188 -18.453 1 41.44 336 ASP B N 1
ATOM 5629 C CA . ASP B 1 336 ? -15.766 -33.938 -17.359 1 41.44 336 ASP B CA 1
ATOM 5630 C C . ASP B 1 336 ? -15.031 -33.469 -16.109 1 41.44 336 ASP B C 1
ATOM 5632 O O . ASP B 1 336 ? -14.266 -34.25 -15.516 1 41.44 336 ASP B O 1
ATOM 5636 N N . LEU B 1 337 ? -14.656 -32.25 -15.852 1 42.97 337 LEU B N 1
ATOM 5637 C CA . LEU B 1 337 ? -14 -31.641 -14.695 1 42.97 337 LEU B CA 1
ATOM 5638 C C . LEU B 1 337 ? -14.672 -32.094 -13.398 1 42.97 337 LEU B C 1
ATOM 5640 O O . LEU B 1 337 ? -15.898 -32.156 -13.32 1 42.97 337 LEU B O 1
ATOM 5644 N N . ILE B 1 338 ? -13.969 -32.781 -12.508 1 46.38 338 ILE B N 1
ATOM 5645 C CA . ILE B 1 338 ? -14.398 -33.344 -11.227 1 46.38 338 ILE B CA 1
ATOM 5646 C C . ILE B 1 338 ? -14.508 -32.219 -10.188 1 46.38 338 ILE B C 1
ATOM 5648 O O . ILE B 1 338 ? -13.758 -31.234 -10.242 1 46.38 338 ILE B O 1
ATOM 5652 N N . ASP B 1 339 ? -15.406 -32.188 -9.281 1 48.5 339 ASP B N 1
ATOM 5653 C CA . ASP B 1 339 ? -15.742 -31.266 -8.203 1 48.5 339 ASP B CA 1
ATOM 5654 C C . ASP B 1 339 ? -14.578 -31.125 -7.223 1 48.5 339 ASP B C 1
ATOM 5656 O O . ASP B 1 339 ? -13.859 -32.094 -6.953 1 48.5 339 ASP B O 1
ATOM 5660 N N . SER B 1 340 ? -14.148 -29.938 -6.809 1 48.28 340 SER B N 1
ATOM 5661 C CA . SER B 1 340 ? -13.078 -29.5 -5.918 1 48.28 340 SER B CA 1
ATOM 5662 C C . SER B 1 340 ? -13.117 -30.266 -4.594 1 48.28 340 SER B C 1
ATOM 5664 O O . SER B 1 340 ? -12.07 -30.562 -4.02 1 48.28 340 SER B O 1
ATOM 5666 N N . GLU B 1 341 ? -14.281 -30.438 -4.043 1 51.5 341 GLU B N 1
ATOM 5667 C CA . GLU B 1 341 ? -14.422 -31.125 -2.758 1 51.5 341 GLU B CA 1
ATOM 5668 C C . GLU B 1 341 ? -13.852 -32.531 -2.82 1 51.5 341 GLU B C 1
ATOM 5670 O O . GLU B 1 341 ? -13.203 -33 -1.875 1 51.5 341 GLU B O 1
ATOM 5675 N N . LYS B 1 342 ? -14.109 -33.156 -3.91 1 49.69 342 LYS B N 1
ATOM 5676 C CA . LYS B 1 342 ? -13.633 -34.531 -4.102 1 49.69 342 LYS B CA 1
ATOM 5677 C C . LYS B 1 342 ? -12.109 -34.562 -4.219 1 49.69 342 LYS B C 1
ATOM 5679 O O . LYS B 1 342 ? -11.461 -35.469 -3.674 1 49.69 342 LYS B O 1
ATOM 5684 N N . LEU B 1 343 ? -11.648 -33.625 -4.871 1 54.16 343 LEU B N 1
ATOM 5685 C CA . LEU B 1 343 ? -10.203 -33.469 -4.984 1 54.16 343 LEU B CA 1
ATOM 5686 C C . LEU B 1 343 ? -9.555 -33.344 -3.607 1 54.16 343 LEU B C 1
ATOM 5688 O O . LEU B 1 343 ? -8.539 -34 -3.33 1 54.16 343 LEU B O 1
ATOM 5692 N N . ALA B 1 344 ? -10.109 -32.5 -2.771 1 55.47 344 ALA B N 1
ATOM 5693 C CA . ALA B 1 344 ? -9.57 -32.312 -1.428 1 55.47 344 ALA B CA 1
ATOM 5694 C C . ALA B 1 344 ? -9.516 -33.656 -0.667 1 55.47 344 ALA B C 1
ATOM 5696 O O . ALA B 1 344 ? -8.539 -33.938 0.026 1 55.47 344 ALA B O 1
ATOM 5697 N N . LYS B 1 345 ? -10.586 -34.438 -0.709 1 54.41 345 LYS B N 1
ATOM 5698 C CA . LYS B 1 345 ? -10.641 -35.75 -0.05 1 54.41 345 LYS B CA 1
AT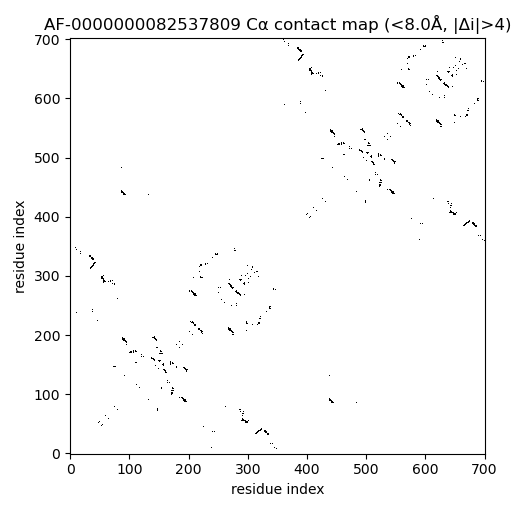OM 5699 C C . LYS B 1 345 ? -9.555 -36.688 -0.58 1 54.41 345 LYS B C 1
ATOM 5701 O O . LYS B 1 345 ? -8.945 -37.438 0.186 1 54.41 345 LYS B O 1
ATOM 5706 N N . LEU B 1 346 ? -9.453 -36.594 -1.864 1 52.72 346 LEU B N 1
ATOM 5707 C CA . LEU B 1 346 ? -8.438 -37.438 -2.488 1 52.72 346 LEU B CA 1
ATOM 5708 C C . LEU B 1 346 ? -7.039 -37 -2.066 1 52.72 346 LEU B C 1
ATOM 5710 O O . LEU B 1 346 ? -6.195 -37.844 -1.747 1 52.72 346 LEU B O 1
ATOM 5714 N N . LEU B 1 347 ? -6.887 -35.75 -2.105 1 56.91 347 LEU B N 1
ATOM 5715 C CA . LEU B 1 347 ? -5.566 -35.25 -1.754 1 56.91 347 LEU B CA 1
ATOM 5716 C C . LEU B 1 347 ? -5.211 -35.594 -0.314 1 56.91 347 LEU B C 1
ATOM 5718 O O . LEU B 1 347 ? -4.043 -35.812 0.004 1 56.91 347 LEU B O 1
ATOM 5722 N N . LYS B 1 348 ? -6.211 -35.625 0.531 1 53.69 348 LYS B N 1
ATOM 5723 C CA . LYS B 1 348 ? -6.023 -36 1.924 1 53.69 348 LYS B CA 1
ATOM 5724 C C . LYS B 1 348 ? -5.613 -37.469 2.027 1 53.69 348 LYS B C 1
ATOM 5726 O O . LYS B 1 348 ? -4.883 -37.875 2.941 1 53.69 348 LYS B O 1
ATOM 5731 N N . VAL B 1 349 ? -6.125 -38.25 1.146 1 44 349 VAL B N 1
ATOM 5732 C CA . VAL B 1 349 ? -5.867 -39.688 1.176 1 44 349 VAL B CA 1
ATOM 5733 C C . VAL B 1 349 ? -4.496 -39.969 0.577 1 44 349 VAL B C 1
ATOM 5735 O O . VAL B 1 349 ? -3.816 -40.906 0.994 1 44 349 VAL B O 1
ATOM 5738 N N . LEU B 1 350 ? -4.227 -39.219 -0.345 1 47 350 LEU B N 1
ATOM 5739 C CA . LEU B 1 350 ? -2.955 -39.469 -1.011 1 47 350 LEU B CA 1
ATOM 5740 C C . LEU B 1 350 ? -1.786 -39.062 -0.121 1 47 350 LEU B C 1
ATOM 5742 O O . LEU B 1 350 ? -0.636 -39.406 -0.401 1 47 350 LEU B O 1
ATOM 5746 N N . LYS B 1 351 ? -1.972 -38.25 0.938 1 46.34 351 LYS B N 1
ATOM 5747 C CA . LYS B 1 351 ? -0.936 -37.969 1.921 1 46.34 351 LYS B CA 1
ATOM 5748 C C . LYS B 1 351 ? -0.858 -39.031 2.988 1 46.34 351 LYS B C 1
ATOM 5750 O O . LYS B 1 351 ? -1.887 -39.5 3.498 1 46.34 351 LYS B O 1
#

Organism: NCBI:txid2420051

Sequence (702 aa):
MAEESNMGSLFDDVVTDCRNSQESSDKHTEEKDFELVIEAVAVTDVLAGDKERFNTNNIWTDSKKPDDYEFVGEQCNTCRWIDKFHQQYSVVNIPVSSWMKQAWGFGVMTGKLSKLHSEDVDSYVAVHNKQSIKQVLESKKHFIRSDHVSLKRGVHNAGPYSNLKMIVESLITTDTGHSVLNDKNFESGQVKLYLMEWRDDMVYDQEFRVFVHNRKITAISQQHLYSVNTVLNELNEEQREFVVKGWVKTIQDYFEKVIVHKLDHVTSYCIDFAILRDGSPYFIEINPFGREYSSGSALFGWIQDDEILYGKTGKLYFRYTCRDDDECKINFNRYDLIDSEKLAKLLKVLKMAEESNMGSLFDDVVTDCRNSQESSDKHTEEKDFELVIEAVAVTDVLAGDKERFNTNNIWTDSKKPDDYEFVGEQCNTCRWIDKFHQQYSVVNIPVSSWMKQAWGFGVMTGKLSKLHSEDVDSYVAVHNKQSIKQVLESKKHFIRSDHVSLKRGVHNAGPYSNLKMIVESLITTDTGHSVLNDKNFESGQVKLYLMEWRDDMVYDQEFRVFVHNRKITAISQQHLYSVNTVLNELNEEQREFVVKGWVKTIQDYFEKVIVHKLDHVTSYCIDFAILRDGSPYFIEINPFGREYSSGSALFGWIQDDEILYGKTGKLYFRYTCRDDDECKINFNRYDLIDSEKLAKLLKVLK

InterPro domains:
  IPR009772 Cell division cycle protein 123 [PF07065] (183-304)
  IPR009772 Cell division cycle protein 123 [PTHR15323] (186-304)

Radius of gyration: 31.12 Å; Cα contacts (8 Å, |Δi|>4): 1264; chains: 2; bounding box: 63×96×76 Å

Nearest PDB structures (foldseek):
  8phd-assembly2_C  TM=6.468E-01  e=2.279E-10  Homo sapiens
  8phv-assembly2_C  TM=6.217E-01  e=1.178E-10  Homo sapiens
  4zgp-assembly1_A  TM=6.575E-01  e=3.830E-09  Schizosaccharomyces pombe
  8phv-assembly1_A  TM=5.924E-01  e=5.956E-10  Homo sapiens
  4zgo-assembly1_A  TM=6.276E-01  e=1.272E-08  Schizosaccharomyces pombe

Solvent-accessible surface area (backbone atoms only — not comparable to full-atom values): 37238 Å² total; per-residue (Å²): 112,69,70,58,51,55,53,50,49,52,46,50,49,52,49,50,51,53,59,59,60,58,71,69,70,75,76,77,63,82,66,81,81,46,39,38,38,40,40,42,39,34,35,65,56,43,63,73,28,55,63,72,51,18,40,27,45,54,56,47,68,92,79,37,78,59,91,54,50,65,59,50,47,56,72,33,20,39,83,74,45,45,74,79,76,35,54,53,41,34,38,40,42,42,75,58,53,73,65,48,52,55,42,21,63,50,8,44,74,65,60,44,85,49,72,73,51,48,54,53,48,53,54,49,40,72,70,67,58,40,68,73,53,45,50,62,30,56,72,47,52,21,32,50,26,37,48,85,40,50,46,42,59,13,76,57,30,66,50,73,40,44,45,68,59,59,52,54,50,15,61,27,21,18,40,82,93,48,46,68,76,39,69,70,31,52,72,68,38,32,43,61,32,41,38,32,77,50,71,86,52,62,38,78,77,38,27,28,36,35,34,27,40,80,74,34,75,12,32,36,21,36,49,58,44,84,44,59,30,64,73,50,67,75,42,54,71,70,56,32,51,50,53,51,39,19,52,50,33,43,53,49,51,46,36,70,74,42,47,59,69,71,44,71,89,60,48,52,30,26,31,38,37,33,37,30,67,76,46,46,77,41,86,72,48,52,36,35,54,50,43,58,29,80,34,59,35,39,71,36,17,52,72,87,33,36,53,44,55,69,42,72,72,66,39,33,39,38,39,40,25,27,55,74,88,51,84,35,82,43,81,44,68,75,54,80,69,48,60,49,70,58,40,22,57,47,52,55,65,73,98,113,68,71,60,52,55,54,50,50,52,48,49,50,52,50,49,53,55,61,59,61,59,73,69,69,77,76,77,63,81,66,81,80,48,40,38,36,40,37,41,38,35,36,66,56,44,62,72,28,57,64,71,50,19,39,28,44,53,55,47,69,91,79,39,79,61,91,55,51,63,59,49,46,56,71,32,21,39,84,74,44,46,74,78,76,34,52,53,40,35,40,40,43,40,75,58,54,74,64,47,53,55,42,22,62,52,7,45,74,64,60,48,87,51,71,74,52,47,55,52,47,53,54,48,40,72,71,65,58,41,69,73,52,45,50,63,30,56,72,46,53,20,32,49,27,38,49,84,39,51,46,44,59,12,76,58,31,66,52,74,40,45,44,66,60,60,52,53,51,14,60,27,22,19,39,82,93,50,47,69,79,38,69,70,28,54,72,68,36,33,42,62,32,41,38,32,76,51,70,83,50,62,38,77,76,38,27,28,36,36,35,27,42,78,76,32,76,12,33,37,22,36,51,59,43,84,44,59,31,64,74,51,67,74,42,53,72,71,54,32,50,50,53,51,37,18,50,50,33,43,52,49,50,48,34,70,74,41,48,58,69,70,44,72,88,60,46,50,30,28,31,38,36,34,37,31,65,76,47,45,79,42,85,73,51,53,35,36,54,49,44,57,29,80,34,58,34,39,72,37,18,51,73,89,34,34,53,44,52,67,43,71,71,66,40,33,39,38,38,40,24,27,56,74,87,52,88,37,78,46,80,44,65,81,55,79,65,48,62,50,70,57,40,22,56,47,50,56,63,74,98